Protein AF-A0A7X2MF64-F1 (afdb_monomer_lite)

Structure (mmCIF, N/CA/C/O backbone):
data_AF-A0A7X2MF64-F1
#
_entry.id   AF-A0A7X2MF64-F1
#
loop_
_atom_site.group_PDB
_atom_site.id
_atom_site.type_symbol
_atom_site.label_atom_id
_atom_site.label_alt_id
_atom_site.label_comp_id
_atom_site.label_asym_id
_atom_site.label_entity_id
_atom_site.label_seq_id
_atom_site.pdbx_PDB_ins_code
_atom_site.Cartn_x
_atom_site.Cartn_y
_atom_site.Cartn_z
_atom_site.occupancy
_atom_site.B_iso_or_equiv
_atom_site.auth_seq_id
_atom_site.auth_comp_id
_atom_site.auth_asym_id
_atom_site.auth_atom_id
_atom_site.pdbx_PDB_model_num
ATOM 1 N N . ILE A 1 1 ? -6.708 -32.332 2.667 1.00 30.28 1 ILE A N 1
ATOM 2 C CA . ILE A 1 1 ? -6.647 -31.847 4.062 1.00 30.28 1 ILE A CA 1
ATOM 3 C C . ILE A 1 1 ? -5.653 -30.701 4.043 1.00 30.28 1 ILE A C 1
ATOM 5 O O . ILE A 1 1 ? -4.482 -30.954 3.806 1.00 30.28 1 ILE A O 1
ATOM 9 N N . ILE A 1 2 ? -6.115 -29.452 4.103 1.00 27.02 2 ILE A N 1
ATOM 10 C CA . ILE A 1 2 ? -5.200 -28.305 4.104 1.00 27.02 2 ILE A CA 1
ATOM 11 C C . ILE A 1 2 ? -4.629 -28.207 5.521 1.00 27.02 2 ILE A C 1
ATOM 13 O O . ILE A 1 2 ? -5.319 -27.782 6.445 1.00 27.02 2 ILE A O 1
ATOM 17 N N . SER A 1 3 ? -3.392 -28.671 5.690 1.00 24.06 3 SER A N 1
ATOM 18 C CA . SER A 1 3 ? -2.597 -28.446 6.895 1.00 24.06 3 SER A CA 1
ATOM 19 C C . SER A 1 3 ? -2.019 -27.035 6.815 1.00 24.06 3 SER A C 1
ATOM 21 O O . SER A 1 3 ? -1.078 -26.789 6.069 1.00 24.06 3 SER A O 1
ATOM 23 N N . LEU A 1 4 ? -2.632 -26.097 7.535 1.00 32.75 4 LEU A N 1
ATOM 24 C CA . LEU A 1 4 ? -2.127 -24.734 7.714 1.00 32.75 4 LEU A CA 1
ATOM 25 C C . LEU A 1 4 ? -1.240 -24.689 8.967 1.00 32.75 4 LEU A C 1
ATOM 27 O O . LEU A 1 4 ? -1.666 -25.218 9.996 1.00 32.75 4 LEU A O 1
ATOM 31 N N . PRO A 1 5 ? -0.087 -24.001 8.946 1.00 28.11 5 PRO A N 1
ATOM 32 C CA . PRO A 1 5 ? 0.671 -23.683 10.148 1.00 28.11 5 PRO A CA 1
ATOM 33 C C . PRO A 1 5 ? -0.006 -22.491 10.840 1.00 28.11 5 PRO A C 1
ATOM 35 O O . PRO A 1 5 ? 0.468 -21.363 10.808 1.00 28.11 5 PRO A O 1
ATOM 38 N N . LEU A 1 6 ? -1.185 -22.724 11.412 1.00 32.19 6 LEU A N 1
ATOM 39 C CA . LEU A 1 6 ? -1.844 -21.786 12.315 1.00 32.19 6 LEU A CA 1
ATOM 40 C C . LEU A 1 6 ? -1.897 -22.450 13.682 1.00 32.19 6 LEU A C 1
ATOM 42 O O . LEU A 1 6 ? -2.493 -23.514 13.828 1.00 32.19 6 LEU A O 1
ATOM 46 N N . VAL A 1 7 ? -1.306 -21.804 14.686 1.00 30.84 7 VAL A N 1
ATOM 47 C CA . VAL A 1 7 ? -1.396 -22.192 16.103 1.00 30.84 7 VAL A CA 1
ATOM 48 C C . VAL A 1 7 ? -2.787 -21.824 16.644 1.00 30.84 7 VAL A C 1
ATOM 50 O O . VAL A 1 7 ? -2.928 -21.092 17.614 1.00 30.84 7 VAL A O 1
ATOM 53 N N . LEU A 1 8 ? -3.844 -22.274 15.967 1.00 32.72 8 LEU A N 1
ATOM 54 C CA . LEU A 1 8 ? -5.229 -22.168 16.408 1.00 32.72 8 LEU A CA 1
ATOM 55 C C . LEU A 1 8 ? -5.924 -23.499 16.097 1.00 32.72 8 LEU A C 1
ATOM 57 O O . LEU A 1 8 ? -5.891 -23.934 14.942 1.00 32.72 8 LEU A O 1
ATOM 61 N N . PRO A 1 9 ? -6.544 -24.166 17.086 1.00 29.33 9 PRO A N 1
ATOM 62 C CA . PRO A 1 9 ? -7.283 -25.395 16.836 1.00 29.33 9 PRO A CA 1
ATOM 63 C C . PRO A 1 9 ? -8.463 -25.095 15.903 1.00 29.33 9 PRO A C 1
ATOM 65 O O . PRO A 1 9 ? -9.259 -24.200 16.178 1.00 29.33 9 PRO A O 1
ATOM 68 N N . LYS A 1 10 ? -8.555 -25.825 14.785 1.00 44.28 10 LYS A N 1
ATOM 69 C CA . LYS A 1 10 ? -9.635 -25.710 13.793 1.00 44.28 10 LYS A CA 1
ATOM 70 C C . LYS A 1 10 ? -10.514 -26.951 13.848 1.00 44.28 10 LYS A C 1
ATOM 72 O O . LYS A 1 10 ? -10.016 -28.064 13.707 1.00 44.28 10 LYS A O 1
ATOM 77 N N . SER A 1 11 ? -11.820 -26.752 13.968 1.00 43.12 11 SER A N 1
ATOM 78 C CA . SER A 1 11 ? -12.831 -27.800 13.793 1.00 43.12 11 SER A CA 1
ATOM 79 C C . SER A 1 11 ? -13.652 -27.502 12.538 1.00 43.12 11 SER A C 1
ATOM 81 O O . SER A 1 11 ? -14.503 -26.611 12.542 1.00 43.12 11 SER A O 1
ATOM 83 N N . VAL A 1 12 ? -13.365 -28.225 11.452 1.00 45.47 12 VAL A N 1
ATOM 84 C CA . VAL A 1 12 ? -14.141 -28.184 10.204 1.00 45.47 12 VAL A CA 1
ATOM 85 C C . VAL A 1 12 ? -15.286 -29.184 10.341 1.00 45.47 12 VAL A C 1
ATOM 87 O O . VAL A 1 12 ? -15.037 -30.379 10.462 1.00 45.47 12 VAL A O 1
ATOM 90 N N . ILE A 1 13 ? -16.528 -28.698 10.364 1.00 48.50 13 ILE A N 1
ATOM 91 C CA . ILE A 1 13 ? -17.716 -29.517 10.673 1.00 48.50 13 ILE A CA 1
ATOM 92 C C . ILE A 1 13 ? -18.401 -30.031 9.382 1.00 48.50 13 ILE A C 1
ATOM 94 O O . ILE A 1 13 ? -19.335 -30.821 9.454 1.00 48.50 13 ILE A O 1
ATOM 98 N N . CYS A 1 14 ? -17.913 -29.660 8.186 1.00 42.66 14 CYS A N 1
ATOM 99 C CA . CYS A 1 14 ? -18.511 -30.054 6.900 1.00 42.66 14 CYS A CA 1
ATOM 100 C C . CYS A 1 14 ? -17.486 -30.272 5.760 1.00 42.66 14 CYS A C 1
ATOM 102 O O . CYS A 1 14 ? -16.329 -29.857 5.845 1.00 42.66 14 CYS A O 1
ATOM 104 N N . CYS A 1 15 ? -17.919 -30.904 4.660 1.00 47.81 15 CYS A N 1
ATOM 105 C CA . CYS A 1 15 ? -17.139 -31.036 3.423 1.00 47.81 15 CYS A CA 1
ATOM 106 C C . CYS A 1 15 ? -17.394 -29.843 2.483 1.00 47.81 15 CYS A C 1
ATOM 108 O O . CYS A 1 15 ? -18.498 -29.690 1.967 1.00 47.81 15 CYS A O 1
ATOM 110 N N . LEU A 1 16 ? -16.368 -29.024 2.226 1.00 57.31 16 LEU A N 1
ATOM 111 C CA . LEU A 1 16 ? -16.388 -27.958 1.213 1.00 57.31 16 LEU A CA 1
ATOM 112 C C . LEU A 1 16 ? -15.719 -28.434 -0.088 1.00 57.31 16 LEU A C 1
ATOM 114 O O . LEU A 1 16 ? -14.763 -29.213 -0.049 1.00 57.31 16 LEU A O 1
ATOM 118 N N . SER A 1 17 ? -16.200 -27.954 -1.240 1.00 54.69 17 SER A N 1
ATOM 119 C CA . SER A 1 17 ? -15.564 -28.190 -2.542 1.00 54.69 17 SER A CA 1
ATOM 120 C C . SER A 1 17 ? -14.181 -27.532 -2.599 1.00 54.69 17 SER A C 1
ATOM 122 O O . SER A 1 17 ? -13.955 -26.470 -2.017 1.00 54.69 17 SER A O 1
ATOM 124 N N . LYS A 1 18 ? -13.222 -28.164 -3.286 1.00 59.62 18 LYS A N 1
ATOM 125 C CA . LYS A 1 18 ? -11.887 -27.583 -3.479 1.00 59.62 18 LYS A CA 1
ATOM 126 C C . LYS A 1 18 ? -11.971 -26.503 -4.556 1.00 59.62 18 LYS A C 1
ATOM 128 O O . LYS A 1 18 ? -12.316 -26.819 -5.688 1.00 59.62 18 LYS A O 1
ATOM 133 N N . LEU A 1 19 ? -11.637 -25.268 -4.198 1.00 55.44 19 LEU A N 1
ATOM 134 C CA . LEU A 1 19 ? -11.528 -24.147 -5.128 1.00 55.44 19 LEU A CA 1
ATOM 135 C C . LEU A 1 19 ? -10.094 -23.597 -5.083 1.00 55.44 19 LEU A C 1
ATOM 137 O O . LEU A 1 19 ? -9.515 -23.542 -3.992 1.00 55.44 19 LEU A O 1
ATOM 141 N N . PRO A 1 20 ? -9.498 -23.245 -6.236 1.00 48.69 20 PRO A N 1
ATOM 142 C CA . PRO A 1 20 ? -8.181 -22.626 -6.273 1.00 48.69 20 PRO A CA 1
ATOM 143 C C . PRO A 1 20 ? -8.253 -21.194 -5.726 1.00 48.69 20 PRO A C 1
ATOM 145 O O . PRO A 1 20 ? -9.186 -20.455 -6.032 1.00 48.69 20 PRO A O 1
ATOM 148 N N . ILE A 1 21 ? -7.257 -20.806 -4.927 1.00 54.81 21 ILE A N 1
ATOM 149 C CA . ILE A 1 21 ? -7.039 -19.416 -4.508 1.00 54.81 21 ILE A CA 1
ATOM 150 C C . ILE A 1 21 ? -5.618 -19.037 -4.893 1.00 54.81 21 ILE A C 1
ATOM 152 O O . ILE A 1 21 ? -4.670 -19.699 -4.466 1.00 54.81 21 ILE A O 1
ATOM 156 N N . THR A 1 22 ? -5.477 -17.974 -5.676 1.00 49.72 22 THR A N 1
ATOM 157 C CA . THR A 1 22 ? -4.190 -17.344 -5.973 1.00 49.72 22 THR A CA 1
ATOM 158 C C . THR A 1 22 ? -3.823 -16.366 -4.852 1.00 49.72 22 THR A C 1
ATOM 160 O O . THR A 1 22 ? -4.689 -15.745 -4.233 1.00 49.72 22 THR A O 1
ATOM 163 N N . ASP A 1 23 ? -2.532 -16.265 -4.532 1.00 57.62 23 ASP A N 1
ATOM 164 C CA . ASP A 1 23 ? -1.994 -15.295 -3.565 1.00 57.62 23 ASP A CA 1
ATOM 165 C C . ASP A 1 23 ? -2.590 -15.386 -2.145 1.00 57.62 23 ASP A C 1
ATOM 167 O O . ASP A 1 23 ? -2.847 -14.375 -1.481 1.00 57.62 23 ASP A O 1
ATOM 171 N N . LEU A 1 24 ? -2.819 -16.609 -1.646 1.00 51.16 24 LEU A N 1
ATOM 172 C CA . LEU A 1 24 ? -3.289 -16.880 -0.275 1.00 51.16 24 LEU A CA 1
ATOM 173 C C . LEU A 1 24 ? -2.163 -16.758 0.785 1.00 51.16 24 LEU A C 1
ATOM 175 O O . LEU A 1 24 ? -2.064 -17.561 1.710 1.00 51.16 24 LEU A O 1
ATOM 179 N N . GLY A 1 25 ? -1.291 -15.761 0.652 1.00 53.38 25 GLY A N 1
ATOM 180 C CA . GLY A 1 25 ? -0.152 -15.523 1.540 1.00 53.38 25 GLY A CA 1
ATOM 181 C C . GLY A 1 25 ? 0.324 -14.074 1.462 1.00 53.38 25 GLY A C 1
ATOM 182 O O . GLY A 1 25 ? -0.134 -13.321 0.610 1.00 53.38 25 GLY A O 1
ATOM 183 N N . ASN A 1 26 ? 1.224 -13.674 2.365 1.00 53.66 26 ASN A N 1
ATOM 184 C CA . ASN A 1 26 ? 1.738 -12.298 2.465 1.00 53.66 26 ASN A CA 1
ATOM 185 C C . ASN A 1 26 ? 0.671 -11.222 2.774 1.00 53.66 26 ASN A C 1
ATOM 187 O O . ASN A 1 26 ? 0.895 -10.034 2.570 1.00 53.66 26 ASN A O 1
ATOM 191 N N . THR A 1 27 ? -0.491 -11.637 3.287 1.00 47.41 27 THR A N 1
ATOM 192 C CA . THR A 1 27 ? -1.567 -10.755 3.757 1.00 47.41 27 THR A CA 1
ATOM 193 C C . THR A 1 27 ? -1.799 -10.992 5.247 1.00 47.41 27 THR A C 1
ATOM 195 O O . THR A 1 27 ? -1.478 -12.064 5.769 1.00 47.41 27 THR A O 1
ATOM 198 N N . ASN A 1 28 ? -2.392 -10.030 5.955 1.00 50.91 28 ASN A N 1
ATOM 199 C CA . ASN A 1 28 ? -2.761 -10.259 7.351 1.00 50.91 28 ASN A CA 1
ATOM 200 C C . ASN A 1 28 ? -3.858 -11.349 7.455 1.00 50.91 28 ASN A C 1
ATOM 202 O O . ASN A 1 28 ? -4.512 -11.718 6.471 1.00 50.91 28 ASN A O 1
ATOM 206 N N . GLY A 1 29 ? -4.068 -11.882 8.662 1.00 50.03 29 GLY A N 1
ATOM 207 C CA . GLY A 1 29 ? -5.035 -12.959 8.897 1.00 50.03 29 GLY A CA 1
ATOM 208 C C . GLY A 1 29 ? -6.478 -12.589 8.539 1.00 50.03 29 GLY A C 1
ATOM 209 O O . GLY A 1 29 ? -7.233 -13.467 8.131 1.00 50.03 29 GLY A O 1
ATOM 210 N N . LYS A 1 30 ? -6.855 -11.308 8.629 1.00 53.59 30 LYS A N 1
ATOM 211 C CA . LYS A 1 30 ? -8.183 -10.800 8.255 1.00 53.59 30 LYS A CA 1
ATOM 212 C C . LYS A 1 30 ? -8.365 -10.795 6.739 1.00 53.59 30 LYS A C 1
ATOM 214 O O . LYS A 1 30 ? -9.416 -11.221 6.269 1.00 53.59 30 LYS A O 1
ATOM 219 N N . ASP A 1 31 ? -7.350 -10.403 5.983 1.00 53.56 31 ASP A N 1
ATOM 220 C CA . ASP A 1 31 ? -7.362 -10.400 4.517 1.00 53.56 31 ASP A CA 1
ATOM 221 C C . ASP A 1 31 ? -7.324 -11.822 3.971 1.00 53.56 31 ASP A C 1
ATOM 223 O O . ASP A 1 31 ? -8.049 -12.156 3.039 1.00 53.56 31 ASP A O 1
ATOM 227 N N . MET A 1 32 ? -6.561 -12.702 4.619 1.00 59.56 32 MET A N 1
ATOM 228 C CA . MET A 1 32 ? -6.556 -14.123 4.296 1.00 59.56 32 MET A CA 1
ATOM 229 C C . MET A 1 32 ? -7.929 -14.745 4.581 1.00 59.56 32 MET A C 1
ATOM 231 O O . MET A 1 32 ? -8.470 -15.448 3.731 1.00 59.56 32 MET A O 1
ATOM 235 N N . ILE A 1 33 ? -8.533 -14.455 5.741 1.00 60.28 33 ILE A N 1
ATOM 236 C CA . ILE A 1 33 ? -9.906 -14.875 6.059 1.00 60.28 33 ILE A CA 1
ATOM 237 C C . ILE A 1 33 ? -10.897 -14.275 5.052 1.00 60.28 33 ILE A C 1
ATOM 239 O O . ILE A 1 33 ? -11.789 -14.985 4.609 1.00 60.28 33 ILE A O 1
ATOM 243 N N . SER A 1 34 ? -10.714 -13.028 4.615 1.00 57.72 34 SER A N 1
ATOM 244 C CA . SER A 1 34 ? -11.568 -12.365 3.618 1.00 57.72 34 SER A CA 1
ATOM 245 C C . SER A 1 34 ? -11.452 -12.999 2.228 1.00 57.72 34 SER A C 1
ATOM 247 O O . SER A 1 34 ? -12.474 -13.239 1.592 1.00 57.72 34 SER A O 1
ATOM 249 N N . LYS A 1 35 ? -10.243 -13.370 1.783 1.00 62.16 35 LYS A N 1
ATOM 250 C CA . LYS A 1 35 ? -10.017 -14.140 0.544 1.00 62.16 35 LYS A CA 1
ATOM 251 C C . LYS A 1 35 ? -10.627 -15.542 0.622 1.00 62.16 35 LYS A C 1
ATOM 253 O O . LYS A 1 35 ? -11.211 -16.039 -0.339 1.00 62.16 35 LYS A O 1
ATOM 258 N N . ILE A 1 36 ? -10.537 -16.188 1.782 1.00 64.00 36 ILE A N 1
ATOM 259 C CA . ILE A 1 36 ? -11.192 -17.478 2.032 1.00 64.00 36 ILE A CA 1
ATOM 260 C C . ILE A 1 36 ? -12.726 -17.305 1.979 1.00 64.00 36 ILE A C 1
ATOM 262 O O . ILE A 1 36 ? -13.415 -18.083 1.322 1.00 64.00 36 ILE A O 1
ATOM 266 N N . LEU A 1 37 ? -13.271 -16.260 2.605 1.00 60.56 37 LEU A N 1
ATOM 267 C CA . LEU A 1 37 ? -14.706 -15.944 2.618 1.00 60.56 37 LEU A CA 1
ATOM 268 C C . LEU A 1 37 ? -15.271 -15.579 1.240 1.00 60.56 37 LEU A C 1
ATOM 270 O O . LEU A 1 37 ? -16.436 -15.873 0.954 1.00 60.56 37 LEU A O 1
ATOM 274 N N . SER A 1 38 ? -14.477 -14.924 0.392 1.00 59.25 38 SER A N 1
ATOM 275 C CA . SER A 1 38 ? -14.880 -14.599 -0.977 1.00 59.25 38 SER A CA 1
ATOM 276 C C . SER A 1 38 ? -14.875 -15.841 -1.870 1.00 59.25 38 SER A C 1
ATOM 278 O O . SER A 1 38 ? -15.772 -15.991 -2.699 1.00 59.25 38 SER A O 1
ATOM 280 N N . THR A 1 39 ? -13.937 -16.766 -1.645 1.00 61.91 39 THR A N 1
ATOM 281 C CA . THR A 1 39 ? -13.809 -18.006 -2.425 1.00 61.91 39 THR A CA 1
ATOM 282 C C . THR A 1 39 ? -14.909 -19.018 -2.096 1.00 61.91 39 THR A C 1
ATOM 284 O O . THR A 1 39 ? -15.552 -19.552 -2.997 1.00 61.91 39 THR A O 1
ATOM 287 N N . TRP A 1 40 ? -15.177 -19.283 -0.813 1.00 63.84 40 TRP A N 1
ATOM 288 C CA . TRP A 1 40 ? -16.205 -20.248 -0.397 1.00 63.84 40 TRP A CA 1
ATOM 289 C C . TRP A 1 40 ? -17.501 -19.555 -0.006 1.00 63.84 40 TRP A C 1
ATOM 291 O O . TRP A 1 40 ? -17.857 -19.469 1.168 1.00 63.84 40 TRP A O 1
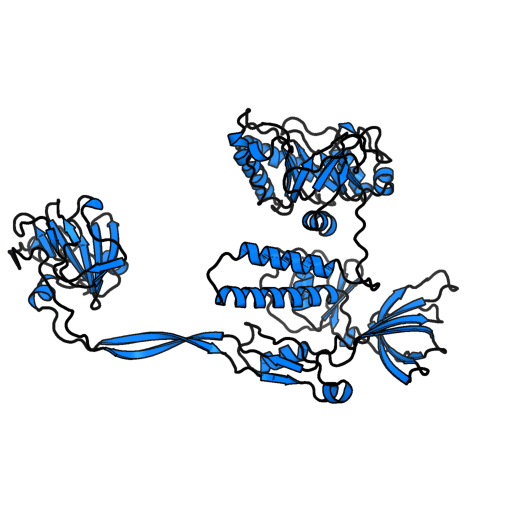ATOM 301 N N . GLY A 1 41 ? -18.255 -19.106 -1.008 1.00 57.03 41 GLY A N 1
ATOM 302 C CA . GLY A 1 41 ? -19.423 -18.265 -0.764 1.00 57.03 41 GLY A CA 1
ATOM 303 C C . GLY A 1 41 ? -20.610 -18.885 -0.025 1.00 57.03 41 GLY A C 1
ATOM 304 O O . GLY A 1 41 ? -21.501 -18.158 0.403 1.00 57.03 41 GLY A O 1
ATOM 305 N N . ASN A 1 42 ? -20.601 -20.203 0.164 1.00 59.53 42 ASN A N 1
ATOM 306 C CA . ASN A 1 42 ? -21.624 -20.941 0.908 1.00 59.53 42 ASN A CA 1
ATOM 307 C C . ASN A 1 42 ? -21.173 -21.355 2.323 1.00 59.53 42 ASN A C 1
ATOM 309 O O . ASN A 1 42 ? -21.932 -22.020 3.033 1.00 59.53 42 ASN A O 1
ATOM 313 N N . ALA A 1 43 ? -19.947 -21.001 2.725 1.00 61.88 43 ALA A N 1
ATOM 314 C CA . ALA A 1 43 ? -19.387 -21.337 4.029 1.00 61.88 43 ALA A CA 1
ATOM 315 C C . ALA A 1 43 ? -19.617 -20.209 5.048 1.00 61.88 43 ALA A C 1
ATOM 317 O O . ALA A 1 43 ? -19.420 -19.031 4.759 1.00 61.88 43 ALA A O 1
ATOM 318 N N . ILE A 1 44 ? -20.005 -20.581 6.266 1.00 63.72 44 ILE A N 1
ATOM 319 C CA . ILE A 1 44 ? -20.238 -19.676 7.391 1.00 63.72 44 ILE A CA 1
ATOM 320 C C . ILE A 1 44 ? -19.103 -19.841 8.384 1.00 63.72 44 ILE A C 1
ATOM 322 O O . ILE A 1 44 ? -18.870 -20.931 8.905 1.00 63.72 44 ILE A O 1
ATOM 326 N N . PHE A 1 45 ? -18.418 -18.736 8.656 1.00 66.00 45 PHE A N 1
ATOM 327 C CA . PHE A 1 45 ? -17.307 -18.672 9.590 1.00 66.00 45 PHE A CA 1
ATOM 328 C C . PHE A 1 45 ? -17.813 -18.060 10.888 1.00 66.00 45 PHE A C 1
ATOM 330 O O . PHE A 1 45 ? -18.187 -16.889 10.928 1.00 66.00 45 PHE A O 1
ATOM 337 N N . TYR A 1 46 ? -17.841 -18.870 11.940 1.00 63.28 46 TYR A N 1
ATOM 338 C CA . TYR A 1 46 ? -18.323 -18.480 13.253 1.00 63.28 46 TYR A CA 1
ATOM 339 C C . TYR A 1 46 ? -17.161 -18.493 14.255 1.00 63.28 46 TYR A C 1
ATOM 341 O O . TYR A 1 46 ? -16.613 -19.566 14.540 1.00 63.28 46 TYR A O 1
ATOM 349 N N . PRO A 1 47 ? -16.754 -17.326 14.778 1.00 58.12 47 PRO A N 1
ATOM 350 C CA . PRO A 1 47 ? -15.728 -17.256 15.802 1.00 58.12 47 PRO A CA 1
ATOM 351 C C . PRO A 1 47 ? -16.291 -17.731 17.148 1.00 58.12 47 PRO A C 1
ATOM 353 O O . PRO A 1 47 ? -17.241 -17.169 17.684 1.00 58.12 47 PRO A O 1
ATOM 356 N N . ASP A 1 48 ? -15.677 -18.764 17.709 1.00 54.84 48 ASP A N 1
ATOM 357 C CA . ASP A 1 48 ? -15.872 -19.225 19.080 1.00 54.84 48 ASP A CA 1
ATOM 358 C C . ASP A 1 48 ? -14.554 -19.025 19.836 1.00 54.84 48 ASP A C 1
ATOM 360 O O . ASP A 1 48 ? -13.657 -19.875 19.828 1.00 54.84 48 ASP A O 1
ATOM 364 N N . ASN A 1 49 ? -14.407 -17.845 20.443 1.00 59.59 49 ASN A N 1
ATOM 365 C CA . ASN A 1 49 ? -13.151 -17.378 21.027 1.00 59.59 49 ASN A CA 1
ATOM 366 C C . ASN A 1 49 ? -12.011 -17.413 19.993 1.00 59.59 49 ASN A C 1
ATOM 368 O O . ASN A 1 49 ? -12.040 -16.698 18.996 1.00 59.59 49 ASN A O 1
ATOM 372 N N . ARG A 1 50 ? -10.998 -18.255 20.219 1.00 61.50 50 ARG A N 1
ATOM 373 C CA . ARG A 1 50 ? -9.863 -18.447 19.306 1.00 61.50 50 ARG A CA 1
ATOM 374 C C . ARG A 1 50 ? -10.088 -19.573 18.287 1.00 61.50 50 ARG A C 1
ATOM 376 O O . ARG A 1 50 ? -9.228 -19.803 17.442 1.00 61.50 50 ARG A O 1
ATOM 383 N N . ASN A 1 51 ? -11.211 -20.288 18.364 1.00 51.94 51 ASN A N 1
ATOM 384 C CA . ASN A 1 51 ? -11.567 -21.350 17.429 1.00 51.94 51 ASN A CA 1
ATOM 385 C C . ASN A 1 51 ? -12.527 -20.798 16.370 1.00 51.94 51 ASN A C 1
ATOM 387 O O . ASN A 1 51 ? -13.637 -20.375 16.677 1.00 51.94 51 ASN A O 1
ATOM 391 N N . ILE A 1 52 ? -12.108 -20.814 15.109 1.00 62.53 52 ILE A N 1
ATOM 392 C CA . ILE A 1 52 ? -12.972 -20.435 13.991 1.00 62.53 52 ILE A CA 1
ATOM 393 C C . ILE A 1 52 ? -13.656 -21.703 13.491 1.00 62.53 52 ILE A C 1
ATOM 395 O O . ILE A 1 52 ? -13.019 -22.569 12.884 1.00 62.53 52 ILE A O 1
ATOM 399 N N . ARG A 1 53 ? -14.961 -21.808 13.742 1.00 64.25 53 ARG A N 1
ATOM 400 C CA . ARG A 1 53 ? -15.787 -22.917 13.265 1.00 64.25 53 ARG A CA 1
ATOM 401 C C . ARG A 1 53 ? -16.331 -22.588 11.883 1.00 64.25 53 ARG A C 1
ATOM 403 O O . ARG A 1 53 ? -16.785 -21.470 11.647 1.00 64.25 53 ARG A O 1
ATOM 410 N N . ILE A 1 54 ? -16.289 -23.562 10.981 1.00 65.94 54 ILE A N 1
ATOM 411 C CA . ILE A 1 54 ? -16.733 -23.394 9.594 1.00 65.94 54 ILE A CA 1
ATOM 412 C C . ILE A 1 54 ? -17.890 -24.357 9.333 1.00 65.94 54 ILE A C 1
ATOM 414 O O . ILE A 1 54 ? -17.727 -25.574 9.471 1.00 65.94 54 ILE A O 1
ATOM 418 N N . TYR A 1 55 ? -19.038 -23.806 8.953 1.00 66.25 55 TYR A N 1
ATOM 419 C CA . TYR A 1 55 ? -20.281 -24.530 8.685 1.00 66.25 55 TYR A CA 1
ATOM 420 C C . TYR A 1 55 ? -20.727 -24.328 7.235 1.00 66.25 55 TYR A C 1
ATOM 422 O O . TYR A 1 55 ? -20.424 -23.304 6.626 1.00 66.25 55 TYR A O 1
ATOM 430 N N . ASN A 1 56 ? -21.500 -25.262 6.685 1.00 68.69 56 ASN A N 1
ATOM 431 C CA . ASN A 1 56 ? -22.308 -24.993 5.496 1.00 68.69 56 ASN A CA 1
ATOM 432 C C . ASN A 1 56 ? -23.580 -24.232 5.918 1.00 68.69 56 ASN A C 1
ATOM 434 O O . ASN A 1 56 ? -24.066 -24.409 7.038 1.00 68.69 56 ASN A O 1
ATOM 438 N N . LYS A 1 57 ? -24.158 -23.423 5.021 1.00 65.50 57 LYS A N 1
ATOM 439 C CA . LYS A 1 57 ? -25.435 -22.716 5.216 1.00 65.50 57 LYS A CA 1
ATOM 440 C C . LYS A 1 57 ? -26.521 -23.598 5.840 1.00 65.50 57 LYS A C 1
ATOM 442 O O . LYS A 1 57 ? -27.171 -23.165 6.784 1.00 65.50 57 LYS A O 1
ATOM 447 N N . LYS A 1 58 ? -26.689 -24.831 5.349 1.00 67.44 58 LYS A N 1
ATOM 448 C CA . LYS A 1 58 ? -27.719 -25.766 5.843 1.00 67.44 58 LYS A CA 1
ATOM 449 C C . LYS A 1 58 ? -27.458 -26.285 7.262 1.00 67.44 58 LYS A C 1
ATOM 451 O O . LYS A 1 58 ? -28.409 -26.592 7.968 1.00 67.44 58 LYS A O 1
ATOM 456 N N . ASP A 1 59 ? -26.194 -26.380 7.668 1.00 70.44 59 ASP A N 1
ATOM 457 C CA . ASP A 1 59 ? -25.821 -26.920 8.981 1.00 70.44 59 ASP A CA 1
ATOM 458 C C . ASP A 1 59 ? -25.893 -25.841 10.067 1.00 70.44 59 ASP A C 1
ATOM 460 O O . ASP A 1 59 ? -26.207 -26.141 11.219 1.00 70.44 59 ASP A O 1
ATOM 464 N N . PHE A 1 60 ? -25.609 -24.588 9.697 1.00 72.56 60 PHE A N 1
ATOM 465 C CA . PHE A 1 60 ? -25.665 -23.439 10.599 1.00 72.56 60 PHE A CA 1
ATOM 466 C C . PHE A 1 60 ? -27.083 -22.892 10.757 1.00 72.56 60 PHE A C 1
ATOM 468 O O . PHE A 1 60 ? -27.519 -22.642 11.879 1.00 72.56 60 PHE A O 1
ATOM 475 N N . TYR A 1 61 ? -27.803 -22.709 9.643 1.00 74.81 61 TYR A N 1
ATOM 476 C CA . TYR A 1 61 ? -29.160 -22.185 9.682 1.00 74.81 61 TYR A CA 1
ATOM 477 C C . TYR A 1 61 ? -30.170 -23.309 9.810 1.00 74.81 61 TYR A C 1
ATOM 479 O O . TYR A 1 61 ? -30.458 -24.021 8.848 1.00 74.81 61 TYR A O 1
ATOM 487 N N . GLN A 1 62 ? -30.719 -23.451 11.011 1.00 79.75 62 GLN A N 1
ATOM 488 C CA . GLN A 1 62 ? -31.658 -24.516 11.330 1.00 79.75 62 GLN A CA 1
ATOM 489 C C . GLN A 1 62 ? -33.006 -23.928 11.719 1.00 79.75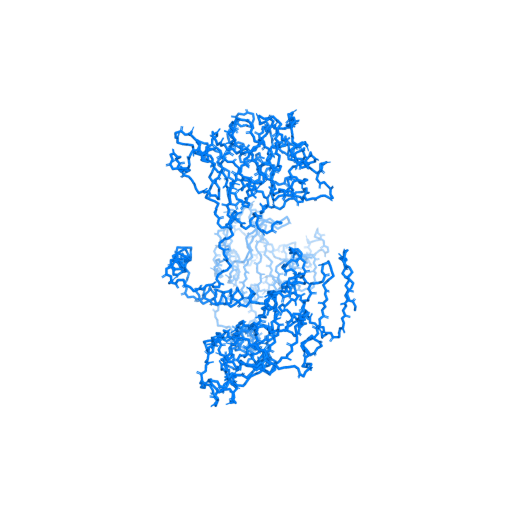 62 GLN A C 1
ATOM 491 O O . GLN A 1 62 ? -33.103 -23.087 12.614 1.00 79.75 62 GLN A O 1
ATOM 496 N N . ASN A 1 63 ? -34.063 -24.413 11.071 1.00 82.81 63 ASN A N 1
ATOM 497 C CA . ASN A 1 63 ? -35.422 -24.153 11.516 1.00 82.81 63 ASN A CA 1
ATOM 498 C C . ASN A 1 63 ? -35.737 -25.092 12.688 1.00 82.81 63 ASN A C 1
ATOM 500 O O . ASN A 1 63 ? -35.927 -26.293 12.503 1.00 82.81 63 ASN A O 1
ATOM 504 N N . LYS A 1 64 ? -35.775 -24.540 13.903 1.00 82.31 64 LYS A N 1
ATOM 505 C CA . LYS A 1 64 ? -36.088 -25.287 15.134 1.00 82.31 64 LYS A CA 1
ATOM 506 C C . LYS A 1 64 ? -37.584 -25.268 15.481 1.00 82.31 64 LYS A C 1
ATOM 508 O O . LYS A 1 64 ? -37.960 -25.587 16.606 1.00 82.31 64 LYS A O 1
ATOM 513 N N . GLY A 1 65 ? -38.443 -24.854 14.546 1.00 77.50 65 GLY A N 1
ATOM 514 C CA . GLY A 1 65 ? -39.898 -24.806 14.713 1.00 77.50 65 GLY A CA 1
ATOM 515 C C . GLY A 1 65 ? -40.415 -23.653 15.581 1.00 77.50 65 GLY A C 1
ATOM 516 O O . GLY A 1 65 ? -41.607 -23.608 15.884 1.00 77.50 65 GLY A O 1
ATOM 517 N N . LYS A 1 66 ? -39.552 -22.712 15.988 1.00 81.50 66 LYS A N 1
ATOM 518 C CA . LYS A 1 66 ? -39.948 -21.542 16.785 1.00 81.50 66 LYS A CA 1
ATOM 519 C C . LYS A 1 66 ? -40.480 -20.410 15.905 1.00 81.50 66 LYS A C 1
ATOM 521 O O . LYS A 1 66 ? -40.111 -20.264 14.739 1.00 81.50 66 LYS A O 1
ATOM 526 N N . ARG A 1 67 ? -41.357 -19.589 16.484 1.00 83.50 67 ARG A N 1
ATOM 527 C CA . ARG A 1 67 ? -42.080 -18.512 15.793 1.00 83.50 67 ARG A CA 1
ATOM 528 C C . ARG A 1 67 ? -41.890 -17.175 16.500 1.00 83.50 67 ARG A C 1
ATOM 530 O O . ARG A 1 67 ? -41.763 -17.132 17.723 1.00 83.50 67 ARG A O 1
ATOM 537 N N . LEU A 1 68 ? -41.885 -16.104 15.714 1.00 80.38 68 LEU A N 1
ATOM 538 C CA . LEU A 1 68 ? -41.958 -14.721 16.175 1.00 80.38 68 LEU A CA 1
ATOM 539 C C . LEU A 1 68 ? -43.293 -14.154 15.695 1.00 80.38 68 LEU A C 1
ATOM 541 O O . LEU A 1 68 ? -43.414 -13.653 14.582 1.00 80.38 68 LEU A O 1
ATOM 545 N N . ASP A 1 69 ? -44.318 -14.298 16.527 1.00 80.25 69 ASP A N 1
ATOM 546 C CA . ASP A 1 69 ? -45.643 -13.753 16.251 1.00 80.25 69 ASP A CA 1
ATOM 547 C C . ASP A 1 69 ? -45.771 -12.410 17.001 1.00 80.25 69 ASP A C 1
ATOM 549 O O . ASP A 1 69 ? -45.759 -12.377 18.239 1.00 80.25 69 ASP A O 1
ATOM 553 N N . TYR A 1 70 ? -45.844 -11.298 16.257 1.00 72.75 70 TYR A N 1
ATOM 554 C CA . TYR A 1 70 ? -45.973 -9.951 16.831 1.00 72.75 70 TYR A CA 1
ATOM 555 C C . TYR A 1 70 ? -47.252 -9.837 17.675 1.00 72.75 70 TYR A C 1
ATOM 557 O O . TYR A 1 70 ? -48.318 -10.263 17.226 1.00 72.75 70 TYR A O 1
ATOM 565 N N . LEU A 1 71 ? -47.131 -9.273 18.888 1.00 62.31 71 LEU A N 1
ATOM 566 C CA . LEU A 1 71 ? -48.158 -9.193 19.949 1.00 62.31 71 LEU A CA 1
ATOM 567 C C . LEU A 1 71 ? -48.474 -10.509 20.687 1.00 62.31 71 LEU A C 1
ATOM 569 O O . LEU A 1 71 ? -49.368 -10.530 21.533 1.00 62.31 71 LEU A O 1
ATOM 573 N N . HIS A 1 72 ? -47.743 -11.593 20.414 1.00 69.50 72 HIS A N 1
ATOM 574 C CA . HIS A 1 72 ? -47.838 -12.842 21.180 1.00 69.50 72 HIS A CA 1
ATOM 575 C C . HIS A 1 72 ? -46.498 -13.220 21.813 1.00 69.50 72 HIS A C 1
ATOM 577 O O . HIS A 1 72 ? -46.379 -13.269 23.033 1.00 69.50 72 HIS A O 1
ATOM 583 N N . ASN A 1 73 ? -45.486 -13.469 20.980 1.00 66.12 73 ASN A N 1
ATOM 584 C CA . ASN A 1 73 ? -44.173 -13.961 21.414 1.00 66.12 73 ASN A CA 1
ATOM 585 C C . ASN A 1 73 ? -43.137 -12.832 21.504 1.00 66.12 73 ASN A C 1
ATOM 587 O O . ASN A 1 73 ? -42.069 -12.999 22.095 1.00 66.12 73 ASN A O 1
ATOM 591 N N . THR A 1 74 ? -43.447 -11.699 20.878 1.00 67.31 74 THR A N 1
ATOM 592 C CA . THR A 1 74 ? -42.610 -10.510 20.838 1.00 67.31 74 THR A CA 1
ATOM 593 C C . THR A 1 74 ? -43.470 -9.268 21.048 1.00 67.31 74 THR A C 1
ATOM 595 O O . THR A 1 74 ? -44.528 -9.111 20.429 1.00 67.31 74 THR A O 1
ATOM 598 N N . SER A 1 75 ? -43.033 -8.422 21.978 1.00 70.94 75 SER A N 1
ATOM 599 C CA . SER A 1 75 ? -43.700 -7.174 22.370 1.00 70.94 75 SER A CA 1
ATOM 600 C C . SER A 1 75 ? -43.494 -6.066 21.342 1.00 70.94 75 SER A C 1
ATOM 602 O O . SER A 1 75 ? -44.346 -5.193 21.194 1.00 70.94 75 SER A O 1
ATOM 604 N N . GLU A 1 76 ? -42.380 -6.110 20.617 1.00 76.81 76 GLU A N 1
ATOM 605 C CA . GLU A 1 76 ? -41.974 -5.084 19.670 1.00 76.81 76 GLU A CA 1
ATOM 606 C C . GLU A 1 76 ? -41.188 -5.710 18.524 1.00 76.81 76 GLU A C 1
ATOM 608 O O . GLU A 1 76 ? -40.284 -6.510 18.755 1.00 76.81 76 GLU A O 1
ATOM 613 N N . VAL A 1 77 ? -41.534 -5.325 17.297 1.00 76.69 77 VAL A N 1
ATOM 614 C CA . VAL A 1 77 ? -40.841 -5.729 16.076 1.00 76.69 77 VAL A CA 1
ATOM 615 C C . VAL A 1 77 ? -40.611 -4.475 15.243 1.00 76.69 77 VAL A C 1
ATOM 617 O O . VAL A 1 77 ? -41.571 -3.826 14.830 1.00 76.69 77 VAL A O 1
ATOM 620 N N . GLN A 1 78 ? -39.347 -4.147 14.991 1.00 73.69 78 GLN A N 1
ATOM 621 C CA . GLN A 1 78 ? -38.942 -3.070 14.093 1.00 73.69 78 GLN A CA 1
ATOM 622 C C . GLN A 1 78 ? -38.286 -3.701 12.871 1.00 73.69 78 GLN A C 1
ATOM 624 O O . GLN A 1 78 ? -37.251 -4.348 12.999 1.00 73.69 78 GLN A O 1
ATOM 629 N N . LEU A 1 79 ? -38.895 -3.547 11.695 1.00 67.81 79 LEU A N 1
ATOM 630 C CA . LEU A 1 79 ? -38.361 -4.084 10.444 1.00 67.81 79 LEU A CA 1
ATOM 631 C C . LEU A 1 79 ? -37.996 -2.947 9.507 1.00 67.81 79 LEU A C 1
ATOM 633 O O . LEU A 1 79 ? -38.784 -2.027 9.296 1.00 67.81 79 LEU A O 1
ATOM 637 N N . ASN A 1 80 ? -36.830 -3.080 8.898 1.00 63.44 80 ASN A N 1
ATOM 638 C CA . ASN A 1 80 ? -36.447 -2.367 7.705 1.00 63.44 80 ASN A CA 1
ATOM 639 C C . ASN A 1 80 ? -36.517 -3.345 6.527 1.00 63.44 80 ASN A C 1
ATOM 641 O O . ASN A 1 80 ? -35.927 -4.427 6.564 1.00 63.44 80 ASN A O 1
ATOM 645 N N . ILE A 1 81 ? -37.283 -2.979 5.504 1.00 65.50 81 ILE A N 1
ATOM 646 C CA . ILE A 1 81 ? -37.417 -3.763 4.279 1.00 65.50 81 ILE A CA 1
ATOM 647 C C . ILE A 1 81 ? -36.779 -2.944 3.169 1.00 65.50 81 ILE A C 1
ATOM 649 O O . ILE A 1 81 ? -37.348 -1.954 2.711 1.00 65.50 81 ILE A O 1
ATOM 653 N N . ASP A 1 82 ? -35.602 -3.374 2.739 1.00 60.75 82 ASP A N 1
ATOM 654 C CA . ASP A 1 82 ? -34.876 -2.760 1.644 1.00 60.75 82 ASP A CA 1
ATOM 655 C C . ASP A 1 82 ? -35.125 -3.537 0.346 1.00 60.75 82 ASP A C 1
ATOM 657 O O . ASP A 1 82 ? -34.680 -4.673 0.159 1.00 60.75 82 ASP A O 1
ATOM 661 N N . SER A 1 83 ? -35.870 -2.902 -0.558 1.00 62.97 83 SER A N 1
ATOM 662 C CA . SER A 1 83 ? -36.140 -3.411 -1.906 1.00 62.97 83 SER A CA 1
ATOM 663 C C . SER A 1 83 ? -35.123 -2.933 -2.945 1.00 62.97 83 SER A C 1
ATOM 665 O O . SER A 1 83 ? -35.097 -3.473 -4.045 1.00 62.97 83 SER A O 1
ATOM 667 N N . THR A 1 84 ? -34.253 -1.975 -2.603 1.00 60.09 84 THR A N 1
ATOM 668 C CA . THR A 1 84 ? -33.225 -1.444 -3.516 1.00 60.09 84 THR A CA 1
ATOM 669 C C . THR A 1 84 ? -32.085 -2.434 -3.750 1.00 60.09 84 THR A C 1
ATOM 671 O O . THR A 1 84 ? -31.381 -2.348 -4.752 1.00 60.09 84 THR A O 1
ATOM 674 N N . GLY A 1 85 ? -31.930 -3.411 -2.851 1.00 64.38 85 GLY A N 1
ATOM 675 C CA . GLY A 1 85 ? -30.956 -4.491 -2.971 1.00 64.38 85 GLY A CA 1
ATOM 676 C C . GLY A 1 85 ? -31.388 -5.664 -3.857 1.00 64.38 85 GLY A C 1
ATOM 677 O O . GLY A 1 85 ? -30.596 -6.595 -4.006 1.00 64.38 85 GLY A O 1
ATOM 678 N N . ILE A 1 86 ? -32.609 -5.668 -4.411 1.00 73.12 86 ILE A N 1
ATOM 679 C CA . ILE A 1 86 ? -33.076 -6.758 -5.281 1.00 73.12 86 ILE A CA 1
ATOM 680 C C . ILE A 1 86 ? -32.253 -6.755 -6.572 1.00 73.12 86 ILE A C 1
ATOM 682 O O . ILE A 1 86 ? -32.055 -5.721 -7.199 1.00 73.12 86 ILE A O 1
ATOM 686 N N . ILE A 1 87 ? -31.771 -7.931 -6.970 1.00 77.44 87 ILE A N 1
ATOM 687 C CA . ILE A 1 87 ? -31.065 -8.148 -8.233 1.00 77.44 87 ILE A CA 1
ATOM 688 C C . ILE A 1 87 ? -31.593 -9.444 -8.828 1.00 77.44 87 ILE A C 1
ATOM 690 O O . ILE A 1 87 ? -31.298 -10.528 -8.322 1.00 77.44 87 ILE A O 1
ATOM 694 N N . ASN A 1 88 ? -32.368 -9.337 -9.899 1.00 84.50 88 ASN A N 1
ATOM 695 C CA . ASN A 1 88 ? -32.981 -10.490 -10.566 1.00 84.50 88 ASN A CA 1
ATOM 696 C C . ASN A 1 88 ? -32.689 -10.544 -12.071 1.00 84.50 88 ASN A C 1
ATOM 698 O O . ASN A 1 88 ? -33.210 -11.413 -12.773 1.00 84.50 88 ASN A O 1
ATOM 702 N N . LYS A 1 89 ? -31.840 -9.629 -12.552 1.00 87.81 89 LYS A N 1
ATOM 703 C CA . LYS A 1 89 ? -31.463 -9.493 -13.955 1.00 87.81 89 LYS A CA 1
ATOM 704 C C . LYS A 1 89 ? -30.039 -8.945 -14.067 1.00 87.81 89 LYS A C 1
ATOM 706 O O . LYS A 1 89 ? -29.719 -7.927 -13.462 1.00 87.81 89 LYS A O 1
ATOM 711 N N . ILE A 1 90 ? -29.164 -9.622 -14.806 1.00 87.69 90 ILE A N 1
ATOM 712 C CA . ILE A 1 90 ? -27.773 -9.190 -15.039 1.00 87.69 90 ILE A CA 1
ATOM 713 C C . ILE A 1 90 ? -27.384 -9.539 -16.475 1.00 87.69 90 ILE A C 1
ATOM 715 O O . ILE A 1 90 ? -27.671 -10.644 -16.940 1.00 87.69 90 ILE A O 1
ATOM 719 N N . ARG A 1 91 ? -26.707 -8.616 -17.165 1.00 89.06 91 ARG A N 1
ATOM 720 C CA . ARG A 1 91 ? -26.066 -8.895 -18.453 1.00 89.06 91 ARG A CA 1
ATOM 721 C C . ARG A 1 91 ? -24.672 -9.470 -18.223 1.00 89.06 91 ARG A C 1
ATOM 723 O O . ARG A 1 91 ? -23.835 -8.815 -17.612 1.00 89.06 91 ARG A O 1
ATOM 730 N N . ALA A 1 92 ? -24.421 -10.679 -18.703 1.00 84.44 92 ALA A N 1
ATOM 731 C CA . ALA A 1 92 ? -23.095 -11.280 -18.720 1.00 84.44 92 ALA A CA 1
ATOM 732 C C . ALA A 1 92 ? -22.352 -10.854 -19.994 1.00 84.44 92 ALA A C 1
ATOM 734 O O . ALA A 1 92 ? -22.902 -10.971 -21.090 1.00 84.44 92 ALA A O 1
ATOM 735 N N . ILE A 1 93 ? -21.120 -10.370 -19.845 1.00 84.88 93 ILE A N 1
ATOM 736 C CA . ILE A 1 93 ? -20.225 -9.977 -20.937 1.00 84.88 93 ILE A CA 1
ATOM 737 C C . ILE A 1 93 ? -19.133 -11.038 -21.069 1.00 84.88 93 ILE A C 1
ATOM 739 O O . ILE A 1 93 ? -18.482 -11.391 -20.083 1.00 84.88 93 ILE A O 1
ATOM 743 N N . GLY A 1 94 ? -18.945 -11.543 -22.288 1.00 81.31 94 GLY A N 1
ATOM 744 C CA . GLY A 1 94 ? -17.848 -12.454 -22.602 1.00 81.31 94 GLY A CA 1
ATOM 745 C C . GLY A 1 94 ? -16.514 -11.729 -22.676 1.00 81.31 94 GLY A C 1
ATOM 746 O O . GLY A 1 94 ? -16.421 -10.631 -23.231 1.00 81.31 94 GLY A O 1
ATOM 747 N N . THR A 1 95 ? -15.483 -12.346 -22.109 1.00 79.38 95 THR A N 1
ATOM 748 C CA . THR A 1 95 ? -14.140 -11.775 -22.065 1.00 79.38 95 THR A CA 1
ATOM 749 C C . THR A 1 95 ? -13.405 -12.009 -23.373 1.00 79.38 95 THR A C 1
ATOM 751 O O . THR A 1 95 ? -13.602 -13.009 -24.065 1.00 79.38 95 THR A O 1
ATOM 754 N N . GLU A 1 96 ? -12.605 -11.015 -23.728 1.00 81.06 96 GLU A N 1
ATOM 755 C CA . GLU A 1 96 ? -11.828 -10.946 -24.956 1.00 81.06 96 GLU A CA 1
ATOM 756 C C . GLU A 1 96 ? -10.518 -11.732 -24.799 1.00 81.06 96 GLU A C 1
ATOM 758 O O . GLU A 1 96 ? -9.841 -11.613 -23.777 1.00 81.06 96 GLU A O 1
ATOM 763 N N . HIS A 1 97 ? -10.148 -12.508 -25.815 1.00 71.69 97 HIS A N 1
ATOM 764 C CA . HIS A 1 97 ? -8.846 -13.156 -25.922 1.00 71.69 97 HIS A CA 1
ATOM 765 C C . HIS A 1 97 ? -8.233 -12.906 -27.295 1.00 71.69 97 HIS A C 1
ATOM 767 O O . HIS A 1 97 ? -8.938 -12.724 -28.290 1.00 71.69 97 HIS A O 1
ATOM 773 N N . GLU A 1 98 ? -6.904 -12.859 -27.320 1.00 74.44 98 GLU A N 1
ATOM 774 C CA . GLU A 1 98 ? -6.147 -12.777 -28.561 1.00 74.44 98 GLU A CA 1
ATOM 775 C C . GLU A 1 98 ? -6.171 -14.141 -29.237 1.00 74.44 98 GLU A C 1
ATOM 777 O O . GLU A 1 98 ? -5.708 -15.144 -28.688 1.00 74.44 98 GLU A O 1
ATOM 782 N N . VAL A 1 99 ? -6.751 -14.162 -30.430 1.00 68.81 99 VAL A N 1
ATOM 783 C CA . VAL A 1 99 ? -6.708 -15.303 -31.327 1.00 68.81 99 VAL A CA 1
ATOM 784 C C . VAL A 1 99 ? -5.724 -14.936 -32.421 1.00 68.81 99 VAL A C 1
ATOM 786 O O . VAL A 1 99 ? -5.951 -14.015 -33.208 1.00 68.81 99 VAL A O 1
ATOM 789 N N . THR A 1 100 ? -4.597 -15.638 -32.435 1.00 57.09 100 THR A N 1
ATOM 790 C CA . THR A 1 100 ? -3.641 -15.560 -33.534 1.00 57.09 100 THR A CA 1
ATOM 791 C C . THR A 1 100 ? -4.102 -16.533 -34.601 1.00 57.09 100 THR A C 1
ATOM 793 O O . THR A 1 100 ? -3.968 -17.751 -34.450 1.00 57.09 100 THR A O 1
ATOM 796 N N . THR A 1 101 ? -4.680 -15.995 -35.670 1.00 53.78 101 THR A N 1
ATOM 797 C CA . THR A 1 101 ? -5.089 -16.809 -36.807 1.00 53.78 101 THR A CA 1
ATOM 798 C C . THR A 1 101 ? -3.934 -16.868 -37.789 1.00 53.78 101 THR A C 1
ATOM 800 O O . THR A 1 101 ? -3.521 -15.873 -38.375 1.00 53.78 101 THR A O 1
ATOM 803 N N . THR A 1 102 ? -3.400 -18.068 -37.955 1.00 49.53 102 THR A N 1
ATOM 804 C CA . THR A 1 102 ? -2.310 -18.359 -38.875 1.00 49.53 102 THR A CA 1
ATOM 805 C C . THR A 1 102 ? -2.878 -18.491 -40.285 1.00 49.53 102 THR A C 1
ATOM 807 O O . THR A 1 102 ? -3.494 -19.510 -40.611 1.00 49.53 102 THR A O 1
ATOM 810 N N . LYS A 1 103 ? -2.715 -17.468 -41.128 1.00 45.06 103 LYS A N 1
ATOM 811 C CA . LYS A 1 103 ? -3.130 -17.545 -42.532 1.00 45.06 103 LYS A CA 1
ATOM 812 C C . LYS A 1 103 ? -1.906 -17.803 -43.401 1.00 45.06 103 LYS A C 1
ATOM 814 O O . LYS A 1 103 ? -0.971 -17.011 -43.413 1.00 45.06 103 LYS A O 1
ATOM 819 N N . GLU A 1 104 ? -1.913 -18.919 -44.124 1.00 42.81 104 GLU A N 1
ATOM 820 C CA . GLU A 1 104 ? -0.913 -19.170 -45.161 1.00 42.81 104 GLU A CA 1
ATOM 821 C C . GLU A 1 104 ? -1.216 -18.261 -46.352 1.00 42.81 104 GLU A C 1
ATOM 823 O O . GLU A 1 104 ? -2.244 -18.421 -47.021 1.00 42.81 104 GLU A O 1
ATOM 828 N N . ILE A 1 105 ? -0.341 -17.289 -46.608 1.00 45.16 105 ILE A N 1
ATOM 829 C CA . ILE A 1 105 ? -0.468 -16.395 -47.757 1.00 45.16 105 ILE A CA 1
ATOM 830 C C . ILE A 1 105 ? 0.691 -16.659 -48.704 1.00 45.16 105 ILE A C 1
ATOM 832 O O . ILE A 1 105 ? 1.851 -16.758 -48.312 1.00 45.16 105 ILE A O 1
ATOM 836 N N . THR A 1 106 ? 0.363 -16.804 -49.983 1.00 40.00 106 THR A N 1
ATOM 837 C CA . THR A 1 106 ? 1.358 -16.931 -51.043 1.00 40.00 106 THR A CA 1
ATOM 838 C C . THR A 1 106 ? 1.795 -15.528 -51.448 1.00 40.00 106 THR A C 1
ATOM 840 O O . THR A 1 106 ? 1.094 -14.856 -52.207 1.00 40.00 106 THR A O 1
ATOM 843 N N . VAL A 1 107 ? 2.927 -15.063 -50.919 1.00 42.84 107 VAL A N 1
ATOM 844 C CA . VAL A 1 107 ? 3.492 -13.760 -51.288 1.00 42.84 107 VAL A CA 1
ATOM 845 C C . VAL A 1 107 ? 4.347 -13.933 -52.539 1.00 42.84 107 VAL A C 1
ATOM 847 O O . VAL A 1 107 ? 5.116 -14.885 -52.662 1.00 42.84 107 VAL A O 1
ATOM 850 N N . THR A 1 108 ? 4.154 -13.044 -53.515 1.00 39.81 108 THR A N 1
ATOM 851 C CA . THR A 1 108 ? 4.987 -12.959 -54.721 1.00 39.81 108 THR A CA 1
ATOM 852 C C . THR A 1 108 ? 5.676 -11.603 -54.685 1.00 39.81 108 THR A C 1
ATOM 854 O O . THR A 1 108 ? 5.008 -10.582 -54.851 1.00 39.81 108 THR A O 1
ATOM 857 N N . ASP A 1 109 ? 6.980 -11.584 -54.421 1.00 40.81 109 ASP A N 1
ATOM 858 C CA . ASP A 1 109 ? 7.722 -10.331 -54.279 1.00 40.81 109 ASP A CA 1
ATOM 859 C C . ASP A 1 109 ? 7.806 -9.573 -55.608 1.00 40.81 109 ASP A C 1
ATOM 861 O O . ASP A 1 109 ? 8.138 -10.133 -56.657 1.00 40.81 109 ASP A O 1
ATOM 865 N N . GLY A 1 110 ? 7.496 -8.277 -55.556 1.00 35.69 110 GLY A N 1
ATOM 866 C CA . GLY A 1 110 ? 7.667 -7.341 -56.661 1.00 35.69 110 GLY A CA 1
ATOM 867 C C . GLY A 1 110 ? 8.970 -6.545 -56.538 1.00 35.69 110 GLY A C 1
ATOM 868 O O . GLY A 1 110 ? 9.167 -5.839 -55.556 1.00 35.69 110 GLY A O 1
ATOM 869 N N . ASP A 1 111 ? 9.819 -6.640 -57.564 1.00 40.50 111 ASP A N 1
ATOM 870 C CA . ASP A 1 111 ? 10.800 -5.653 -58.074 1.00 40.50 111 ASP A CA 1
ATOM 871 C C . ASP A 1 111 ? 11.781 -4.922 -57.111 1.00 40.50 111 ASP A C 1
ATOM 873 O O . ASP A 1 111 ? 12.428 -3.957 -57.524 1.00 40.50 111 ASP A O 1
ATOM 877 N N . GLY A 1 112 ? 11.963 -5.363 -55.858 1.00 44.47 112 GLY A N 1
ATOM 878 C CA . GLY A 1 112 ? 12.860 -4.720 -54.871 1.00 44.47 112 GLY A CA 1
ATOM 879 C C . GLY A 1 112 ? 14.158 -5.462 -54.490 1.00 44.47 112 GLY A C 1
ATOM 880 O O . GLY A 1 112 ? 15.018 -4.875 -53.827 1.00 44.47 112 GLY A O 1
ATOM 881 N N . ASP A 1 113 ? 14.327 -6.718 -54.903 1.00 56.59 113 ASP A N 1
ATOM 882 C CA . ASP A 1 113 ? 15.360 -7.652 -54.407 1.00 56.59 113 ASP A CA 1
ATOM 883 C C . ASP A 1 113 ? 16.671 -7.601 -55.222 1.00 56.59 113 ASP A C 1
ATOM 885 O O . ASP A 1 113 ? 17.190 -8.596 -55.726 1.00 56.59 113 ASP A O 1
ATOM 889 N N . SER A 1 114 ? 17.215 -6.399 -55.425 1.00 74.25 114 SER A N 1
ATOM 890 C CA . SER A 1 114 ? 18.479 -6.249 -56.159 1.00 74.25 114 SER A CA 1
ATOM 891 C C . SER A 1 114 ? 19.685 -6.523 -55.257 1.00 74.25 114 SER A C 1
ATOM 893 O O . SER A 1 114 ? 19.792 -5.925 -54.187 1.00 74.25 114 SER A O 1
ATOM 895 N N . TRP A 1 115 ? 20.630 -7.344 -55.714 1.00 87.62 115 TRP A N 1
ATOM 896 C CA . TRP A 1 115 ? 21.935 -7.527 -55.070 1.00 87.62 115 TRP A CA 1
ATOM 897 C C . TRP A 1 115 ? 22.993 -6.606 -55.690 1.00 87.62 115 TRP A C 1
ATOM 899 O O . TRP A 1 115 ? 22.967 -6.343 -56.893 1.00 87.62 115 TRP A O 1
ATOM 909 N N . GLY A 1 116 ? 23.929 -6.111 -54.880 1.00 89.31 116 GLY A N 1
ATOM 910 C CA . GLY A 1 116 ? 24.957 -5.163 -55.316 1.00 89.31 116 GLY A CA 1
ATOM 911 C C . GLY A 1 116 ? 26.318 -5.394 -54.668 1.00 89.31 116 GLY A C 1
ATOM 912 O O . GLY A 1 116 ? 26.442 -6.105 -53.676 1.00 89.31 116 GLY A O 1
ATOM 913 N N . TRP A 1 117 ? 27.356 -4.779 -55.233 1.00 92.62 117 TRP A N 1
ATOM 914 C CA . TRP A 1 117 ? 28.710 -4.834 -54.679 1.00 92.62 117 TRP A CA 1
ATOM 915 C C . TRP A 1 117 ? 28.895 -3.779 -53.580 1.00 92.62 117 TRP A C 1
ATOM 917 O O . TRP A 1 117 ? 28.477 -2.637 -53.774 1.00 92.62 117 TRP A O 1
ATOM 927 N N . PRO A 1 118 ? 29.574 -4.096 -52.459 1.00 95.56 118 PRO A N 1
ATOM 928 C CA . PRO A 1 118 ? 29.799 -3.124 -51.385 1.00 95.56 118 PRO A CA 1
ATOM 929 C C . PRO A 1 118 ? 30.772 -2.005 -51.796 1.00 95.56 118 PRO A C 1
ATOM 931 O O . PRO A 1 118 ? 30.746 -0.920 -51.211 1.00 95.56 118 PRO A O 1
ATOM 934 N N . PHE A 1 119 ? 31.577 -2.247 -52.840 1.00 95.62 119 PHE A N 1
ATOM 935 C CA . PHE A 1 119 ? 32.422 -1.271 -53.534 1.00 95.62 119 PHE A CA 1
ATOM 936 C C . PHE A 1 119 ? 32.054 -1.239 -55.036 1.00 95.62 119 PHE A C 1
ATOM 938 O O . PHE A 1 119 ? 32.727 -1.881 -55.847 1.00 95.62 119 PHE A O 1
ATOM 945 N N . PRO A 1 120 ? 30.976 -0.529 -55.429 1.00 89.75 120 PRO A N 1
ATOM 946 C CA . PRO A 1 120 ? 30.421 -0.567 -56.787 1.00 89.75 120 PRO A CA 1
ATOM 947 C C . PRO A 1 120 ? 31.411 -0.204 -57.897 1.00 89.75 120 PRO A C 1
ATOM 949 O O . PRO A 1 120 ? 31.364 -0.802 -58.969 1.00 89.75 120 PRO A O 1
ATOM 952 N N . ASP A 1 121 ? 32.336 0.722 -57.627 1.00 88.06 121 ASP A N 1
ATOM 953 C CA . ASP A 1 121 ? 33.353 1.162 -58.593 1.00 88.06 121 ASP A CA 1
ATOM 954 C C . ASP A 1 121 ? 34.355 0.053 -58.959 1.00 88.06 121 ASP A C 1
ATOM 956 O O . ASP A 1 121 ? 34.972 0.097 -60.023 1.00 88.06 121 ASP A O 1
ATOM 960 N N . VAL A 1 122 ? 34.521 -0.942 -58.081 1.00 89.88 122 VAL A N 1
ATOM 961 C CA . VAL A 1 122 ? 35.399 -2.104 -58.287 1.00 89.88 122 VAL A CA 1
ATOM 962 C C . VAL A 1 122 ? 34.609 -3.303 -58.823 1.00 89.88 122 VAL A C 1
ATOM 964 O O . VAL A 1 122 ? 35.128 -4.089 -59.617 1.00 89.88 122 VAL A O 1
ATOM 967 N N . GLY A 1 123 ? 33.347 -3.444 -58.410 1.00 88.62 123 GLY A N 1
ATOM 968 C CA . GLY A 1 123 ? 32.524 -4.606 -58.735 1.00 88.62 123 GLY A CA 1
ATOM 969 C C . GLY A 1 123 ? 33.022 -5.870 -58.027 1.00 88.62 123 GLY A C 1
ATOM 970 O O . GLY A 1 123 ? 33.278 -5.839 -56.826 1.00 88.62 123 GLY A O 1
ATOM 971 N N . GLU A 1 124 ? 33.168 -6.973 -58.774 1.00 88.75 124 GLU A N 1
ATOM 972 C CA . GLU A 1 124 ? 33.642 -8.266 -58.242 1.00 88.75 124 GLU A CA 1
ATOM 973 C C . GLU A 1 124 ? 35.101 -8.229 -57.770 1.00 88.75 124 GLU A C 1
ATOM 975 O O . GLU A 1 124 ? 35.455 -8.971 -56.863 1.00 88.75 124 GLU A O 1
ATOM 980 N N . GLY A 1 125 ? 35.950 -7.387 -58.368 1.00 88.25 125 GLY A N 1
ATOM 981 C CA . GLY A 1 125 ? 37.368 -7.313 -58.012 1.00 88.25 125 GLY A CA 1
ATOM 982 C C . GLY A 1 125 ? 38.122 -8.642 -58.183 1.00 88.25 125 GLY A C 1
ATOM 983 O O . GLY A 1 125 ? 37.868 -9.407 -59.114 1.00 88.25 125 GLY A O 1
ATOM 984 N N . ASN A 1 126 ? 39.104 -8.886 -57.310 1.00 89.62 126 ASN A N 1
ATOM 985 C CA . ASN A 1 126 ? 39.862 -10.139 -57.244 1.00 89.62 126 ASN A CA 1
ATOM 986 C C . ASN A 1 126 ? 39.956 -10.608 -55.791 1.00 89.62 126 ASN A C 1
ATOM 988 O O . ASN A 1 126 ? 40.268 -9.810 -54.912 1.00 89.62 126 ASN A O 1
ATOM 992 N N . PHE A 1 127 ? 39.779 -11.910 -55.561 1.00 92.44 127 PHE A N 1
ATOM 993 C CA . PHE A 1 127 ? 39.882 -12.515 -54.233 1.00 92.44 127 PHE A CA 1
ATOM 994 C C . PHE A 1 127 ? 41.032 -13.520 -54.162 1.00 92.44 127 PHE A C 1
ATOM 996 O O . PHE A 1 127 ? 41.192 -14.391 -55.020 1.00 92.44 127 PHE A O 1
ATOM 1003 N N . MET A 1 128 ? 41.808 -13.442 -53.089 1.00 92.38 128 MET A N 1
ATOM 1004 C CA . MET A 1 128 ? 42.689 -14.508 -52.634 1.00 92.38 128 MET A CA 1
ATOM 1005 C C . MET A 1 128 ? 41.871 -15.607 -51.951 1.00 92.38 128 MET A C 1
ATOM 1007 O O . MET A 1 128 ? 40.822 -15.353 -51.363 1.00 92.38 128 MET A O 1
ATOM 1011 N N . GLY A 1 129 ? 42.378 -16.841 -51.943 1.00 88.19 129 GLY A N 1
ATOM 1012 C CA . GLY A 1 129 ? 41.628 -17.961 -51.368 1.00 88.19 129 GLY A CA 1
ATOM 1013 C C . GLY A 1 129 ? 41.295 -17.803 -49.876 1.00 88.19 129 GLY A C 1
ATOM 1014 O O . GLY A 1 129 ? 40.250 -18.268 -49.444 1.00 88.19 129 GLY A O 1
ATOM 1015 N N . GLY A 1 130 ? 42.098 -17.071 -49.096 1.00 87.81 130 GLY A N 1
ATOM 1016 C CA . GLY A 1 130 ? 41.776 -16.747 -47.699 1.00 87.81 130 GLY A CA 1
ATOM 1017 C C . GLY A 1 130 ? 40.591 -15.787 -47.511 1.00 87.81 130 GLY A C 1
ATOM 1018 O O . GLY A 1 130 ? 40.066 -15.729 -46.404 1.00 87.81 130 GLY A O 1
ATOM 1019 N N . GLN A 1 131 ? 40.172 -15.072 -48.560 1.00 94.06 131 GLN A N 1
ATOM 1020 C CA . GLN A 1 131 ? 39.055 -14.119 -48.539 1.00 94.06 131 GLN A CA 1
ATOM 1021 C C . GLN A 1 131 ? 37.727 -14.754 -48.966 1.00 94.06 131 GLN A C 1
ATOM 1023 O O . GLN A 1 131 ? 36.664 -14.236 -48.638 1.00 94.06 131 GLN A O 1
ATOM 1028 N N . LEU A 1 132 ? 37.778 -15.866 -49.704 1.00 94.50 132 LEU A N 1
ATOM 1029 C CA . LEU A 1 132 ? 36.598 -16.536 -50.245 1.00 94.50 132 LEU A CA 1
ATOM 1030 C C . LEU A 1 132 ? 35.792 -17.246 -49.152 1.00 94.50 132 LEU A C 1
ATOM 1032 O O . LEU A 1 132 ? 36.366 -17.835 -48.234 1.00 94.50 132 LEU A O 1
ATOM 1036 N N . PHE A 1 133 ? 34.470 -17.245 -49.307 1.00 95.56 133 PHE A N 1
ATOM 1037 C CA . PHE A 1 133 ? 33.541 -18.025 -48.490 1.00 95.56 133 PHE A CA 1
ATOM 1038 C C . PHE A 1 133 ? 33.825 -19.530 -48.587 1.00 95.56 133 PHE A C 1
ATOM 1040 O O . PHE A 1 133 ? 34.133 -20.054 -49.662 1.00 95.56 133 PHE A O 1
ATOM 1047 N N . GLY A 1 134 ? 33.665 -20.248 -47.476 1.00 91.50 134 GLY A N 1
ATOM 1048 C CA . GLY A 1 134 ? 33.847 -21.694 -47.410 1.00 91.50 134 GLY A CA 1
ATOM 1049 C C . GLY A 1 134 ? 35.281 -22.125 -47.099 1.00 91.50 134 GLY A C 1
ATOM 1050 O O . GLY A 1 134 ? 36.037 -21.415 -46.440 1.00 91.50 134 GLY A O 1
ATOM 1051 N N . VAL A 1 135 ? 35.648 -23.335 -47.530 1.00 91.19 135 VAL A N 1
ATOM 1052 C CA . VAL A 1 135 ? 36.975 -23.921 -47.281 1.00 91.19 135 VAL A CA 1
ATOM 1053 C C . VAL A 1 135 ? 37.844 -23.760 -48.523 1.00 91.19 135 VAL A C 1
ATOM 1055 O O . VAL A 1 135 ? 37.686 -24.492 -49.498 1.00 91.19 135 VAL A O 1
ATOM 1058 N N . ASN A 1 136 ? 38.785 -22.819 -48.474 1.00 90.62 136 ASN A N 1
ATOM 1059 C CA . ASN A 1 136 ? 39.651 -22.465 -49.598 1.00 90.62 136 ASN A CA 1
ATOM 1060 C C . ASN A 1 136 ? 41.133 -22.433 -49.194 1.00 90.62 136 ASN A C 1
ATOM 1062 O O . ASN A 1 136 ? 41.494 -22.249 -48.027 1.00 90.62 136 ASN A O 1
ATOM 1066 N N . ALA A 1 137 ? 42.023 -22.593 -50.179 1.00 85.19 137 ALA A N 1
ATOM 1067 C CA . ALA A 1 137 ? 43.465 -22.504 -49.961 1.00 85.19 137 ALA A CA 1
ATOM 1068 C C . ALA A 1 137 ? 43.852 -21.111 -49.424 1.00 85.19 137 ALA A C 1
ATOM 1070 O O . ALA A 1 137 ? 43.486 -20.094 -50.002 1.00 85.19 137 ALA A O 1
ATOM 1071 N N . GLY A 1 138 ? 44.596 -21.062 -48.316 1.00 83.69 138 GLY A N 1
ATOM 1072 C CA . GLY A 1 138 ? 44.923 -19.813 -47.611 1.00 83.69 138 GLY A CA 1
ATOM 1073 C C . GLY A 1 138 ? 43.996 -19.480 -46.435 1.00 83.69 138 GLY A C 1
ATOM 1074 O O . GLY A 1 138 ? 44.362 -18.636 -45.629 1.00 83.69 138 GLY A O 1
ATOM 1075 N N . GLY A 1 139 ? 42.865 -20.180 -46.266 1.00 81.62 139 GLY A N 1
ATOM 1076 C CA . GLY A 1 139 ? 41.959 -20.036 -45.113 1.00 81.62 139 GLY A CA 1
ATOM 1077 C C . GLY A 1 139 ? 42.300 -20.914 -43.898 1.00 81.62 139 GLY A C 1
ATOM 1078 O O . GLY A 1 139 ? 41.624 -20.842 -42.876 1.00 81.62 139 GLY A O 1
ATOM 1079 N N . GLY A 1 140 ? 43.354 -21.736 -43.979 1.00 86.62 140 GLY A N 1
ATOM 1080 C CA . GLY A 1 140 ? 43.700 -22.746 -42.963 1.00 86.62 140 GLY A CA 1
ATOM 1081 C C . GLY A 1 140 ? 44.110 -22.207 -41.586 1.00 86.62 140 GLY A C 1
ATOM 1082 O O . GLY A 1 140 ? 44.299 -22.993 -40.664 1.00 86.62 140 GLY A O 1
ATOM 1083 N N . PHE A 1 141 ? 44.246 -20.889 -41.433 1.00 85.56 141 PHE A N 1
ATOM 1084 C CA . PHE A 1 141 ? 44.450 -20.242 -40.135 1.00 85.56 141 PHE A CA 1
ATOM 1085 C C . PHE A 1 141 ? 43.160 -20.160 -39.299 1.00 85.56 141 PHE A C 1
ATOM 1087 O O . PHE A 1 141 ? 43.237 -19.952 -38.089 1.00 85.56 141 PHE A O 1
ATOM 1094 N N . ARG A 1 142 ? 41.982 -20.322 -39.922 1.00 85.56 142 ARG A N 1
ATOM 1095 C CA . ARG A 1 142 ? 40.685 -20.335 -39.235 1.00 85.56 142 ARG A CA 1
ATOM 1096 C C . ARG A 1 142 ? 40.419 -21.706 -38.600 1.00 85.56 142 ARG A C 1
ATOM 1098 O O . ARG A 1 142 ? 40.810 -22.727 -39.177 1.00 85.56 142 ARG A O 1
ATOM 1105 N N . PRO A 1 143 ? 39.708 -21.775 -37.460 1.00 83.06 143 PRO A N 1
ATOM 1106 C CA . PRO A 1 143 ? 39.185 -23.034 -36.937 1.00 83.06 143 PRO A CA 1
ATOM 1107 C C . PRO A 1 143 ? 38.422 -23.800 -38.029 1.00 83.06 143 PRO A C 1
ATOM 1109 O O . PRO A 1 143 ? 37.524 -23.260 -38.666 1.00 83.06 143 PRO A O 1
ATOM 1112 N N . ASN A 1 144 ? 38.817 -25.050 -38.284 1.00 83.56 144 ASN A N 1
ATOM 1113 C CA . ASN A 1 144 ? 38.268 -25.918 -39.341 1.00 83.56 144 ASN A CA 1
ATOM 1114 C C . ASN A 1 144 ? 38.424 -25.404 -40.790 1.00 83.56 144 ASN A C 1
ATOM 1116 O O . ASN A 1 144 ? 37.872 -26.008 -41.708 1.00 83.56 144 ASN A O 1
ATOM 1120 N N . GLY A 1 145 ? 39.179 -24.322 -41.016 1.00 85.75 145 GLY A N 1
ATOM 1121 C CA . GLY A 1 145 ? 39.450 -23.756 -42.341 1.00 85.75 145 GLY A CA 1
ATOM 1122 C C . GLY A 1 145 ? 38.234 -23.173 -43.072 1.00 85.75 145 GLY A C 1
ATOM 1123 O O . GLY A 1 145 ? 38.368 -22.820 -44.242 1.00 85.75 145 GLY A O 1
ATOM 1124 N N . PHE A 1 146 ? 37.070 -23.093 -42.418 1.00 92.94 146 PHE A N 1
ATOM 1125 C CA . PHE A 1 146 ? 35.837 -22.545 -42.980 1.00 92.94 146 PHE A CA 1
ATOM 1126 C C . PHE A 1 146 ? 35.754 -21.037 -42.740 1.00 92.94 146 PHE A C 1
ATOM 1128 O O . PHE A 1 146 ? 36.087 -20.556 -41.656 1.00 92.94 146 PHE A O 1
ATOM 1135 N N . HIS A 1 147 ? 35.305 -20.314 -43.760 1.00 94.12 147 HIS A N 1
ATOM 1136 C CA . HIS A 1 147 ? 35.044 -18.884 -43.727 1.00 94.12 147 HIS A CA 1
ATOM 1137 C C . HIS A 1 147 ? 33.546 -18.627 -43.939 1.00 94.12 147 HIS A C 1
ATOM 1139 O O . HIS A 1 147 ? 32.986 -19.062 -44.944 1.00 94.12 147 HIS A O 1
ATOM 1145 N N . ASP A 1 148 ? 32.907 -17.948 -42.990 1.00 94.31 148 ASP A N 1
ATOM 1146 C CA . ASP A 1 148 ? 31.465 -17.676 -42.926 1.00 94.31 148 ASP A CA 1
ATOM 1147 C C . ASP A 1 148 ? 30.989 -16.491 -43.777 1.00 94.31 148 ASP A C 1
ATOM 1149 O O . ASP A 1 148 ? 29.785 -16.264 -43.904 1.00 94.31 148 ASP A O 1
ATOM 1153 N N . GLY A 1 149 ? 31.908 -15.782 -44.427 1.00 95.38 149 GLY A N 1
ATOM 1154 C CA . GLY A 1 149 ? 31.587 -14.648 -45.282 1.00 95.38 149 GLY A CA 1
ATOM 1155 C C . GLY A 1 149 ? 32.580 -14.451 -46.417 1.00 95.38 149 GLY A C 1
ATOM 1156 O O . GLY A 1 149 ? 33.268 -15.379 -46.843 1.00 95.38 149 GLY A O 1
ATOM 1157 N N . LEU A 1 150 ? 32.610 -13.233 -46.945 1.00 96.50 150 LEU A N 1
ATOM 1158 C CA . LEU A 1 150 ? 33.479 -12.808 -48.037 1.00 96.50 150 LEU A CA 1
ATOM 1159 C C . LEU A 1 150 ? 34.240 -11.546 -47.621 1.00 96.50 150 LEU A C 1
ATOM 1161 O O . LEU A 1 150 ? 33.619 -10.550 -47.241 1.00 96.50 150 LEU A O 1
ATOM 1165 N N . ASP A 1 151 ? 35.570 -11.586 -47.724 1.00 96.94 151 ASP A N 1
ATOM 1166 C CA . ASP A 1 151 ? 36.441 -10.479 -47.316 1.00 96.94 151 ASP A CA 1
ATOM 1167 C C . ASP A 1 151 ? 36.821 -9.596 -48.512 1.00 96.94 151 ASP A C 1
ATOM 1169 O O . ASP A 1 151 ? 37.459 -10.038 -49.466 1.00 96.94 151 ASP A O 1
ATOM 1173 N N . PHE A 1 152 ? 36.507 -8.308 -48.419 1.00 97.25 152 PHE A N 1
ATOM 1174 C CA . PHE A 1 152 ? 36.869 -7.271 -49.380 1.00 97.25 152 PHE A CA 1
ATOM 1175 C C . PHE A 1 152 ? 38.048 -6.460 -48.832 1.00 97.25 152 PHE A C 1
ATOM 1177 O O . PHE A 1 152 ? 37.872 -5.573 -47.986 1.00 97.25 152 PHE A O 1
ATOM 1184 N N . GLY A 1 153 ? 39.264 -6.767 -49.286 1.00 95.50 153 GLY A N 1
ATOM 1185 C CA . GLY A 1 153 ? 40.499 -6.117 -48.846 1.00 95.50 153 GLY A CA 1
ATOM 1186 C C . GLY A 1 153 ? 40.626 -4.666 -49.315 1.00 95.50 153 GLY A C 1
ATOM 1187 O O . GLY A 1 153 ? 40.055 -4.243 -50.317 1.00 95.50 153 GLY A O 1
ATOM 1188 N N . SER A 1 154 ? 41.380 -3.854 -48.577 1.00 93.62 154 SER A N 1
ATOM 1189 C CA . SER A 1 154 ? 41.610 -2.443 -48.926 1.00 93.62 154 SER A CA 1
ATOM 1190 C C . SER A 1 154 ? 42.483 -2.248 -50.165 1.00 93.62 154 SER A C 1
ATOM 1192 O O . SER A 1 154 ? 42.389 -1.215 -50.827 1.00 93.62 154 SER A O 1
ATOM 1194 N N . VAL A 1 155 ? 43.299 -3.251 -50.497 1.00 92.06 155 VAL A N 1
ATOM 1195 C CA . VAL A 1 155 ? 44.204 -3.239 -51.652 1.00 92.06 155 VAL A CA 1
ATOM 1196 C C . VAL A 1 155 ? 43.513 -3.730 -52.925 1.00 92.06 155 VAL A C 1
ATOM 1198 O O . VAL A 1 155 ? 43.703 -3.137 -53.984 1.00 92.06 155 VAL A O 1
ATOM 1201 N N . ASP A 1 156 ? 42.725 -4.802 -52.838 1.00 90.06 156 ASP A N 1
ATOM 1202 C CA . ASP A 1 156 ? 42.048 -5.431 -53.983 1.00 90.06 156 ASP A CA 1
ATOM 1203 C C . ASP A 1 156 ? 40.642 -4.863 -54.245 1.00 90.06 156 ASP A C 1
ATOM 1205 O O . ASP A 1 156 ? 40.185 -4.882 -55.388 1.00 90.06 156 ASP A O 1
ATOM 1209 N N . HIS A 1 157 ? 40.009 -4.272 -53.228 1.00 95.69 157 HIS A N 1
ATOM 1210 C CA . HIS A 1 157 ? 38.750 -3.533 -53.320 1.00 95.69 157 HIS A CA 1
ATOM 1211 C C . HIS A 1 157 ? 38.924 -2.123 -52.735 1.00 95.69 157 HIS A C 1
ATOM 1213 O O . HIS A 1 157 ? 38.455 -1.845 -51.624 1.00 95.69 157 HIS A O 1
ATOM 1219 N N . PRO A 1 158 ? 39.647 -1.223 -53.430 1.00 91.62 158 PRO A N 1
ATOM 1220 C CA . PRO A 1 158 ? 39.931 0.118 -52.931 1.00 91.62 158 PRO A CA 1
ATOM 1221 C C . PRO A 1 158 ? 38.661 0.966 -52.789 1.00 91.62 158 PRO A C 1
ATOM 1223 O O . PRO A 1 158 ? 37.721 0.855 -53.569 1.00 91.62 158 PRO A O 1
ATOM 1226 N N . GLY A 1 159 ? 38.661 1.852 -51.791 1.00 92.12 159 GLY A N 1
ATOM 1227 C CA . GLY A 1 159 ? 37.528 2.724 -51.463 1.00 92.12 159 GLY A CA 1
ATOM 1228 C C . GLY A 1 159 ? 37.206 2.709 -49.971 1.00 92.12 159 GLY A C 1
ATOM 1229 O O . GLY A 1 159 ? 37.493 1.739 -49.275 1.00 92.12 159 GLY A O 1
ATOM 1230 N N . SER A 1 160 ? 36.644 3.797 -49.448 1.00 94.94 160 SER A N 1
ATOM 1231 C CA . SER A 1 160 ? 36.228 3.860 -48.039 1.00 94.94 160 SER A CA 1
ATOM 1232 C C . SER A 1 160 ? 34.724 3.686 -47.866 1.00 94.94 160 SER A C 1
ATOM 1234 O O . SER A 1 160 ? 34.312 3.089 -46.883 1.00 94.94 160 SER A O 1
ATOM 1236 N N . ALA A 1 161 ? 33.893 4.160 -48.795 1.00 97.38 161 ALA A N 1
ATOM 1237 C CA . ALA A 1 161 ? 32.442 4.036 -48.684 1.00 97.38 161 ALA A CA 1
ATOM 1238 C C . ALA A 1 161 ? 32.000 2.572 -48.852 1.00 97.38 161 ALA A C 1
ATOM 1240 O O . ALA A 1 161 ? 32.215 1.976 -49.906 1.00 97.38 161 ALA A O 1
ATOM 1241 N N . VAL A 1 162 ? 31.389 2.014 -47.807 1.00 98.06 162 VAL A N 1
ATOM 1242 C CA . VAL A 1 162 ? 30.781 0.680 -47.818 1.00 98.06 162 VAL A CA 1
ATOM 1243 C C . VAL A 1 162 ? 29.307 0.833 -48.159 1.00 98.06 162 VAL A C 1
ATOM 1245 O O . VAL A 1 162 ? 28.593 1.566 -47.471 1.00 98.06 162 VAL A O 1
ATOM 1248 N N . HIS A 1 163 ? 28.857 0.133 -49.198 1.00 97.31 163 HIS A N 1
ATOM 1249 C CA . HIS A 1 163 ? 27.474 0.174 -49.663 1.00 97.31 163 HIS A CA 1
ATOM 1250 C C . HIS A 1 163 ? 26.710 -1.092 -49.263 1.00 97.31 163 HIS A C 1
ATOM 1252 O O . HIS A 1 163 ? 27.287 -2.180 -49.190 1.00 97.31 163 HIS A O 1
ATOM 1258 N N . ALA A 1 164 ? 25.408 -0.959 -49.015 1.00 96.62 164 ALA A N 1
ATOM 1259 C CA . ALA A 1 164 ? 24.540 -2.096 -48.751 1.00 96.62 164 ALA A CA 1
ATOM 1260 C C . ALA A 1 164 ? 24.463 -3.009 -49.987 1.00 96.62 164 ALA A C 1
ATOM 1262 O O . ALA A 1 164 ? 24.113 -2.557 -51.078 1.00 96.62 164 ALA A O 1
ATOM 1263 N N . ILE A 1 165 ? 24.759 -4.297 -49.814 1.00 94.69 165 ILE A N 1
ATOM 1264 C CA . ILE A 1 165 ? 24.682 -5.311 -50.875 1.00 94.69 165 ILE A CA 1
ATOM 1265 C C . ILE A 1 165 ? 23.259 -5.833 -51.102 1.00 94.69 165 ILE A C 1
ATOM 1267 O O . ILE A 1 165 ? 23.010 -6.461 -52.124 1.00 94.69 165 ILE A O 1
ATOM 1271 N N . HIS A 1 166 ? 22.344 -5.574 -50.163 1.00 92.25 166 HIS A N 1
ATOM 1272 C CA . HIS A 1 166 ? 20.936 -5.962 -50.214 1.00 92.25 166 HIS A CA 1
ATOM 1273 C C . HIS A 1 166 ? 20.075 -4.924 -49.487 1.00 92.25 166 HIS A C 1
ATOM 1275 O O . HIS A 1 166 ? 20.531 -4.315 -48.512 1.00 92.25 166 HIS A O 1
ATOM 1281 N N . SER A 1 167 ? 18.836 -4.736 -49.941 1.00 88.00 167 SER A N 1
ATOM 1282 C CA . SER A 1 167 ? 17.882 -3.842 -49.288 1.00 88.00 167 SER A CA 1
ATOM 1283 C C . SER A 1 167 ? 17.352 -4.455 -47.988 1.00 88.00 167 SER A C 1
ATOM 1285 O O . SER A 1 167 ? 17.326 -5.675 -47.808 1.00 88.00 167 SER A O 1
ATOM 1287 N N . GLY A 1 168 ? 16.956 -3.612 -47.041 1.00 90.56 168 GLY A N 1
ATOM 1288 C CA . GLY A 1 168 ? 16.411 -4.092 -45.778 1.00 90.56 168 GLY A CA 1
ATOM 1289 C C . GLY A 1 168 ? 16.416 -3.045 -44.681 1.00 90.56 168 GLY A C 1
ATOM 1290 O O . GLY A 1 168 ? 16.739 -1.875 -44.892 1.00 90.56 168 GLY A O 1
ATOM 1291 N N . LYS A 1 169 ? 16.050 -3.482 -43.481 1.00 93.06 169 LYS A N 1
ATOM 1292 C CA . LYS A 1 169 ? 16.031 -2.657 -42.278 1.00 93.06 169 LYS A CA 1
ATOM 1293 C C . LYS A 1 169 ? 17.257 -2.947 -41.425 1.00 93.06 169 LYS A C 1
ATOM 1295 O O . LYS A 1 169 ? 17.592 -4.104 -41.190 1.00 93.06 169 LYS A O 1
ATOM 1300 N N . VAL A 1 170 ? 17.909 -1.905 -40.923 1.00 95.19 170 VAL A N 1
ATOM 1301 C CA . VAL A 1 170 ? 19.013 -2.037 -39.970 1.00 95.19 170 VAL A CA 1
ATOM 1302 C C . VAL A 1 170 ? 18.454 -2.545 -38.644 1.00 95.19 170 VAL A C 1
ATOM 1304 O O . VAL A 1 170 ? 17.700 -1.843 -37.967 1.00 95.19 170 VAL A O 1
ATOM 1307 N N . THR A 1 171 ? 18.812 -3.767 -38.266 1.00 93.44 171 THR A N 1
ATOM 1308 C CA . THR A 1 171 ? 18.322 -4.430 -37.048 1.00 93.44 171 THR A CA 1
ATOM 1309 C C . THR A 1 171 ? 19.338 -4.387 -35.916 1.00 93.44 171 THR A C 1
ATOM 1311 O O . THR A 1 171 ? 18.947 -4.340 -34.751 1.00 93.44 171 THR A O 1
ATOM 1314 N N . ILE A 1 172 ? 20.636 -4.340 -36.234 1.00 95.88 172 ILE A N 1
ATOM 1315 C CA . ILE A 1 172 ? 21.711 -4.313 -35.236 1.00 95.88 172 ILE A CA 1
ATOM 1316 C C . ILE A 1 172 ? 22.789 -3.317 -35.655 1.00 95.88 172 ILE A C 1
ATOM 1318 O O . ILE A 1 172 ? 23.219 -3.304 -36.803 1.00 95.88 172 ILE A O 1
ATOM 1322 N N . LYS A 1 173 ? 23.261 -2.518 -34.696 1.00 96.56 173 LYS A N 1
ATOM 1323 C CA . LYS A 1 173 ? 24.486 -1.713 -34.769 1.00 96.56 173 LYS A CA 1
ATOM 1324 C C . LYS A 1 173 ? 25.181 -1.832 -33.422 1.00 96.56 173 LYS A C 1
ATOM 1326 O O . LYS A 1 173 ? 24.682 -1.300 -32.433 1.00 96.56 173 LYS A O 1
ATOM 1331 N N . SER A 1 174 ? 26.277 -2.578 -33.357 1.00 96.69 174 SER A N 1
ATOM 1332 C CA . SER A 1 174 ? 26.907 -2.913 -32.077 1.00 96.69 174 SER A CA 1
ATOM 1333 C C . SER A 1 174 ? 28.393 -3.238 -32.236 1.00 96.69 174 SER A C 1
ATOM 1335 O O . SER A 1 174 ? 28.953 -3.158 -33.328 1.00 96.69 174 SER A O 1
ATOM 1337 N N . TYR A 1 175 ? 29.032 -3.589 -31.125 1.00 96.25 175 TYR A N 1
ATOM 1338 C CA . TYR A 1 175 ? 30.395 -4.095 -31.068 1.00 96.25 175 TYR A CA 1
ATOM 1339 C C . TYR A 1 175 ? 30.396 -5.510 -30.484 1.00 96.25 175 TYR A C 1
ATOM 1341 O O . TYR A 1 175 ? 29.767 -5.757 -29.454 1.00 96.25 175 TYR A O 1
ATOM 1349 N N . MET A 1 176 ? 31.126 -6.430 -31.114 1.00 92.31 176 MET A N 1
ATOM 1350 C CA . MET A 1 176 ? 31.355 -7.777 -30.589 1.00 92.31 176 MET A CA 1
ATOM 1351 C C . MET A 1 176 ? 32.822 -8.165 -30.777 1.00 92.31 176 MET A C 1
ATOM 1353 O O . MET A 1 176 ? 33.402 -7.954 -31.843 1.00 92.31 176 MET A O 1
ATOM 1357 N N . GLY A 1 177 ? 33.437 -8.735 -29.737 1.00 88.00 177 GLY A N 1
ATOM 1358 C CA . GLY A 1 177 ? 34.800 -9.262 -29.833 1.00 88.00 177 GLY A CA 1
ATOM 1359 C C . GLY A 1 177 ? 34.878 -10.337 -30.920 1.00 88.00 177 GLY A C 1
ATOM 1360 O O . GLY A 1 177 ? 34.104 -11.287 -30.887 1.00 88.00 177 GLY A O 1
ATOM 1361 N N . GLY A 1 178 ? 35.780 -10.164 -31.886 1.00 85.81 178 GLY A N 1
ATOM 1362 C CA . GLY A 1 178 ? 35.884 -11.000 -33.090 1.00 85.81 178 GLY A CA 1
ATOM 1363 C C . GLY A 1 178 ? 35.349 -10.320 -34.353 1.00 85.81 178 GLY A C 1
ATOM 1364 O O . GLY A 1 178 ? 36.009 -10.392 -35.375 1.00 85.81 178 GLY A O 1
ATOM 1365 N N . LEU A 1 179 ? 34.231 -9.592 -34.264 1.00 92.00 179 LEU A N 1
ATOM 1366 C CA . LEU A 1 179 ? 33.584 -8.921 -35.406 1.00 92.00 179 LEU A CA 1
ATOM 1367 C C . LEU A 1 179 ? 33.950 -7.425 -35.487 1.00 92.00 179 LEU A C 1
ATOM 1369 O O . LEU A 1 179 ? 33.806 -6.777 -36.523 1.00 92.00 179 LEU A O 1
ATOM 1373 N N . GLY A 1 180 ? 34.400 -6.837 -34.373 1.00 94.56 180 GLY A N 1
ATOM 1374 C CA . GLY A 1 180 ? 34.606 -5.394 -34.264 1.00 94.56 180 GLY A CA 1
ATOM 1375 C C . GLY A 1 180 ? 33.277 -4.640 -34.183 1.00 94.56 180 GLY A C 1
ATOM 1376 O O . GLY A 1 180 ? 32.303 -5.147 -33.623 1.00 94.56 180 GLY A O 1
ATOM 1377 N N . ASN A 1 181 ? 33.236 -3.409 -34.702 1.00 96.94 181 ASN A N 1
ATOM 1378 C CA . ASN A 1 181 ? 31.973 -2.686 -34.863 1.00 96.94 181 ASN A CA 1
ATOM 1379 C C . ASN A 1 181 ? 31.291 -3.202 -36.127 1.00 96.94 181 ASN A C 1
ATOM 1381 O O . ASN A 1 181 ? 31.908 -3.198 -37.191 1.00 96.94 181 ASN A O 1
ATOM 1385 N N . TYR A 1 182 ? 30.037 -3.624 -36.010 1.00 98.06 182 TYR A N 1
ATOM 1386 C CA . TYR A 1 182 ? 29.306 -4.258 -37.098 1.00 98.06 182 TYR A CA 1
ATOM 1387 C C . TYR A 1 182 ? 27.875 -3.732 -37.201 1.00 98.06 182 TYR A C 1
ATOM 1389 O O . TYR A 1 182 ? 27.321 -3.158 -36.254 1.00 98.06 182 TYR A O 1
ATOM 1397 N N . VAL A 1 183 ? 27.281 -3.942 -38.372 1.00 97.81 183 VAL A N 1
ATOM 1398 C CA . VAL A 1 183 ? 25.881 -3.631 -38.660 1.00 97.81 183 VAL A CA 1
ATOM 1399 C C . VAL A 1 183 ? 25.207 -4.826 -39.330 1.00 97.81 183 VAL A C 1
ATOM 1401 O O . VAL A 1 183 ? 25.821 -5.494 -40.162 1.00 97.81 183 VAL A O 1
ATOM 1404 N N . VAL A 1 184 ? 23.957 -5.102 -38.951 1.00 98.00 184 VAL A N 1
ATOM 1405 C CA . VAL A 1 184 ? 23.122 -6.149 -39.559 1.00 98.00 184 VAL A CA 1
ATOM 1406 C C . VAL A 1 184 ? 21.912 -5.512 -40.220 1.00 98.00 184 VAL A C 1
ATOM 1408 O O . VAL A 1 184 ? 21.234 -4.672 -39.621 1.00 98.00 184 VAL A O 1
ATOM 1411 N N . ILE A 1 185 ? 21.665 -5.916 -41.462 1.00 97.06 185 ILE A N 1
ATOM 1412 C CA . ILE A 1 185 ? 20.561 -5.445 -42.295 1.00 97.06 185 ILE A CA 1
ATOM 1413 C C . ILE A 1 185 ? 19.701 -6.654 -42.655 1.00 97.06 185 ILE A C 1
ATOM 1415 O O . ILE A 1 185 ? 20.208 -7.628 -43.211 1.00 97.06 185 ILE A O 1
ATOM 1419 N N . SER A 1 186 ? 18.416 -6.591 -42.312 1.00 92.69 186 SER A N 1
ATOM 1420 C CA . SER A 1 186 ? 17.456 -7.683 -42.477 1.00 92.69 186 SER A CA 1
ATOM 1421 C C . SER A 1 186 ? 16.424 -7.329 -43.552 1.00 92.69 186 SER A C 1
ATOM 1423 O O . SER A 1 186 ? 15.758 -6.297 -43.444 1.00 92.69 186 SER A O 1
ATOM 1425 N N . GLY A 1 187 ? 16.282 -8.164 -44.581 1.00 84.69 187 GLY A N 1
ATOM 1426 C CA . GLY A 1 187 ? 15.355 -7.956 -45.705 1.00 84.69 187 GLY A CA 1
ATOM 1427 C C . GLY A 1 187 ? 15.380 -9.128 -46.692 1.00 84.69 187 GLY A C 1
ATOM 1428 O O . GLY A 1 187 ? 16.378 -9.843 -46.750 1.00 84.69 187 GLY A O 1
ATOM 1429 N N . GLY A 1 188 ? 14.280 -9.381 -47.413 1.00 77.75 188 GLY A N 1
ATOM 1430 C CA . GLY A 1 188 ? 14.184 -10.494 -48.382 1.00 77.75 188 GLY A CA 1
ATOM 1431 C C . GLY A 1 188 ? 14.395 -11.893 -47.773 1.00 77.75 188 GLY A C 1
ATOM 1432 O O . GLY A 1 188 ? 14.857 -12.818 -48.438 1.00 77.75 188 GLY A O 1
ATOM 1433 N N . GLY A 1 189 ? 14.154 -12.049 -46.464 1.00 81.75 189 GLY A N 1
ATOM 1434 C CA . GLY A 1 189 ? 14.455 -13.280 -45.721 1.00 81.75 189 GLY A CA 1
ATOM 1435 C C . GLY A 1 189 ? 15.945 -13.509 -45.425 1.00 81.75 189 GLY A C 1
ATOM 1436 O O . GLY A 1 189 ? 16.316 -14.611 -45.020 1.00 81.75 189 GLY A O 1
ATOM 1437 N N . TYR A 1 190 ? 16.797 -12.496 -45.612 1.00 88.81 190 TYR A N 1
ATOM 1438 C CA . TYR A 1 190 ? 18.230 -12.535 -45.321 1.00 88.81 190 TYR A CA 1
ATOM 1439 C C . TYR A 1 190 ? 18.603 -11.601 -44.166 1.00 88.81 190 TYR A C 1
ATOM 1441 O O . TYR A 1 190 ? 18.033 -10.524 -44.008 1.00 88.81 190 TYR A O 1
ATOM 1449 N N . ASN A 1 191 ? 19.621 -11.993 -43.405 1.00 94.50 191 ASN A N 1
ATOM 1450 C CA . ASN A 1 191 ? 20.402 -11.139 -42.520 1.00 94.50 191 ASN A CA 1
ATOM 1451 C C . ASN A 1 191 ? 21.791 -10.967 -43.138 1.00 94.50 191 ASN A C 1
ATOM 1453 O O . ASN A 1 191 ? 22.542 -11.939 -43.266 1.00 94.50 191 ASN A O 1
ATOM 1457 N N . VAL A 1 192 ? 22.121 -9.734 -43.522 1.00 97.25 192 VAL A N 1
ATOM 1458 C CA . VAL A 1 192 ? 23.427 -9.360 -44.072 1.00 97.25 192 VAL A CA 1
ATOM 1459 C C . VAL A 1 192 ? 24.234 -8.637 -43.005 1.00 97.25 192 VAL A C 1
ATOM 1461 O O . VAL A 1 192 ? 23.795 -7.619 -42.470 1.00 97.25 192 VAL A O 1
ATOM 1464 N N . VAL A 1 193 ? 25.414 -9.165 -42.705 1.00 97.94 193 VAL A N 1
ATOM 1465 C CA . VAL A 1 193 ? 26.309 -8.698 -41.646 1.00 97.94 193 VAL A CA 1
ATOM 1466 C C . VAL A 1 193 ? 27.507 -8.009 -42.280 1.00 97.94 193 VAL A C 1
ATOM 1468 O O . VAL A 1 193 ? 28.183 -8.606 -43.110 1.00 97.94 193 VAL A O 1
ATOM 1471 N N . TYR A 1 194 ? 27.791 -6.778 -41.864 1.00 98.31 194 TYR A N 1
ATOM 1472 C CA . TYR A 1 194 ? 28.970 -6.019 -42.285 1.00 98.31 194 TYR A CA 1
ATOM 1473 C C . TYR A 1 194 ? 29.844 -5.782 -41.064 1.00 98.31 194 TYR A C 1
ATOM 1475 O O . TYR A 1 194 ? 29.437 -5.065 -40.146 1.00 98.31 194 TYR A O 1
ATOM 1483 N N . GLN A 1 195 ? 31.027 -6.383 -41.048 1.00 97.75 195 GLN A N 1
ATOM 1484 C CA . GLN A 1 195 ? 31.912 -6.402 -39.886 1.00 97.75 195 GLN A CA 1
ATOM 1485 C C . GLN A 1 195 ? 33.367 -6.152 -40.294 1.00 97.75 195 GLN A C 1
ATOM 1487 O O . GLN A 1 195 ? 33.695 -6.088 -41.479 1.00 97.75 195 GLN A O 1
ATOM 1492 N N . GLU A 1 196 ? 34.231 -5.944 -39.301 1.00 96.81 196 GLU A N 1
ATOM 1493 C CA . GLU A 1 196 ? 35.684 -5.742 -39.444 1.00 96.81 196 GLU A CA 1
ATOM 1494 C C . GLU A 1 196 ? 36.130 -4.499 -40.238 1.00 96.81 196 GLU A C 1
ATOM 1496 O O . GLU A 1 196 ? 37.290 -4.109 -40.143 1.00 96.81 196 GLU A O 1
ATOM 1501 N N . ALA A 1 197 ? 35.213 -3.790 -40.904 1.00 96.88 197 ALA A N 1
ATOM 1502 C CA . ALA A 1 197 ? 35.480 -2.574 -41.675 1.00 96.88 197 ALA A CA 1
ATOM 1503 C C . ALA A 1 197 ? 35.665 -1.302 -40.827 1.00 96.88 197 ALA A C 1
ATOM 1505 O O . ALA A 1 197 ? 36.222 -0.314 -41.305 1.00 96.88 197 ALA A O 1
ATOM 1506 N N . PHE A 1 198 ? 35.147 -1.287 -39.595 1.00 97.75 198 PHE A N 1
ATOM 1507 C CA . PHE A 1 198 ? 34.901 -0.056 -38.841 1.00 97.75 198 PHE A CA 1
ATOM 1508 C C . PHE A 1 198 ? 35.664 -0.039 -37.508 1.00 97.75 198 PHE A C 1
ATOM 1510 O O . PHE A 1 198 ? 35.329 -0.769 -36.567 1.00 97.75 198 PHE A O 1
ATOM 1517 N N . SER A 1 199 ? 36.655 0.849 -37.381 1.00 95.81 199 SER A N 1
ATOM 1518 C CA . SER A 1 199 ? 37.475 0.979 -36.164 1.00 95.81 199 SER A CA 1
ATOM 1519 C C . SER A 1 199 ? 36.674 1.419 -34.929 1.00 95.81 199 SER A C 1
ATOM 1521 O O . SER A 1 199 ? 37.032 1.097 -33.796 1.00 95.81 199 SER A O 1
ATOM 1523 N N . ASN A 1 200 ? 35.569 2.142 -35.132 1.00 95.75 200 ASN A N 1
ATOM 1524 C CA . ASN A 1 200 ? 34.649 2.599 -34.092 1.00 95.75 200 ASN A CA 1
ATOM 1525 C C . ASN A 1 200 ? 33.228 2.788 -34.653 1.00 95.75 200 ASN A C 1
ATOM 1527 O O . ASN A 1 200 ? 33.045 2.966 -35.857 1.00 95.75 200 ASN A O 1
ATOM 1531 N N . ALA A 1 201 ? 32.222 2.817 -33.776 1.00 93.12 201 ALA A N 1
ATOM 1532 C CA . ALA A 1 201 ? 30.813 2.956 -34.158 1.00 93.12 201 ALA A CA 1
ATOM 1533 C C . ALA A 1 201 ? 30.494 4.228 -34.973 1.00 93.12 201 ALA A C 1
ATOM 1535 O O . ALA A 1 201 ? 29.532 4.230 -35.739 1.00 93.12 201 ALA A O 1
ATOM 1536 N N . GLY A 1 202 ? 31.299 5.292 -34.850 1.00 93.88 202 GLY A N 1
ATOM 1537 C CA . GLY A 1 202 ? 31.143 6.533 -35.617 1.00 93.88 202 GLY A CA 1
ATOM 1538 C C . GLY A 1 202 ? 31.464 6.392 -37.107 1.00 93.88 202 GLY A C 1
ATOM 1539 O O . GLY A 1 202 ? 31.145 7.283 -37.890 1.00 93.88 202 GLY A O 1
ATOM 1540 N N . LYS A 1 203 ? 32.070 5.273 -37.519 1.00 97.19 203 LYS A N 1
ATOM 1541 C CA . LYS A 1 203 ? 32.296 4.936 -38.929 1.00 97.19 203 LYS A CA 1
ATOM 1542 C C . LYS A 1 203 ? 31.084 4.288 -39.597 1.00 97.19 203 LYS A C 1
ATOM 1544 O O . LYS A 1 203 ? 31.054 4.222 -40.820 1.00 97.19 203 LYS A O 1
ATOM 1549 N N . ILE A 1 204 ? 30.078 3.880 -38.826 1.00 98.06 204 ILE A N 1
ATOM 1550 C CA . ILE A 1 204 ? 28.801 3.359 -39.325 1.00 98.06 204 ILE A CA 1
ATOM 1551 C C . ILE A 1 204 ? 27.791 4.512 -39.340 1.00 98.06 204 ILE A C 1
ATOM 1553 O O . ILE A 1 204 ? 27.445 5.056 -38.285 1.00 98.06 204 ILE A O 1
ATOM 1557 N N . THR A 1 205 ? 27.319 4.890 -40.527 1.00 95.50 205 THR A N 1
ATOM 1558 C CA . THR A 1 205 ? 26.466 6.075 -40.730 1.00 95.50 205 THR A CA 1
ATOM 1559 C C . THR A 1 205 ? 24.991 5.810 -40.461 1.00 95.50 205 THR A C 1
ATOM 1561 O O . THR A 1 205 ? 24.282 6.723 -40.048 1.00 95.50 205 THR A O 1
ATOM 1564 N N . VAL A 1 206 ? 24.541 4.571 -40.651 1.00 96.19 206 VAL A N 1
ATOM 1565 C CA . VAL A 1 206 ? 23.149 4.151 -40.426 1.00 96.19 206 VAL A CA 1
ATOM 1566 C C . VAL A 1 206 ? 22.894 3.774 -38.965 1.00 96.19 206 VAL A C 1
ATOM 1568 O O . VAL A 1 206 ? 23.835 3.479 -38.223 1.00 96.19 206 VAL A O 1
ATOM 1571 N N . ASN A 1 207 ? 21.634 3.787 -38.532 1.00 94.81 207 ASN A N 1
ATOM 1572 C CA . ASN A 1 207 ? 21.192 3.455 -37.175 1.00 94.81 207 ASN A CA 1
ATOM 1573 C C . ASN A 1 207 ? 20.106 2.373 -37.177 1.00 94.81 207 ASN A C 1
ATOM 1575 O O . ASN A 1 207 ? 19.426 2.153 -38.174 1.00 94.81 207 ASN A O 1
ATOM 1579 N N . VAL A 1 208 ? 19.937 1.696 -36.036 1.00 93.44 208 VAL A N 1
ATOM 1580 C CA . VAL A 1 208 ? 18.887 0.680 -35.866 1.00 93.44 208 VAL A CA 1
ATOM 1581 C C . VAL A 1 208 ? 17.518 1.304 -36.131 1.00 93.44 208 VAL A C 1
ATOM 1583 O O . VAL A 1 208 ? 17.171 2.320 -35.533 1.00 93.44 208 VAL A O 1
ATOM 1586 N N . GLY A 1 209 ? 16.746 0.675 -37.015 1.00 85.69 209 GLY A N 1
ATOM 1587 C CA . GLY A 1 209 ? 15.448 1.159 -37.476 1.00 85.69 209 GLY A CA 1
ATOM 1588 C C . GLY A 1 209 ? 15.461 1.759 -38.883 1.00 85.69 209 GLY A C 1
ATOM 1589 O O . GLY A 1 209 ? 14.408 1.751 -39.523 1.00 85.69 209 GLY A O 1
ATOM 1590 N N . ASP A 1 210 ? 16.618 2.206 -39.380 1.00 88.62 210 ASP A N 1
ATOM 1591 C CA . ASP A 1 210 ? 16.744 2.789 -40.718 1.00 88.62 210 ASP A CA 1
ATOM 1592 C C . ASP A 1 210 ? 16.445 1.744 -41.801 1.00 88.62 210 ASP A C 1
ATOM 1594 O O . ASP A 1 210 ? 16.798 0.571 -41.674 1.00 88.62 210 ASP A O 1
ATOM 1598 N N . THR A 1 211 ? 15.793 2.170 -42.884 1.00 92.00 211 THR A N 1
ATOM 1599 C CA . THR A 1 211 ? 15.605 1.347 -44.088 1.00 92.00 211 THR A CA 1
ATOM 1600 C C . THR A 1 211 ? 16.627 1.767 -45.130 1.00 92.00 211 THR A C 1
ATOM 1602 O O . THR A 1 211 ? 16.720 2.951 -45.448 1.00 92.00 211 THR A O 1
ATOM 1605 N N . VAL A 1 212 ? 17.371 0.802 -45.663 1.00 88.69 212 VAL A N 1
ATOM 1606 C CA . VAL A 1 212 ? 18.393 1.014 -46.689 1.00 88.69 212 VAL A CA 1
ATOM 1607 C C . VAL A 1 212 ? 18.022 0.290 -47.977 1.00 88.69 212 VAL A C 1
ATOM 1609 O O . VAL A 1 212 ? 17.396 -0.775 -47.963 1.00 88.69 212 VAL A O 1
ATOM 1612 N N . LYS A 1 213 ? 18.426 0.861 -49.105 1.00 90.38 213 LYS A N 1
ATOM 1613 C CA . LYS A 1 213 ? 18.369 0.223 -50.417 1.00 90.38 213 LYS A CA 1
ATOM 1614 C C . LYS A 1 213 ? 19.746 -0.295 -50.801 1.00 90.38 213 LYS A C 1
ATOM 1616 O O . LYS A 1 213 ? 20.771 0.188 -50.323 1.00 90.38 213 LYS A O 1
ATOM 1621 N N . THR A 1 214 ? 19.768 -1.271 -51.699 1.00 90.62 214 THR A N 1
ATOM 1622 C CA . THR A 1 214 ? 21.012 -1.743 -52.307 1.00 90.62 214 THR A CA 1
ATOM 1623 C C . THR A 1 214 ? 21.745 -0.577 -52.963 1.00 90.62 214 THR A C 1
ATOM 1625 O O . THR A 1 214 ? 21.153 0.189 -53.722 1.00 90.62 214 THR A O 1
ATOM 1628 N N . GLY A 1 215 ? 23.034 -0.443 -52.660 1.00 88.75 215 GLY A N 1
ATOM 1629 C CA . GLY A 1 215 ? 23.861 0.669 -53.117 1.00 88.75 215 GLY A CA 1
ATOM 1630 C C . GLY A 1 215 ? 23.841 1.905 -52.213 1.00 88.75 215 GLY A C 1
ATOM 1631 O O . GLY A 1 215 ? 24.570 2.843 -52.509 1.00 88.75 215 GLY A O 1
ATOM 1632 N N . ASP A 1 216 ? 23.081 1.934 -51.113 1.00 95.31 216 ASP A N 1
ATOM 1633 C CA . ASP A 1 216 ? 23.169 3.027 -50.134 1.00 95.31 216 ASP A CA 1
ATOM 1634 C C . ASP A 1 216 ? 24.438 2.903 -49.280 1.00 95.31 216 ASP A C 1
ATOM 1636 O O . ASP A 1 216 ? 24.829 1.803 -48.887 1.00 95.31 216 ASP A O 1
ATOM 1640 N N . VAL A 1 217 ? 25.075 4.030 -48.942 1.00 96.88 217 VAL A N 1
ATOM 1641 C CA . VAL A 1 217 ? 26.263 4.052 -48.070 1.00 96.88 217 VAL A CA 1
ATOM 1642 C C . VAL A 1 217 ? 25.865 3.793 -46.615 1.00 96.88 217 VAL A C 1
ATOM 1644 O O . VAL A 1 217 ? 25.158 4.596 -46.002 1.00 96.88 217 VAL A O 1
ATOM 1647 N N . ILE A 1 218 ? 26.389 2.714 -46.033 1.00 97.69 218 ILE A N 1
ATOM 1648 C CA . ILE A 1 218 ? 26.104 2.294 -44.649 1.00 97.69 218 ILE A CA 1
ATOM 1649 C C . ILE A 1 218 ? 27.226 2.632 -43.660 1.00 97.69 218 ILE A C 1
ATOM 1651 O O . ILE A 1 218 ? 27.034 2.597 -42.441 1.00 97.69 218 ILE A O 1
ATOM 1655 N N . GLY A 1 219 ? 28.405 2.975 -44.171 1.00 97.69 219 GLY A N 1
ATOM 1656 C CA . GLY A 1 219 ? 29.544 3.374 -43.360 1.00 97.69 219 GLY A CA 1
ATOM 1657 C C . GLY A 1 219 ? 30.800 3.623 -44.184 1.00 97.69 219 GLY A C 1
ATOM 1658 O O . GLY A 1 219 ? 30.806 3.480 -45.406 1.00 97.69 219 GLY A O 1
ATOM 1659 N N . TYR A 1 220 ? 31.879 3.983 -43.495 1.00 98.12 220 TYR A N 1
ATOM 1660 C CA . TYR A 1 220 ? 33.182 4.253 -44.093 1.00 98.12 220 TYR A CA 1
ATOM 1661 C C . TYR A 1 220 ? 34.255 3.346 -43.494 1.00 98.12 220 TYR A C 1
ATOM 1663 O O . TYR A 1 220 ? 34.632 3.525 -42.336 1.00 98.12 220 TYR A O 1
ATOM 1671 N N . ARG A 1 221 ? 34.767 2.407 -44.294 1.00 97.69 221 ARG A N 1
ATOM 1672 C CA . ARG A 1 221 ? 35.870 1.520 -43.929 1.00 97.69 221 ARG A CA 1
ATOM 1673 C C . ARG A 1 221 ? 37.134 2.323 -43.640 1.00 97.69 221 ARG A C 1
ATOM 1675 O O . ARG A 1 221 ? 37.552 3.153 -44.451 1.00 97.69 221 ARG A O 1
ATOM 1682 N N . ASP A 1 222 ? 37.753 2.038 -42.503 1.00 97.12 222 ASP A N 1
ATOM 1683 C CA . ASP A 1 222 ? 39.045 2.589 -42.083 1.00 97.12 222 ASP A CA 1
ATOM 1684 C C . ASP A 1 222 ? 40.010 1.526 -41.531 1.00 97.12 222 ASP A C 1
ATOM 1686 O O . ASP A 1 222 ? 41.019 1.858 -40.911 1.00 97.12 222 ASP A O 1
ATOM 1690 N N . THR A 1 223 ? 39.705 0.257 -41.790 1.00 96.25 223 THR A N 1
ATOM 1691 C CA . THR A 1 223 ? 40.521 -0.922 -41.483 1.00 96.25 223 THR A CA 1
ATOM 1692 C C . THR A 1 223 ? 41.022 -1.595 -42.770 1.00 96.25 223 THR A C 1
ATOM 1694 O O . THR A 1 223 ? 40.755 -1.134 -43.885 1.00 96.25 223 THR A O 1
ATOM 1697 N N . ASP A 1 224 ? 41.746 -2.708 -42.622 1.00 95.81 224 ASP A N 1
ATOM 1698 C CA . ASP A 1 224 ? 42.389 -3.403 -43.740 1.00 95.81 224 ASP A CA 1
ATOM 1699 C C . ASP A 1 224 ? 41.411 -4.116 -44.687 1.00 95.81 224 ASP A C 1
ATOM 1701 O O . ASP A 1 224 ? 41.765 -4.330 -45.848 1.00 95.81 224 ASP A O 1
ATOM 1705 N N . HIS A 1 225 ? 40.203 -4.477 -44.238 1.00 96.50 225 HIS A N 1
ATOM 1706 C CA . HIS A 1 225 ? 39.195 -5.151 -45.064 1.00 96.50 225 HIS A CA 1
ATOM 1707 C C . HIS A 1 225 ? 37.768 -4.989 -44.506 1.00 96.50 225 HIS A C 1
ATOM 1709 O O . HIS A 1 225 ? 37.578 -4.582 -43.366 1.00 96.50 225 HIS A O 1
ATOM 1715 N N . LEU A 1 226 ? 36.764 -5.282 -45.335 1.00 97.94 226 LEU A N 1
ATOM 1716 C CA . LEU A 1 226 ? 35.365 -5.464 -44.937 1.00 97.94 226 LEU A CA 1
ATOM 1717 C C . LEU A 1 226 ? 35.034 -6.951 -45.032 1.00 97.94 226 LEU A C 1
ATOM 1719 O O . LEU A 1 226 ? 35.220 -7.522 -46.101 1.00 97.94 226 LEU A O 1
ATOM 1723 N N . HIS A 1 227 ? 34.478 -7.537 -43.980 1.00 98.06 227 HIS A N 1
ATOM 1724 C CA . HIS A 1 227 ? 33.899 -8.874 -44.034 1.00 98.06 227 HIS A CA 1
ATOM 1725 C C . HIS A 1 227 ? 32.377 -8.774 -44.184 1.00 98.06 227 HIS A C 1
ATOM 1727 O O . HIS A 1 227 ? 31.720 -8.055 -43.420 1.00 98.06 227 HIS A O 1
ATOM 1733 N N . VAL A 1 228 ? 31.816 -9.493 -45.161 1.00 98.00 228 VAL A N 1
ATOM 1734 C CA . VAL A 1 228 ? 30.365 -9.577 -45.381 1.00 98.00 228 VAL A CA 1
ATOM 1735 C C . VAL A 1 228 ? 29.878 -11.008 -45.197 1.00 98.00 228 VAL A C 1
ATOM 1737 O O . VAL A 1 228 ? 30.259 -11.887 -45.965 1.00 98.00 228 VAL A O 1
ATOM 1740 N N . GLY A 1 229 ? 28.998 -11.227 -44.221 1.00 97.25 229 GLY A N 1
ATOM 1741 C CA . GLY A 1 229 ? 28.326 -12.507 -43.980 1.00 97.25 229 GLY A CA 1
ATOM 1742 C C . GLY A 1 229 ? 26.850 -12.445 -44.371 1.00 97.25 229 GLY A C 1
ATOM 1743 O O . GLY A 1 229 ? 26.207 -11.407 -44.211 1.00 97.25 229 GLY A O 1
ATOM 1744 N N . VAL A 1 230 ? 26.288 -13.549 -44.870 1.00 96.31 230 VAL A N 1
ATOM 1745 C CA . VAL A 1 230 ? 24.857 -13.638 -45.213 1.00 96.31 230 VAL A CA 1
ATOM 1746 C C . VAL A 1 230 ? 24.249 -14.911 -44.633 1.00 96.31 230 VAL A C 1
ATOM 1748 O O . VAL A 1 230 ? 24.789 -15.999 -44.809 1.00 96.31 230 VAL A O 1
ATOM 1751 N N . THR A 1 231 ? 23.098 -14.799 -43.972 1.00 93.75 231 THR A N 1
ATOM 1752 C CA . THR A 1 231 ? 22.362 -15.946 -43.420 1.00 93.75 231 THR A CA 1
ATOM 1753 C C . THR A 1 231 ? 20.850 -15.763 -43.557 1.00 93.75 231 THR A C 1
ATOM 1755 O O . THR A 1 231 ? 20.367 -14.642 -43.662 1.00 93.75 231 THR A O 1
ATOM 1758 N N . ARG A 1 232 ? 20.092 -16.865 -43.552 1.00 87.19 232 ARG A N 1
ATOM 1759 C CA . ARG A 1 232 ? 18.619 -16.861 -43.417 1.00 87.19 232 ARG A CA 1
ATOM 1760 C C . ARG A 1 232 ? 18.153 -17.121 -41.978 1.00 87.19 232 ARG A C 1
ATOM 1762 O O . ARG A 1 232 ? 16.961 -17.077 -41.702 1.00 87.19 232 ARG A O 1
ATOM 1769 N N . GLN A 1 233 ? 19.080 -17.441 -41.076 1.00 87.69 233 GLN A N 1
ATOM 1770 C CA . GLN A 1 233 ? 18.802 -17.679 -39.661 1.00 87.69 233 GLN A CA 1
ATOM 1771 C C . GLN A 1 233 ? 18.887 -16.373 -38.868 1.00 87.69 233 GLN A C 1
ATOM 1773 O O . GLN A 1 233 ? 19.414 -15.372 -39.357 1.00 87.69 233 GLN A O 1
ATOM 1778 N N . ASP A 1 234 ? 18.414 -16.392 -37.622 1.00 88.56 234 ASP A N 1
ATOM 1779 C CA . ASP A 1 234 ? 18.691 -15.312 -36.674 1.00 88.56 234 ASP A CA 1
ATOM 1780 C C . ASP A 1 234 ? 20.208 -15.090 -36.528 1.00 88.56 234 ASP A C 1
ATOM 1782 O O . ASP A 1 234 ? 20.983 -16.044 -36.398 1.00 88.56 234 ASP A O 1
ATOM 1786 N N . PHE A 1 235 ? 20.636 -13.826 -36.532 1.00 91.31 235 PHE A N 1
ATOM 1787 C CA . PHE A 1 235 ? 22.054 -13.467 -36.474 1.00 91.31 235 PHE A CA 1
ATOM 1788 C C . PHE A 1 235 ? 22.753 -14.007 -35.215 1.00 91.31 235 PHE A C 1
ATOM 1790 O O . PHE A 1 235 ? 23.878 -14.499 -35.311 1.00 91.31 235 PHE A O 1
ATOM 1797 N N . ASN A 1 236 ? 22.099 -13.981 -34.046 1.00 89.69 236 ASN A N 1
ATOM 1798 C CA . ASN A 1 236 ? 22.709 -14.459 -32.801 1.00 89.69 236 ASN A CA 1
ATOM 1799 C C . ASN A 1 236 ? 22.887 -15.984 -32.799 1.00 89.69 236 ASN A C 1
ATOM 1801 O O . ASN A 1 236 ? 23.790 -16.504 -32.144 1.00 89.69 236 ASN A O 1
ATOM 1805 N N . VAL A 1 237 ? 22.056 -16.708 -33.553 1.00 88.88 237 VAL A N 1
ATOM 1806 C CA . VAL A 1 237 ? 22.241 -18.145 -33.792 1.00 88.88 237 VAL A CA 1
ATOM 1807 C C . VAL A 1 237 ? 23.379 -18.381 -34.789 1.00 88.88 237 VAL A C 1
ATOM 1809 O O . VAL A 1 237 ? 24.216 -19.259 -34.570 1.00 88.88 237 VAL A O 1
ATOM 1812 N N . ALA A 1 238 ? 23.437 -17.591 -35.865 1.00 91.31 238 ALA A N 1
ATOM 1813 C CA . ALA A 1 238 ? 24.424 -17.749 -36.929 1.00 91.31 238 ALA A CA 1
ATOM 1814 C C . ALA A 1 238 ? 25.860 -17.444 -36.477 1.00 91.31 238 ALA A C 1
ATOM 1816 O O . ALA A 1 238 ? 26.776 -18.205 -36.796 1.00 91.31 238 ALA A O 1
ATOM 1817 N N . VAL A 1 239 ? 26.061 -16.401 -35.664 1.00 92.06 239 VAL A N 1
ATOM 1818 C CA . VAL A 1 239 ? 27.388 -16.024 -35.138 1.00 92.06 239 VAL A CA 1
ATOM 1819 C C . VAL A 1 239 ? 28.001 -17.115 -34.250 1.00 92.06 239 VAL A C 1
ATOM 1821 O O . VAL A 1 239 ? 29.211 -17.323 -34.246 1.00 92.06 239 VAL A O 1
ATOM 1824 N N . GLY A 1 240 ? 27.173 -17.917 -33.568 1.00 92.06 240 GLY A N 1
ATOM 1825 C CA . GLY A 1 240 ? 27.636 -19.101 -32.831 1.00 92.06 240 GLY A CA 1
ATOM 1826 C C . GLY A 1 240 ? 28.208 -20.210 -33.728 1.00 92.06 240 GLY A C 1
ATOM 1827 O O . GLY A 1 240 ? 28.809 -21.162 -33.228 1.00 92.06 240 GLY A O 1
ATOM 1828 N N . LYS A 1 241 ? 28.033 -20.095 -35.049 1.00 91.38 241 LYS A N 1
ATOM 1829 C CA . LYS A 1 241 ? 28.422 -21.072 -36.069 1.00 91.38 241 LYS A CA 1
ATOM 1830 C C . LYS A 1 241 ? 29.400 -20.513 -37.110 1.00 91.38 241 LYS A C 1
ATOM 1832 O O . LYS A 1 241 ? 29.584 -21.148 -38.144 1.00 91.38 241 LYS A O 1
ATOM 1837 N N . SER A 1 242 ? 30.084 -19.400 -36.834 1.00 89.50 242 SER A N 1
ATOM 1838 C CA . SER A 1 242 ? 31.054 -18.760 -37.749 1.00 89.50 242 SER A CA 1
ATOM 1839 C C . SER A 1 242 ? 32.157 -19.678 -38.302 1.00 89.50 242 SER A C 1
ATOM 1841 O O . SER A 1 242 ? 32.723 -19.421 -39.356 1.00 89.50 242 SER A O 1
ATOM 1843 N N . PHE A 1 243 ? 32.445 -20.801 -37.639 1.00 89.50 243 PHE A N 1
ATOM 1844 C CA . PHE A 1 243 ? 33.441 -21.784 -38.094 1.00 89.50 243 PHE A CA 1
ATOM 1845 C C . PHE A 1 243 ? 32.836 -23.148 -38.475 1.00 89.50 243 PHE A C 1
ATOM 1847 O O . PHE A 1 243 ? 33.539 -24.163 -38.482 1.00 89.50 243 PHE A O 1
ATOM 1854 N N . THR A 1 244 ? 31.524 -23.200 -38.740 1.00 89.31 244 THR A N 1
ATOM 1855 C CA . THR A 1 244 ? 30.777 -24.435 -39.025 1.00 89.31 244 THR A CA 1
ATOM 1856 C C . THR A 1 244 ? 30.172 -24.406 -40.426 1.00 89.31 244 THR A C 1
ATOM 1858 O O . THR A 1 244 ? 29.349 -23.553 -40.743 1.00 89.31 244 THR A O 1
ATOM 1861 N N . ASN A 1 245 ? 30.529 -25.394 -41.249 1.00 89.56 245 ASN A N 1
ATOM 1862 C CA . ASN A 1 245 ? 29.993 -25.556 -42.600 1.00 89.56 245 ASN A CA 1
ATOM 1863 C C . ASN A 1 245 ? 28.729 -26.438 -42.605 1.00 89.56 245 ASN A C 1
ATOM 1865 O O . ASN A 1 245 ? 28.783 -27.600 -43.007 1.00 89.56 245 ASN A O 1
ATOM 1869 N N . ASP A 1 246 ? 27.610 -25.914 -42.102 1.00 86.81 246 ASP A N 1
ATOM 1870 C CA . ASP A 1 246 ? 26.320 -26.627 -42.022 1.00 86.81 246 ASP A CA 1
ATOM 1871 C C . ASP A 1 246 ? 25.188 -25.955 -42.822 1.00 86.81 246 ASP A C 1
ATOM 1873 O O . ASP A 1 246 ? 24.019 -26.302 -42.660 1.00 86.81 246 ASP A O 1
ATOM 1877 N N . GLY A 1 247 ? 25.528 -24.988 -43.680 1.00 85.75 247 GLY A N 1
ATOM 1878 C CA . GLY A 1 247 ? 24.562 -24.205 -44.457 1.00 85.75 247 GLY A CA 1
ATOM 1879 C C . GLY A 1 247 ? 23.918 -23.047 -43.691 1.00 85.75 247 GLY A C 1
ATOM 1880 O O . GLY A 1 247 ? 23.051 -22.373 -44.240 1.00 85.75 247 GLY A O 1
ATOM 1881 N N . THR A 1 248 ? 24.336 -22.785 -42.446 1.00 89.69 248 THR A N 1
ATOM 1882 C CA . THR A 1 248 ? 23.893 -21.597 -41.699 1.00 89.69 248 THR A CA 1
ATOM 1883 C C . THR A 1 248 ? 24.313 -20.303 -42.400 1.00 89.69 248 THR A C 1
ATOM 1885 O O . THR A 1 248 ? 23.515 -19.370 -42.490 1.00 89.69 248 THR A O 1
ATOM 1888 N N . TRP A 1 249 ? 25.542 -20.255 -42.913 1.00 94.44 249 TRP A N 1
ATOM 1889 C CA . TRP A 1 249 ? 26.066 -19.133 -43.688 1.00 94.44 249 TRP A CA 1
ATOM 1890 C C . TRP A 1 249 ? 25.992 -19.431 -45.185 1.00 94.44 249 TRP A C 1
ATOM 1892 O O . TRP A 1 249 ? 26.202 -20.568 -45.614 1.00 94.44 249 TRP A O 1
ATOM 1902 N N . LEU A 1 250 ? 25.669 -18.409 -45.972 1.00 92.12 250 LEU A N 1
ATOM 1903 C CA . LEU A 1 250 ? 25.492 -18.471 -47.419 1.00 92.12 250 LEU A CA 1
ATOM 1904 C C . LEU A 1 250 ? 26.624 -17.727 -48.118 1.00 92.12 250 LEU A C 1
ATOM 1906 O O . LEU A 1 250 ? 27.113 -16.729 -47.600 1.00 92.12 250 LEU A O 1
ATOM 1910 N N . ASN A 1 251 ? 26.986 -18.176 -49.320 1.00 93.06 251 ASN A N 1
ATOM 1911 C CA . ASN A 1 251 ? 28.048 -17.559 -50.106 1.00 93.06 251 ASN A CA 1
ATOM 1912 C C . ASN A 1 251 ? 27.623 -16.174 -50.642 1.00 93.06 251 ASN A C 1
ATOM 1914 O O . ASN A 1 251 ? 26.806 -16.119 -51.569 1.00 93.06 251 ASN A O 1
ATOM 1918 N N . PRO A 1 252 ? 28.191 -15.056 -50.143 1.00 94.12 252 PRO A N 1
ATOM 1919 C CA . PRO A 1 252 ? 27.826 -13.720 -50.615 1.00 94.12 252 PRO A CA 1
ATOM 1920 C C . PRO A 1 252 ? 28.216 -13.494 -52.081 1.00 94.12 252 PRO A C 1
ATOM 1922 O O . PRO A 1 252 ? 27.511 -12.788 -52.799 1.00 94.12 252 PRO A O 1
ATOM 1925 N N . LEU A 1 253 ? 29.300 -14.129 -52.550 1.00 90.94 253 LEU A N 1
ATOM 1926 C CA . LEU A 1 253 ? 29.771 -14.010 -53.932 1.00 90.94 253 LEU A CA 1
ATOM 1927 C C . LEU A 1 253 ? 28.728 -14.550 -54.920 1.00 90.94 253 LEU A C 1
ATOM 1929 O O . LEU A 1 253 ? 28.407 -13.892 -55.908 1.00 90.94 253 LEU A O 1
ATOM 1933 N N . ASP A 1 254 ? 28.168 -15.725 -54.630 1.00 86.56 254 ASP A N 1
ATOM 1934 C CA . ASP A 1 254 ? 27.154 -16.347 -55.487 1.00 86.56 254 ASP A CA 1
ATOM 1935 C C . ASP A 1 254 ? 25.848 -15.548 -55.471 1.00 86.56 254 ASP A C 1
ATOM 1937 O O . ASP A 1 254 ? 25.219 -15.378 -56.516 1.00 86.56 254 ASP A O 1
ATOM 1941 N N . LEU A 1 255 ? 25.453 -15.017 -54.311 1.00 87.56 255 LEU A N 1
ATOM 1942 C CA . LEU A 1 255 ? 24.240 -14.208 -54.166 1.00 87.56 255 LEU A CA 1
ATOM 1943 C C . LEU A 1 255 ? 24.329 -12.905 -54.968 1.00 87.56 255 LEU A C 1
ATOM 1945 O O . LEU A 1 255 ? 23.421 -12.606 -55.744 1.00 87.56 255 LEU A O 1
ATOM 1949 N N . ILE A 1 256 ? 25.455 -12.189 -54.873 1.00 88.12 256 ILE A N 1
ATOM 1950 C CA . ILE A 1 256 ? 25.670 -10.946 -55.625 1.00 88.12 256 ILE A CA 1
ATOM 1951 C C . ILE A 1 256 ? 25.731 -11.213 -57.136 1.00 88.12 256 ILE A C 1
ATOM 1953 O O . ILE A 1 256 ? 25.127 -10.477 -57.915 1.00 88.12 256 ILE A O 1
ATOM 1957 N N . LYS A 1 257 ? 26.403 -12.286 -57.575 1.00 81.06 257 LYS A N 1
ATOM 1958 C CA . LYS A 1 257 ? 26.548 -12.611 -59.008 1.00 81.06 257 LYS A CA 1
ATOM 1959 C C . LYS A 1 257 ? 25.276 -13.141 -59.654 1.00 81.06 257 LYS A C 1
ATOM 1961 O O . LYS A 1 257 ? 25.044 -12.890 -60.835 1.00 81.06 257 LYS A O 1
ATOM 1966 N N . SER A 1 258 ? 24.482 -13.907 -58.910 1.00 72.44 258 SER A N 1
ATOM 1967 C CA . SER A 1 258 ? 23.225 -14.471 -59.411 1.00 72.44 258 SER A CA 1
ATOM 1968 C C . SER A 1 258 ? 22.059 -13.485 -59.356 1.00 72.44 258 SER A C 1
ATOM 1970 O O . SER A 1 258 ? 21.006 -13.787 -59.913 1.00 72.44 258 SER A O 1
ATOM 1972 N N . GLY A 1 259 ? 22.243 -12.322 -58.715 1.00 64.81 259 GLY A N 1
ATOM 1973 C CA . GLY A 1 259 ? 21.186 -11.335 -58.499 1.00 64.81 259 GLY A CA 1
ATOM 1974 C C . GLY A 1 259 ? 20.095 -11.818 -57.543 1.00 64.81 259 GLY A C 1
ATOM 1975 O O . GLY A 1 259 ? 19.010 -11.253 -57.560 1.00 64.81 259 GLY A O 1
ATOM 1976 N N . GLY A 1 260 ? 20.367 -12.863 -56.749 1.00 58.50 260 GLY A N 1
ATOM 1977 C CA . GLY A 1 260 ? 19.343 -13.649 -56.065 1.00 58.50 260 GLY A CA 1
ATOM 1978 C C . GLY A 1 260 ? 18.542 -14.474 -57.076 1.00 58.50 260 GLY A C 1
ATOM 1979 O O . GLY A 1 260 ? 17.882 -13.949 -57.967 1.00 58.50 260 GLY A O 1
ATOM 1980 N N . THR A 1 261 ? 18.602 -15.800 -57.008 1.00 42.56 261 THR A N 1
ATOM 1981 C CA . THR A 1 261 ? 17.885 -16.645 -57.972 1.00 42.56 261 THR A CA 1
ATOM 1982 C C . THR A 1 261 ? 16.362 -16.589 -57.779 1.00 42.56 261 THR A C 1
ATOM 1984 O O . THR A 1 261 ? 15.828 -17.417 -57.051 1.00 42.56 261 THR A O 1
ATOM 1987 N N . GLY A 1 262 ? 15.692 -15.693 -58.515 1.00 41.31 262 GLY A N 1
ATOM 1988 C CA . GLY A 1 262 ? 14.307 -15.807 -59.009 1.00 41.31 262 GLY A CA 1
ATOM 1989 C C . GLY A 1 262 ? 13.168 -15.749 -57.976 1.00 41.31 262 GLY A C 1
ATOM 1990 O O . GLY A 1 262 ? 13.403 -15.912 -56.786 1.00 41.31 262 GLY A O 1
ATOM 1991 N N . PRO A 1 263 ? 11.913 -15.529 -58.425 1.00 39.44 263 PRO A N 1
ATOM 1992 C CA . PRO A 1 263 ? 10.788 -15.219 -57.549 1.00 39.44 263 PRO A CA 1
ATOM 1993 C C . PRO A 1 263 ? 10.520 -16.394 -56.614 1.00 39.44 263 PRO A C 1
ATOM 1995 O O . PRO A 1 263 ? 10.039 -17.450 -57.031 1.00 39.44 263 PRO A O 1
ATOM 1998 N N . THR A 1 264 ? 10.827 -16.214 -55.337 1.00 40.78 264 THR A N 1
ATOM 1999 C CA . THR A 1 264 ? 10.414 -17.147 -54.304 1.00 40.78 264 THR A CA 1
ATOM 2000 C C . THR A 1 264 ? 9.005 -16.783 -53.890 1.00 40.78 264 THR A C 1
ATOM 2002 O O . THR A 1 264 ? 8.807 -15.928 -53.033 1.00 40.78 264 THR A O 1
ATOM 2005 N N . THR A 1 265 ? 8.009 -17.463 -54.465 1.00 39.72 265 THR A N 1
ATOM 2006 C CA . THR A 1 265 ? 6.772 -17.671 -53.713 1.00 39.72 265 THR A CA 1
ATOM 2007 C C . THR A 1 265 ? 7.156 -18.411 -52.451 1.00 39.72 265 THR A C 1
ATOM 2009 O O . THR A 1 265 ? 7.496 -19.597 -52.495 1.00 39.72 265 THR A O 1
ATOM 2012 N N . HIS A 1 266 ? 7.163 -17.686 -51.350 1.00 44.53 266 HIS A N 1
ATOM 2013 C CA . HIS A 1 266 ? 7.301 -18.250 -50.033 1.00 44.53 266 HIS A CA 1
ATOM 2014 C C . HIS A 1 266 ? 5.943 -18.116 -49.355 1.00 44.53 266 HIS A C 1
ATOM 2016 O O . HIS A 1 266 ? 5.217 -17.136 -49.539 1.00 44.53 266 HIS A O 1
ATOM 2022 N N . THR A 1 267 ? 5.547 -19.181 -48.666 1.00 37.25 267 THR A N 1
ATOM 2023 C CA . THR A 1 267 ? 4.374 -19.130 -47.810 1.00 37.25 267 THR A CA 1
ATOM 2024 C C . THR A 1 267 ? 4.797 -18.334 -46.596 1.00 37.25 267 THR A C 1
ATOM 2026 O O . THR A 1 267 ? 5.562 -18.830 -45.767 1.00 37.25 267 THR A O 1
ATOM 2029 N N . GLU A 1 268 ? 4.366 -17.082 -46.541 1.00 44.25 268 GLU A N 1
ATOM 2030 C CA . GLU A 1 268 ? 4.462 -16.326 -45.311 1.00 44.25 268 GLU A CA 1
ATOM 2031 C C . GLU A 1 268 ? 3.278 -16.691 -44.436 1.00 44.25 268 GLU A C 1
ATOM 2033 O O . GLU A 1 268 ? 2.136 -16.866 -44.881 1.00 44.25 268 GLU A O 1
ATOM 2038 N N . THR A 1 269 ? 3.602 -16.846 -43.168 1.00 39.56 269 THR A N 1
ATOM 2039 C CA . THR A 1 269 ? 2.634 -17.016 -42.115 1.00 39.56 269 THR A CA 1
ATOM 2040 C C . THR A 1 269 ? 2.304 -15.623 -41.618 1.00 39.56 269 THR A C 1
ATOM 2042 O O . THR A 1 269 ? 3.045 -15.071 -40.806 1.00 39.56 269 THR A O 1
ATOM 2045 N N . GLU A 1 270 ? 1.239 -15.020 -42.140 1.00 47.16 270 GLU A N 1
ATOM 2046 C CA . GLU A 1 270 ? 0.783 -13.751 -41.584 1.00 47.16 270 GLU A CA 1
ATOM 2047 C C . GLU A 1 270 ? -0.009 -14.074 -40.315 1.00 47.16 270 GLU A C 1
ATOM 2049 O O . GLU A 1 270 ? -1.055 -14.732 -40.344 1.00 47.16 270 GLU A O 1
ATOM 2054 N N . GLU A 1 271 ? 0.561 -13.692 -39.175 1.00 47.19 271 GLU A N 1
ATOM 2055 C CA . GLU A 1 271 ? -0.095 -13.778 -37.878 1.00 47.19 271 GLU A CA 1
ATOM 2056 C C . GLU A 1 271 ? -1.001 -12.555 -37.719 1.00 47.19 271 GLU A C 1
ATOM 2058 O O . GLU A 1 271 ? -0.613 -11.526 -37.163 1.00 47.19 271 GLU A O 1
ATOM 2063 N N . GLU A 1 272 ? -2.235 -12.660 -38.214 1.00 51.91 272 GLU A N 1
ATOM 2064 C CA . GLU A 1 272 ? -3.272 -11.708 -37.832 1.00 51.91 272 GLU A CA 1
ATOM 2065 C C . GLU A 1 272 ? -3.709 -12.034 -36.405 1.00 51.91 272 GLU A C 1
ATOM 2067 O O . GLU A 1 272 ? -4.370 -13.039 -36.127 1.00 51.91 272 GLU A O 1
ATOM 2072 N N . THR A 1 273 ? -3.307 -11.168 -35.481 1.00 52.72 273 THR A N 1
ATOM 2073 C CA . THR A 1 273 ? -3.803 -11.197 -34.109 1.00 52.72 273 THR A CA 1
ATOM 2074 C C . THR A 1 273 ? -5.046 -10.324 -34.051 1.00 52.72 273 THR A C 1
ATOM 2076 O O . THR A 1 273 ? -4.960 -9.100 -34.166 1.00 52.72 273 THR A O 1
ATOM 2079 N N . HIS A 1 274 ? -6.210 -10.949 -33.893 1.00 71.94 274 HIS A N 1
ATOM 2080 C CA . HIS A 1 274 ? -7.457 -10.243 -33.625 1.00 71.94 274 HIS A CA 1
ATOM 2081 C C . HIS A 1 274 ? -8.048 -10.698 -32.295 1.00 71.94 274 HIS A C 1
ATOM 2083 O O . HIS A 1 274 ? -7.716 -11.746 -31.744 1.00 71.94 274 HIS A O 1
ATOM 2089 N N . THR A 1 275 ? -8.952 -9.891 -31.763 1.00 77.44 275 THR A N 1
ATOM 2090 C CA . THR A 1 275 ? -9.579 -10.155 -30.474 1.00 77.44 275 THR A CA 1
ATOM 2091 C C . THR A 1 275 ? -10.943 -10.810 -30.680 1.00 77.44 275 THR A C 1
ATOM 2093 O O . THR A 1 275 ? -11.803 -10.229 -31.339 1.00 77.44 275 THR A O 1
ATOM 2096 N N . GLU A 1 276 ? -11.164 -11.993 -30.102 1.00 80.88 276 GLU A N 1
ATOM 2097 C CA . GLU A 1 276 ? -12.478 -12.655 -30.064 1.00 80.88 276 GLU A CA 1
ATOM 2098 C C . GLU A 1 276 ? -12.978 -12.812 -28.627 1.00 80.88 276 GLU A C 1
ATOM 2100 O O . GLU A 1 276 ? -12.195 -12.934 -27.683 1.00 80.88 276 GLU A O 1
ATOM 2105 N N . LYS A 1 277 ? -14.300 -12.835 -28.432 1.00 83.06 277 LYS A N 1
ATOM 2106 C CA . LYS A 1 277 ? -14.894 -13.151 -27.127 1.00 83.06 277 LYS A CA 1
ATOM 2107 C C . LYS A 1 277 ? -15.032 -14.660 -26.954 1.00 83.06 277 LYS A C 1
ATOM 2109 O O . LYS A 1 277 ? -15.421 -15.349 -27.889 1.00 83.06 277 LYS A O 1
ATOM 2114 N N . TYR A 1 278 ? -14.807 -15.165 -25.741 1.00 79.62 278 TYR A N 1
ATOM 2115 C CA . TYR A 1 278 ? -15.054 -16.581 -25.426 1.00 79.62 278 TYR A CA 1
ATOM 2116 C C . TYR A 1 278 ? -16.527 -16.999 -25.599 1.00 79.62 278 TYR A C 1
ATOM 2118 O O . TYR A 1 278 ? -16.817 -18.155 -25.897 1.00 79.62 278 TYR A O 1
ATOM 2126 N N . PHE A 1 279 ? -17.467 -16.069 -25.413 1.00 86.75 279 PHE A N 1
ATOM 2127 C CA . PHE A 1 279 ? -18.893 -16.249 -25.688 1.00 86.75 279 PHE A CA 1
ATOM 2128 C C . PHE A 1 279 ? -19.568 -14.894 -25.933 1.00 86.75 279 PHE A C 1
ATOM 2130 O O . PHE A 1 279 ? -19.107 -13.862 -25.444 1.00 86.75 279 PHE A O 1
ATOM 2137 N N . ASP A 1 280 ? -20.683 -14.899 -26.664 1.00 88.44 280 ASP A N 1
ATOM 2138 C CA . ASP A 1 280 ? -21.498 -13.699 -26.869 1.00 88.44 280 ASP A CA 1
ATOM 2139 C C . ASP A 1 280 ? -22.150 -13.226 -25.568 1.00 88.44 280 ASP A C 1
ATOM 2141 O O . ASP A 1 280 ? -22.530 -14.035 -24.719 1.00 88.44 280 ASP A O 1
ATOM 2145 N N . ASP A 1 281 ? -22.347 -11.913 -25.441 1.00 90.94 281 ASP A N 1
ATOM 2146 C CA . ASP A 1 281 ? -23.052 -11.330 -24.302 1.00 90.94 281 ASP A CA 1
ATOM 2147 C C . ASP A 1 281 ? -24.475 -11.903 -24.191 1.00 90.94 281 ASP A C 1
ATOM 2149 O O . ASP A 1 281 ? -25.208 -12.000 -25.179 1.00 90.94 281 ASP A O 1
ATOM 2153 N N . PHE A 1 282 ? -24.911 -12.227 -22.975 1.00 90.44 282 PHE A N 1
ATOM 2154 C CA . PHE A 1 282 ? -26.241 -12.790 -22.748 1.00 90.44 282 PHE A CA 1
ATOM 2155 C C . PHE A 1 282 ? -26.872 -12.284 -21.451 1.00 90.44 282 PHE A C 1
ATOM 2157 O O . PHE A 1 282 ? -26.191 -11.927 -20.494 1.00 90.44 282 PHE A O 1
ATOM 2164 N N . MET A 1 283 ? -28.205 -12.241 -21.421 1.00 91.06 283 MET A N 1
ATOM 2165 C CA . MET A 1 283 ? -28.963 -11.851 -20.233 1.00 91.06 283 MET A CA 1
ATOM 2166 C C . MET A 1 283 ? -29.273 -13.065 -19.368 1.00 91.06 283 MET A C 1
ATOM 2168 O O . MET A 1 283 ? -29.797 -14.067 -19.855 1.00 91.06 283 MET A O 1
ATOM 2172 N N . VAL A 1 284 ? -29.019 -12.934 -18.071 1.00 90.62 284 VAL A N 1
ATOM 2173 C CA . VAL A 1 284 ? -29.444 -13.895 -17.057 1.00 90.62 284 VAL A CA 1
ATOM 2174 C C . VAL A 1 284 ? -30.568 -13.258 -16.254 1.00 90.62 284 VAL A C 1
ATOM 2176 O O . VAL A 1 284 ? -30.426 -12.138 -15.762 1.00 90.62 284 VAL A O 1
ATOM 2179 N N . GLU A 1 285 ? -31.682 -13.973 -16.114 1.00 91.50 285 GLU A N 1
ATOM 2180 C CA . GLU A 1 285 ? -32.898 -13.494 -15.450 1.00 91.50 285 GLU A CA 1
ATOM 2181 C C . GLU A 1 285 ? -33.484 -14.565 -14.517 1.00 91.50 285 GLU A C 1
ATOM 2183 O O . GLU A 1 285 ? -33.348 -15.775 -14.757 1.00 91.50 285 GLU A O 1
ATOM 2188 N N . ASP A 1 286 ? -34.156 -14.115 -13.457 1.00 89.12 286 ASP A N 1
ATOM 2189 C CA . ASP A 1 286 ? -34.997 -14.941 -12.589 1.00 89.12 286 ASP A CA 1
ATOM 2190 C C . ASP A 1 286 ? -36.469 -14.542 -12.734 1.00 89.12 286 ASP A C 1
ATOM 2192 O O . ASP A 1 286 ? -36.920 -13.509 -12.235 1.00 89.12 286 ASP A O 1
ATOM 2196 N N . LYS A 1 287 ? -37.227 -15.365 -13.463 1.00 87.75 287 LYS A N 1
ATOM 2197 C CA . LYS A 1 287 ? -38.604 -15.041 -13.857 1.00 87.75 287 LYS A CA 1
ATOM 2198 C C . LYS A 1 287 ? -39.566 -14.986 -12.672 1.00 87.75 287 LYS A C 1
ATOM 2200 O O . LYS A 1 287 ? -40.504 -14.194 -12.705 1.00 87.75 287 LYS A O 1
ATOM 2205 N N . ASP A 1 288 ? -39.327 -15.785 -11.635 1.00 80.75 288 ASP A N 1
ATOM 2206 C CA . ASP A 1 288 ? -40.203 -15.856 -10.464 1.00 80.75 288 ASP A CA 1
ATOM 2207 C C . ASP A 1 288 ? -40.052 -14.603 -9.593 1.00 80.75 288 ASP A C 1
ATOM 2209 O O . ASP A 1 288 ? -41.045 -14.001 -9.176 1.00 80.75 288 ASP A O 1
ATOM 2213 N N . SER A 1 289 ? -38.815 -14.150 -9.375 1.00 78.00 289 SER A N 1
ATOM 2214 C CA . SER A 1 289 ? -38.535 -12.881 -8.703 1.00 78.00 289 SER A CA 1
ATOM 2215 C C . SER A 1 289 ? -39.041 -11.688 -9.511 1.00 78.00 289 SER A C 1
ATOM 2217 O O . SER A 1 289 ? -39.668 -10.800 -8.937 1.00 78.00 289 SER A O 1
ATOM 2219 N N . ILE A 1 290 ? -38.854 -11.686 -10.837 1.00 81.19 290 ILE A N 1
ATOM 2220 C CA . ILE A 1 290 ? -39.371 -10.623 -11.715 1.00 81.19 290 ILE A CA 1
ATOM 2221 C C . ILE A 1 290 ? -40.902 -10.562 -11.654 1.00 81.19 290 ILE A C 1
ATOM 2223 O O . ILE A 1 290 ? -41.471 -9.478 -11.541 1.00 81.19 290 ILE A O 1
ATOM 2227 N N . ALA A 1 291 ? -41.583 -11.710 -11.653 1.00 78.25 291 ALA A N 1
ATOM 2228 C CA . ALA A 1 291 ? -43.036 -11.759 -11.520 1.00 78.25 291 ALA A CA 1
ATOM 2229 C C . ALA A 1 291 ? -43.526 -11.213 -10.166 1.00 78.25 291 ALA A C 1
ATOM 2231 O O . ALA A 1 291 ? -44.605 -10.625 -10.094 1.00 78.25 291 ALA A O 1
ATOM 2232 N N . LYS A 1 292 ? -42.744 -11.400 -9.095 1.00 76.06 292 LYS A N 1
ATOM 2233 C CA . LYS A 1 292 ? -43.105 -10.992 -7.729 1.00 76.06 292 LYS A CA 1
ATOM 2234 C C . LYS A 1 292 ? -42.736 -9.540 -7.408 1.00 76.06 292 LYS A C 1
ATOM 2236 O O . LYS A 1 292 ? -43.474 -8.885 -6.676 1.00 76.06 292 LYS A O 1
ATOM 2241 N N . TRP A 1 293 ? -41.619 -9.042 -7.936 1.00 75.88 293 TRP A N 1
ATOM 2242 C CA . TRP A 1 293 ? -41.008 -7.771 -7.522 1.00 75.88 293 TRP A CA 1
ATOM 2243 C C . TRP A 1 293 ? -40.724 -6.790 -8.668 1.00 75.88 293 TRP A C 1
ATOM 2245 O O . TRP A 1 293 ? -40.315 -5.661 -8.398 1.00 75.88 293 TRP A O 1
ATOM 2255 N N . GLY A 1 294 ? -40.961 -7.176 -9.923 1.00 78.94 294 GLY A N 1
ATOM 2256 C CA . GLY A 1 294 ? -40.605 -6.391 -11.107 1.00 78.94 294 GLY A CA 1
ATOM 2257 C C . GLY A 1 294 ? -39.151 -6.590 -11.545 1.00 78.94 294 GLY A C 1
ATOM 2258 O O . GLY A 1 294 ? -38.394 -7.335 -10.924 1.00 78.94 294 GLY A O 1
ATOM 2259 N N . GLU A 1 295 ? -38.756 -5.943 -12.642 1.00 83.38 295 GLU A N 1
ATOM 2260 C CA . GLU A 1 295 ? -37.380 -6.012 -13.147 1.00 83.38 295 GLU A CA 1
ATOM 2261 C C . GLU A 1 295 ? -36.436 -5.142 -12.309 1.00 83.38 295 GLU A C 1
ATOM 2263 O O . GLU A 1 295 ? -36.622 -3.930 -12.216 1.00 83.38 295 GLU A O 1
ATOM 2268 N N . HIS A 1 296 ? -35.393 -5.762 -11.754 1.00 79.38 296 HIS A N 1
ATOM 2269 C CA . HIS A 1 296 ? -34.327 -5.100 -10.999 1.00 79.38 296 HIS A CA 1
ATOM 2270 C C . HIS A 1 296 ? -32.965 -5.497 -11.586 1.00 79.38 296 HIS A C 1
ATOM 2272 O O . HIS A 1 296 ? -32.336 -6.458 -11.117 1.00 79.38 296 HIS A O 1
ATOM 2278 N N . PRO A 1 297 ? -32.531 -4.814 -12.664 1.00 78.94 297 PRO A N 1
ATOM 2279 C CA . PRO A 1 297 ? -31.255 -5.086 -13.305 1.00 78.94 297 PRO A CA 1
ATOM 2280 C C . PRO A 1 297 ? -30.079 -4.559 -12.471 1.00 78.94 297 PRO A C 1
ATOM 2282 O O . PRO A 1 297 ? -30.137 -3.447 -11.948 1.00 78.94 297 PRO A O 1
ATOM 2285 N N . ALA A 1 298 ? -28.990 -5.324 -12.386 1.00 77.94 298 ALA A N 1
ATOM 2286 C CA . ALA A 1 298 ? -27.703 -4.815 -11.904 1.00 77.94 298 ALA A CA 1
ATOM 2287 C C . ALA A 1 298 ? -26.743 -4.509 -13.063 1.00 77.94 298 ALA A C 1
ATOM 2289 O O . ALA A 1 298 ? -27.057 -4.757 -14.227 1.00 77.94 298 ALA A O 1
ATOM 2290 N N . ALA A 1 299 ? -25.580 -3.946 -12.722 1.00 76.25 299 ALA A N 1
ATOM 2291 C CA . ALA A 1 299 ? -24.529 -3.637 -13.682 1.00 76.25 299 ALA A CA 1
ATOM 2292 C C . ALA A 1 299 ? -24.081 -4.884 -14.455 1.00 76.25 299 ALA A C 1
ATOM 2294 O O . ALA A 1 299 ? -24.070 -5.995 -13.912 1.00 76.25 299 ALA A O 1
ATOM 2295 N N . ASP A 1 300 ? -23.688 -4.663 -15.707 1.00 78.94 300 ASP A N 1
ATOM 2296 C CA . ASP A 1 300 ? -23.130 -5.697 -16.564 1.00 78.94 300 ASP A CA 1
ATOM 2297 C C . ASP A 1 300 ? -21.914 -6.350 -15.888 1.00 78.94 300 ASP A C 1
ATOM 2299 O O . ASP A 1 300 ? -21.114 -5.693 -15.217 1.00 78.94 300 ASP A O 1
ATOM 2303 N N . MET A 1 301 ? -21.787 -7.663 -16.047 1.00 74.88 301 MET A N 1
ATOM 2304 C CA . MET A 1 301 ? -20.805 -8.476 -15.341 1.00 74.88 301 MET A CA 1
ATOM 2305 C C . MET A 1 301 ? -19.880 -9.171 -16.329 1.00 74.88 301 MET A C 1
ATOM 2307 O O . MET A 1 301 ? -20.343 -9.911 -17.192 1.00 74.88 301 MET A O 1
ATOM 2311 N N . SER A 1 302 ? -18.576 -8.970 -16.156 1.00 79.06 302 SER A N 1
ATOM 2312 C CA . SER A 1 302 ? -17.504 -9.607 -16.925 1.00 79.06 302 SER A CA 1
ATOM 2313 C C . SER A 1 302 ? -16.472 -10.173 -15.957 1.00 79.06 302 SER A C 1
ATOM 2315 O O . SER A 1 302 ? -16.147 -9.516 -14.968 1.00 79.06 302 SER A O 1
ATOM 2317 N N . ASP A 1 303 ? -15.948 -11.368 -16.221 1.00 72.12 303 ASP A N 1
ATOM 2318 C CA . ASP A 1 303 ? -14.960 -12.002 -15.345 1.00 72.12 303 ASP A CA 1
ATOM 2319 C C . ASP A 1 303 ? -14.019 -12.913 -16.150 1.00 72.12 303 ASP A C 1
ATOM 2321 O O . ASP A 1 303 ? -14.442 -13.935 -16.690 1.00 72.12 303 ASP A O 1
ATOM 2325 N N . ASP A 1 304 ? -12.737 -12.525 -16.215 1.00 73.56 304 ASP A N 1
ATOM 2326 C CA . ASP A 1 304 ? -11.679 -13.148 -17.038 1.00 73.56 304 ASP A CA 1
ATOM 2327 C C . ASP A 1 304 ? -11.395 -14.616 -16.660 1.00 73.56 304 ASP A C 1
ATOM 2329 O O . ASP A 1 304 ? -10.639 -15.296 -17.343 1.00 73.56 304 ASP A O 1
ATOM 2333 N N . ARG A 1 305 ? -12.001 -15.138 -15.584 1.00 71.06 305 ARG A N 1
ATOM 2334 C CA . ARG A 1 305 ? -11.864 -16.542 -15.165 1.00 71.06 305 ARG A CA 1
ATOM 2335 C C . ARG A 1 305 ? -12.805 -17.494 -15.901 1.00 71.06 305 ARG A C 1
ATOM 2337 O O . ARG A 1 305 ? -12.609 -18.707 -15.809 1.00 71.06 305 ARG A O 1
ATOM 2344 N N . PHE A 1 306 ? -13.849 -16.985 -16.555 1.00 75.94 306 PHE A N 1
ATOM 2345 C CA . PHE A 1 306 ? -14.865 -17.810 -17.205 1.00 75.94 306 PHE A CA 1
ATOM 2346 C C . PHE A 1 306 ? -14.739 -17.713 -18.720 1.00 75.94 306 PHE A C 1
ATOM 2348 O O . PHE A 1 306 ? -14.972 -16.665 -19.309 1.00 75.94 306 PHE A O 1
ATOM 2355 N N . HIS A 1 307 ? -14.406 -18.839 -19.346 1.00 83.50 307 HIS A N 1
ATOM 2356 C CA . HIS A 1 307 ? -14.324 -18.986 -20.804 1.00 83.50 307 HIS A CA 1
ATOM 2357 C C . HIS A 1 307 ? -15.506 -19.791 -21.373 1.00 83.50 307 HIS A C 1
ATOM 2359 O O . HIS A 1 307 ? -15.543 -20.095 -22.558 1.00 83.50 307 HIS A O 1
ATOM 2365 N N . ASP A 1 308 ? -16.456 -20.171 -20.515 1.00 84.12 308 ASP A N 1
ATOM 2366 C CA . ASP A 1 308 ? -17.627 -20.975 -20.853 1.00 84.12 308 ASP A CA 1
ATOM 2367 C C . ASP A 1 308 ? -18.906 -20.265 -20.395 1.00 84.12 308 ASP A C 1
ATOM 2369 O O . ASP A 1 308 ? -18.980 -19.730 -19.280 1.00 84.12 308 ASP A O 1
ATOM 2373 N N . LYS A 1 309 ? -19.915 -20.279 -21.269 1.00 84.94 309 LYS A N 1
ATOM 2374 C CA . LYS A 1 309 ? -21.181 -19.572 -21.072 1.00 84.94 309 LYS A CA 1
ATOM 2375 C C . LYS A 1 309 ? -21.954 -20.096 -19.861 1.00 84.94 309 LYS A C 1
ATOM 2377 O O . LYS A 1 309 ? -22.455 -19.295 -19.072 1.00 84.94 309 LYS A O 1
ATOM 2382 N N . ASP A 1 310 ? -22.037 -21.412 -19.688 1.00 80.81 310 ASP A N 1
ATOM 2383 C CA . ASP A 1 310 ? -22.831 -22.027 -18.620 1.00 80.81 310 ASP A CA 1
ATOM 2384 C C . ASP A 1 310 ? -22.179 -21.790 -17.250 1.00 80.81 310 ASP A C 1
ATOM 2386 O O . ASP A 1 310 ? -22.857 -21.517 -16.253 1.00 80.81 310 ASP A O 1
ATOM 2390 N N . ALA A 1 311 ? -20.844 -21.818 -17.199 1.00 72.81 311 ALA A N 1
ATOM 2391 C CA . ALA A 1 311 ? -20.083 -21.472 -16.005 1.00 72.81 311 ALA A CA 1
ATOM 2392 C C . ALA A 1 311 ? -20.267 -19.994 -15.611 1.00 72.81 311 ALA A C 1
ATOM 2394 O O . ALA A 1 311 ? -20.470 -19.696 -14.427 1.00 72.81 311 ALA A O 1
ATOM 2395 N N . MET A 1 312 ? -20.260 -19.081 -16.591 1.00 82.12 312 MET A N 1
ATOM 2396 C CA . MET A 1 312 ? -20.556 -17.665 -16.364 1.00 82.12 312 MET A CA 1
ATOM 2397 C C . MET A 1 312 ? -22.007 -17.465 -15.908 1.00 82.12 312 MET A C 1
ATOM 2399 O O . MET A 1 312 ? -22.253 -16.718 -14.961 1.00 82.12 312 MET A O 1
ATOM 2403 N N . GLU A 1 313 ? -22.974 -18.173 -16.499 1.00 81.69 313 GLU A N 1
ATOM 2404 C CA . GLU A 1 313 ? -24.377 -18.108 -16.077 1.00 81.69 313 GLU A CA 1
ATOM 2405 C C . GLU A 1 313 ? -24.540 -18.537 -14.614 1.00 81.69 313 GLU A C 1
ATOM 2407 O O . GLU A 1 313 ? -25.172 -17.833 -13.822 1.00 81.69 313 GLU A O 1
ATOM 2412 N N . ALA A 1 314 ? -23.936 -19.660 -14.218 1.00 70.94 314 ALA A N 1
ATOM 2413 C CA . ALA A 1 314 ? -23.983 -20.141 -12.840 1.00 70.94 314 ALA A CA 1
ATOM 2414 C C . ALA A 1 314 ? -23.357 -19.136 -11.856 1.00 70.94 314 ALA A C 1
ATOM 2416 O O . ALA A 1 314 ? -23.886 -18.920 -10.758 1.00 70.94 314 ALA A O 1
ATOM 2417 N N . TYR A 1 315 ? -22.259 -18.486 -12.252 1.00 72.50 315 TYR A N 1
ATOM 2418 C CA . TYR A 1 315 ? -21.630 -17.436 -11.459 1.00 72.50 315 TYR A CA 1
ATOM 2419 C C . TYR A 1 315 ? -22.530 -16.206 -11.322 1.00 72.50 315 TYR A C 1
ATOM 2421 O O . TYR A 1 315 ? -22.755 -15.746 -10.202 1.00 72.50 315 TYR A O 1
ATOM 2429 N N . VAL A 1 316 ? -23.114 -15.720 -12.417 1.00 74.75 316 VAL A N 1
ATOM 2430 C CA . VAL A 1 316 ? -24.043 -14.582 -12.419 1.00 74.75 316 VAL A CA 1
ATOM 2431 C C . VAL A 1 316 ? -25.273 -14.872 -11.556 1.00 74.75 316 VAL A C 1
ATOM 2433 O O . VAL A 1 316 ? -25.631 -14.059 -10.703 1.00 74.75 316 VAL A O 1
ATOM 2436 N N . ARG A 1 317 ? -25.866 -16.069 -11.674 1.00 77.00 317 ARG A N 1
ATOM 2437 C CA . ARG A 1 317 ? -26.989 -16.502 -10.821 1.00 77.00 317 ARG A CA 1
ATOM 2438 C C . ARG A 1 317 ? -26.625 -16.526 -9.338 1.00 77.00 317 ARG A C 1
ATOM 2440 O O . ARG A 1 317 ? -27.472 -16.234 -8.500 1.00 77.00 317 ARG A O 1
ATOM 2447 N N . SER A 1 318 ? -25.368 -16.809 -8.988 1.00 69.12 318 SER A N 1
ATOM 2448 C CA . SER A 1 318 ? -24.903 -16.758 -7.591 1.00 69.12 318 SER A CA 1
ATOM 2449 C C . SER A 1 318 ? -24.903 -15.346 -6.986 1.00 69.12 318 SER A C 1
ATOM 2451 O O . SER A 1 318 ? -24.820 -15.204 -5.765 1.00 69.12 318 SER A O 1
ATOM 2453 N N . LYS A 1 319 ? -24.987 -14.303 -7.822 1.00 70.19 319 LYS A N 1
ATOM 2454 C CA . LYS A 1 319 ? -25.016 -12.891 -7.414 1.00 70.19 319 LYS A CA 1
ATOM 2455 C C . LYS A 1 319 ? -26.432 -12.333 -7.301 1.00 70.19 319 LYS A C 1
ATOM 2457 O O . LYS A 1 319 ? -26.588 -11.190 -6.875 1.00 70.19 319 LYS A O 1
ATOM 2462 N N . PHE A 1 320 ? -27.443 -13.115 -7.680 1.00 74.00 320 PHE A N 1
ATOM 2463 C CA . PHE A 1 320 ? -28.833 -12.700 -7.589 1.00 74.00 320 PHE A CA 1
ATOM 2464 C C . PHE A 1 320 ? -29.274 -12.523 -6.143 1.00 74.00 320 PHE A C 1
ATOM 2466 O O . PHE A 1 320 ? -28.946 -13.309 -5.254 1.00 74.00 320 PHE A O 1
ATOM 2473 N N . GLN A 1 321 ? -30.083 -11.493 -5.952 1.00 73.69 321 GLN A N 1
ATOM 2474 C CA . GLN A 1 321 ? -30.740 -11.163 -4.708 1.00 73.69 321 GLN A CA 1
ATOM 2475 C C . GLN A 1 321 ? -32.241 -11.103 -4.987 1.00 73.69 321 GLN A C 1
ATOM 2477 O O . GLN A 1 321 ? -32.792 -10.057 -5.306 1.00 73.69 321 GLN A O 1
ATOM 2482 N N . LEU A 1 322 ? -32.887 -12.268 -4.951 1.00 71.62 322 LEU A N 1
ATOM 2483 C CA . LEU A 1 322 ? -34.234 -12.466 -5.502 1.00 71.62 322 LEU A CA 1
ATOM 2484 C C . LEU A 1 322 ? -35.371 -11.982 -4.596 1.00 71.62 322 LEU A C 1
ATOM 2486 O O . LEU A 1 322 ? -36.511 -11.864 -5.049 1.00 71.62 322 LEU A O 1
ATOM 2490 N N . GLU A 1 323 ? -35.068 -11.720 -3.329 1.00 67.38 323 GLU A N 1
ATOM 2491 C CA . GLU A 1 323 ? -36.008 -11.203 -2.338 1.00 67.38 323 GLU A CA 1
ATOM 2492 C C . GLU A 1 323 ? -35.468 -9.910 -1.714 1.00 67.38 323 GLU A C 1
ATOM 2494 O O . GLU A 1 323 ? -34.244 -9.760 -1.606 1.00 67.38 323 GLU A O 1
ATOM 2499 N N . PRO A 1 324 ? -36.347 -8.984 -1.287 1.00 68.81 324 PRO A N 1
ATOM 2500 C CA . PRO A 1 324 ? -35.929 -7.790 -0.561 1.00 68.81 324 PRO A CA 1
ATOM 2501 C C . PRO A 1 324 ? -35.211 -8.178 0.731 1.00 68.81 324 PRO A C 1
ATOM 2503 O O . PRO A 1 324 ? -35.577 -9.155 1.391 1.00 68.81 324 PRO A O 1
ATOM 2506 N N . LEU A 1 325 ? -34.203 -7.396 1.108 1.00 67.94 325 LEU A N 1
ATOM 2507 C CA . LEU A 1 325 ? -33.518 -7.574 2.378 1.00 67.94 325 LEU A CA 1
ATOM 2508 C C . LEU A 1 325 ? -34.460 -7.126 3.499 1.00 67.94 325 LEU A C 1
ATOM 2510 O O . LEU A 1 325 ? -34.868 -5.970 3.560 1.00 67.94 325 LEU A O 1
ATOM 2514 N N . ILE A 1 326 ? -34.795 -8.044 4.396 1.00 69.31 326 ILE A N 1
ATOM 2515 C CA . ILE A 1 326 ? -35.547 -7.766 5.615 1.00 69.31 326 ILE A CA 1
ATOM 2516 C C . ILE A 1 326 ? -34.547 -7.834 6.756 1.00 69.31 326 ILE A C 1
ATOM 2518 O O . ILE A 1 326 ? -34.075 -8.919 7.095 1.00 69.31 326 ILE A O 1
ATOM 2522 N N . SER A 1 327 ? -34.229 -6.687 7.345 1.00 73.75 327 SER A N 1
ATOM 2523 C CA . SER A 1 327 ? -33.444 -6.580 8.571 1.00 73.75 327 SER A CA 1
ATOM 2524 C C . SER A 1 327 ? -34.293 -5.967 9.675 1.00 73.75 327 SER A C 1
ATOM 2526 O O . SER A 1 327 ? -35.313 -5.331 9.417 1.00 73.75 327 SER A O 1
ATOM 2528 N N . GLY A 1 328 ? -33.929 -6.181 10.932 1.00 70.75 328 GLY A N 1
ATOM 2529 C CA . GLY A 1 328 ? -34.691 -5.577 12.013 1.00 70.75 328 GLY A CA 1
ATOM 2530 C C . GLY A 1 328 ? -34.342 -6.094 13.386 1.00 70.75 328 GLY A C 1
ATOM 2531 O O . GLY A 1 328 ? -33.436 -6.912 13.557 1.00 70.75 328 GLY A O 1
ATOM 2532 N N . THR A 1 329 ? -35.104 -5.632 14.366 1.00 79.38 329 THR A N 1
ATOM 2533 C CA . THR A 1 329 ? -35.026 -6.100 15.743 1.00 79.38 329 THR A CA 1
ATOM 2534 C C . THR A 1 329 ? -36.375 -6.618 16.218 1.00 79.38 329 THR A C 1
ATOM 2536 O O . THR A 1 329 ? -37.435 -6.185 15.760 1.00 79.38 329 THR A O 1
ATOM 2539 N N . ALA A 1 330 ? -36.339 -7.584 17.131 1.00 80.88 330 ALA A N 1
ATOM 2540 C CA . ALA A 1 330 ? -37.525 -8.056 17.830 1.00 80.88 330 ALA A CA 1
ATOM 2541 C C . ALA A 1 330 ? -37.214 -8.256 19.310 1.00 80.88 330 ALA A C 1
ATOM 2543 O O . ALA A 1 330 ? -36.216 -8.890 19.647 1.00 80.88 330 ALA A O 1
ATOM 2544 N N . ASN A 1 331 ? -38.074 -7.754 20.190 1.00 82.69 331 ASN A N 1
ATOM 2545 C CA . ASN A 1 331 ? -37.929 -7.950 21.629 1.00 82.69 331 ASN A CA 1
ATOM 2546 C C . ASN A 1 331 ? -38.709 -9.199 22.044 1.00 82.69 331 ASN A C 1
ATOM 2548 O O . ASN A 1 331 ? -39.936 -9.245 21.917 1.00 82.69 331 ASN A O 1
ATOM 2552 N N . GLU A 1 332 ? -38.010 -10.235 22.495 1.00 80.31 332 GLU A N 1
ATOM 2553 C CA . GLU A 1 332 ? -38.628 -11.453 23.007 1.00 80.31 332 GLU A CA 1
ATOM 2554 C C . GLU A 1 332 ? -39.176 -11.254 24.415 1.00 80.31 332 GLU A C 1
ATOM 2556 O O . GLU A 1 332 ? -38.546 -10.653 25.287 1.00 80.31 332 GLU A O 1
ATOM 2561 N N . SER A 1 333 ? -40.340 -11.852 24.659 1.00 72.75 333 SER A N 1
ATOM 2562 C CA . SER A 1 333 ? -40.942 -11.891 25.992 1.00 72.75 333 SER A CA 1
ATOM 2563 C C . SER A 1 333 ? -40.301 -12.941 26.914 1.00 72.75 333 SER A C 1
ATOM 2565 O O . SER A 1 333 ? -40.527 -12.910 28.120 1.00 72.75 333 SER A O 1
ATOM 2567 N N . SER A 1 334 ? -39.513 -13.879 26.374 1.00 72.50 334 SER A N 1
ATOM 2568 C CA . SER A 1 334 ? -38.794 -14.900 27.147 1.00 72.50 334 SER A CA 1
ATOM 2569 C C . SER A 1 334 ? -37.349 -14.494 27.434 1.00 72.50 334 SER A C 1
ATOM 2571 O O . SER A 1 334 ? -36.656 -14.043 26.531 1.00 72.50 334 SER A O 1
ATOM 2573 N N . ASN A 1 335 ? -36.847 -14.759 28.646 1.00 76.50 335 ASN A N 1
ATOM 2574 C CA . ASN A 1 335 ? -35.426 -14.575 28.991 1.00 76.50 335 ASN A CA 1
ATOM 2575 C C . ASN A 1 335 ? -34.568 -15.831 28.706 1.00 76.50 335 ASN A C 1
ATOM 2577 O O . ASN A 1 335 ? -33.704 -16.218 29.494 1.00 76.50 335 ASN A O 1
ATOM 2581 N N . ILE A 1 336 ? -34.853 -16.533 27.607 1.00 79.38 336 ILE A N 1
ATOM 2582 C CA . ILE A 1 336 ? -34.094 -17.721 27.197 1.00 79.38 336 ILE A CA 1
ATOM 2583 C C . ILE A 1 336 ? -32.991 -17.267 26.247 1.00 79.38 336 ILE A C 1
ATOM 2585 O O . ILE A 1 336 ? -33.259 -16.529 25.306 1.00 79.38 336 ILE A O 1
ATOM 2589 N N . LYS A 1 337 ? -31.760 -17.744 26.463 1.00 83.25 337 LYS A N 1
ATOM 2590 C CA . LYS A 1 337 ? -30.632 -17.448 25.575 1.00 83.25 337 LYS A CA 1
ATOM 2591 C C . LYS A 1 337 ? -30.968 -17.845 24.121 1.00 83.25 337 LYS A C 1
ATOM 2593 O O . LYS A 1 337 ? -31.226 -19.029 23.884 1.00 83.25 337 LYS A O 1
ATOM 2598 N N . PRO A 1 338 ? -30.923 -16.912 23.153 1.00 82.81 338 PRO A N 1
ATOM 2599 C CA . PRO A 1 338 ? -31.173 -17.224 21.749 1.00 82.81 338 PRO A CA 1
ATOM 2600 C C . PRO A 1 338 ? -30.032 -18.018 21.107 1.00 82.81 338 PRO A C 1
ATOM 2602 O O . PRO A 1 338 ? -28.862 -17.871 21.472 1.00 82.81 338 PRO A O 1
ATOM 2605 N N . ASP A 1 339 ? -30.371 -18.820 20.098 1.00 81.19 339 ASP A N 1
ATOM 2606 C CA . ASP A 1 339 ? -29.398 -19.524 19.266 1.00 81.19 339 ASP A CA 1
ATOM 2607 C C . ASP A 1 339 ? -29.135 -18.718 17.985 1.00 81.19 339 ASP A C 1
ATOM 2609 O O . ASP A 1 339 ? -30.037 -18.522 17.167 1.00 81.19 339 ASP A O 1
ATOM 2613 N N . ILE A 1 340 ? -27.892 -18.268 17.782 1.00 76.44 340 ILE A N 1
ATOM 2614 C CA . ILE A 1 340 ? -27.486 -17.640 16.513 1.00 76.44 340 ILE A CA 1
ATOM 2615 C C . ILE A 1 340 ? -27.639 -18.661 15.380 1.00 76.44 340 ILE A C 1
ATOM 2617 O O . ILE A 1 340 ? -27.263 -19.824 15.529 1.00 76.44 340 ILE A O 1
ATOM 2621 N N . GLY A 1 341 ? -28.183 -18.214 14.247 1.00 73.12 341 GLY A N 1
ATOM 2622 C CA . GLY A 1 341 ? -28.472 -19.058 13.089 1.00 73.12 341 GLY A CA 1
ATOM 2623 C C . GLY A 1 341 ? -29.841 -19.747 13.138 1.00 73.12 341 GLY A C 1
ATOM 2624 O O . GLY A 1 341 ? -30.240 -20.376 12.165 1.00 73.12 341 GLY A O 1
ATOM 2625 N N . GLU A 1 342 ? -30.614 -19.619 14.218 1.00 84.00 342 GLU A N 1
ATOM 2626 C CA . GLU A 1 342 ? -31.980 -20.151 14.249 1.00 84.00 342 GLU A CA 1
ATOM 2627 C C . GLU A 1 342 ? -32.871 -19.427 13.222 1.00 84.00 342 GLU A C 1
ATOM 2629 O O . GLU A 1 342 ? -32.982 -18.198 13.242 1.00 84.00 342 GLU A O 1
ATOM 2634 N N . ILE A 1 343 ? -33.516 -20.192 12.333 1.00 84.25 343 ILE A N 1
ATOM 2635 C CA . ILE A 1 343 ? -34.559 -19.686 11.430 1.00 84.25 343 ILE A CA 1
ATOM 2636 C C . ILE A 1 343 ? -35.886 -19.715 12.180 1.00 84.25 343 ILE A C 1
ATOM 2638 O O . ILE A 1 343 ? -36.276 -20.748 12.734 1.00 84.25 343 ILE A O 1
ATOM 2642 N N . ARG A 1 344 ? -36.601 -18.593 12.159 1.00 85.75 344 ARG A N 1
ATOM 2643 C CA . ARG A 1 344 ? -37.933 -18.451 12.735 1.00 85.75 344 ARG A CA 1
ATOM 2644 C C . ARG A 1 344 ? -38.899 -17.878 11.721 1.00 85.75 344 ARG A C 1
ATOM 2646 O O . ARG A 1 344 ? -38.566 -16.983 10.948 1.00 85.75 344 ARG A O 1
ATOM 2653 N N . ARG A 1 345 ? -40.137 -18.360 11.770 1.00 86.75 345 ARG A N 1
ATOM 2654 C CA . ARG A 1 345 ? -41.233 -17.753 11.017 1.00 86.75 345 ARG A CA 1
ATOM 2655 C C . ARG A 1 345 ? -41.681 -16.487 11.744 1.00 86.75 345 ARG A C 1
ATOM 2657 O O . ARG A 1 345 ? -42.156 -16.576 12.877 1.00 86.75 345 ARG A O 1
ATOM 2664 N N . LEU A 1 346 ? -41.519 -15.342 11.093 1.00 82.88 346 LEU A N 1
ATOM 2665 C CA . LEU A 1 346 ? -42.004 -14.042 11.536 1.00 82.88 346 LEU A CA 1
ATOM 2666 C C . LEU A 1 346 ? -43.381 -13.784 10.925 1.00 82.88 346 LEU A C 1
ATOM 2668 O O . LEU A 1 346 ? -43.553 -13.839 9.706 1.00 82.88 346 LEU A O 1
ATOM 2672 N N . GLU A 1 347 ? -44.360 -13.496 11.775 1.00 82.44 347 GLU A N 1
ATOM 2673 C CA . GLU A 1 347 ? -45.699 -13.091 11.358 1.00 82.44 347 GLU A CA 1
ATOM 2674 C C . GLU A 1 347 ? -46.061 -11.756 12.006 1.00 82.44 347 GLU A C 1
ATOM 2676 O O . GLU A 1 347 ? -46.208 -11.645 13.226 1.00 82.44 347 GLU A O 1
ATOM 2681 N N . VAL A 1 348 ? -46.242 -10.739 11.165 1.00 77.88 348 VAL A N 1
ATOM 2682 C CA . VAL A 1 348 ? -46.711 -9.412 11.564 1.00 77.88 348 VAL A CA 1
ATOM 2683 C C . VAL A 1 348 ? -48.096 -9.203 10.960 1.00 77.88 348 VAL A C 1
ATOM 2685 O O . VAL A 1 348 ? -48.255 -8.721 9.836 1.00 77.88 348 VAL A O 1
ATOM 2688 N N . LYS A 1 349 ? -49.126 -9.605 11.715 1.00 74.69 349 LYS A N 1
ATOM 2689 C CA . LYS A 1 349 ? -50.528 -9.616 11.256 1.00 74.69 349 LYS A CA 1
ATOM 2690 C C . LYS A 1 349 ? -51.033 -8.240 10.816 1.00 74.69 349 LYS A C 1
ATOM 2692 O O . LYS A 1 349 ? -51.830 -8.162 9.885 1.00 74.69 349 LYS A O 1
ATOM 2697 N N . THR A 1 350 ? -50.555 -7.168 11.450 1.00 67.62 350 THR A N 1
ATOM 2698 C CA . THR A 1 350 ? -50.961 -5.780 11.162 1.00 67.62 350 THR A CA 1
ATOM 2699 C C . THR A 1 350 ? -50.617 -5.343 9.739 1.00 67.62 350 THR A C 1
ATOM 2701 O O . THR A 1 350 ? -51.395 -4.616 9.130 1.00 67.62 350 THR A O 1
ATOM 2704 N N . VAL A 1 351 ? -49.505 -5.832 9.181 1.00 66.06 351 VAL A N 1
ATOM 2705 C CA . VAL A 1 351 ? -49.060 -5.531 7.807 1.00 66.06 351 VAL A CA 1
ATOM 2706 C C . VAL A 1 351 ? -49.163 -6.740 6.869 1.00 66.06 351 VAL A C 1
ATOM 2708 O O . VAL A 1 351 ? -48.654 -6.701 5.755 1.00 66.06 351 VAL A O 1
ATOM 2711 N N . LYS A 1 352 ? -49.830 -7.821 7.307 1.00 71.56 352 LYS A N 1
ATOM 2712 C CA . LYS A 1 352 ? -49.958 -9.097 6.575 1.00 71.56 352 LYS A CA 1
ATOM 2713 C C . LYS A 1 352 ? -48.614 -9.661 6.085 1.00 71.56 352 LYS A C 1
ATOM 2715 O O . LYS A 1 352 ? -48.557 -10.316 5.047 1.00 71.56 352 LYS A O 1
ATOM 2720 N N . LEU A 1 353 ? -47.539 -9.427 6.838 1.00 71.19 353 LEU A N 1
ATOM 2721 C CA . LEU A 1 353 ? -46.212 -9.937 6.511 1.00 71.19 353 LEU A CA 1
ATOM 2722 C C . LEU A 1 353 ? -46.018 -11.303 7.166 1.00 71.19 353 LEU A C 1
ATOM 2724 O O . LEU A 1 353 ? -46.084 -11.428 8.389 1.00 71.19 353 LEU A O 1
ATOM 2728 N N . VAL A 1 354 ? -45.757 -12.315 6.342 1.00 79.06 354 VAL A N 1
ATOM 2729 C CA . VAL A 1 354 ? -45.333 -13.648 6.774 1.00 79.06 354 VAL A CA 1
ATOM 2730 C C . VAL A 1 354 ? -44.047 -13.969 6.035 1.00 79.06 354 VAL A C 1
ATOM 2732 O O . VAL A 1 354 ? -44.057 -14.082 4.813 1.00 79.06 354 VAL A O 1
ATOM 2735 N N . THR A 1 355 ? -42.949 -14.110 6.768 1.00 77.88 355 THR A N 1
ATOM 2736 C CA . THR A 1 355 ? -41.640 -14.418 6.184 1.00 77.88 355 THR A CA 1
ATOM 2737 C C . THR A 1 355 ? -40.810 -15.261 7.141 1.00 77.88 355 THR A C 1
ATOM 2739 O O . THR A 1 355 ? -41.087 -15.326 8.339 1.00 77.88 355 THR A O 1
ATOM 2742 N N . GLU A 1 356 ? -39.780 -15.914 6.623 1.00 81.31 356 GLU A N 1
ATOM 2743 C CA . GLU A 1 356 ? -38.739 -16.511 7.451 1.00 81.31 356 GLU A CA 1
ATOM 2744 C C . GLU A 1 356 ? -37.637 -15.479 7.714 1.00 81.31 356 GLU A C 1
ATOM 2746 O O . GLU A 1 356 ? -37.270 -14.700 6.834 1.00 81.31 356 GLU A O 1
ATOM 2751 N N . VAL A 1 357 ? -37.137 -15.454 8.947 1.00 80.06 357 VAL A N 1
ATOM 2752 C CA . VAL A 1 357 ? -36.010 -14.622 9.380 1.00 80.06 357 VAL A CA 1
ATOM 2753 C C . VAL A 1 357 ? -35.035 -15.469 10.185 1.00 80.06 357 VAL A C 1
ATOM 2755 O O . VAL A 1 357 ? -35.425 -16.387 10.902 1.00 80.06 357 VAL A O 1
ATOM 2758 N N . MET A 1 358 ? -33.756 -15.154 10.078 1.00 81.31 358 MET A N 1
ATOM 2759 C CA . MET A 1 358 ? -32.663 -15.748 10.837 1.00 81.31 358 MET A CA 1
ATOM 2760 C C . MET A 1 358 ? -32.257 -14.822 11.978 1.00 81.31 358 MET A C 1
ATOM 2762 O O . MET A 1 358 ? -32.190 -13.605 11.802 1.00 81.31 358 MET A O 1
ATOM 2766 N N . ILE A 1 359 ? -31.925 -15.405 13.129 1.00 79.88 359 ILE A N 1
ATOM 2767 C CA . ILE A 1 359 ? -31.288 -14.678 14.230 1.00 79.88 359 ILE A CA 1
ATOM 2768 C C . ILE A 1 359 ? -29.804 -14.506 13.904 1.00 79.88 359 ILE A C 1
ATOM 2770 O O . ILE A 1 359 ? -29.047 -15.480 13.868 1.00 79.88 359 ILE A O 1
ATOM 2774 N N . VAL A 1 360 ? -29.387 -13.263 13.675 1.00 71.75 360 VAL A N 1
ATOM 2775 C CA . VAL A 1 360 ? -28.002 -12.914 13.308 1.00 71.75 360 VAL A CA 1
ATOM 2776 C C . VAL A 1 360 ? -27.213 -12.285 14.453 1.00 71.75 360 VAL A C 1
ATOM 2778 O O . VAL A 1 360 ? -25.987 -12.222 14.401 1.00 71.75 360 VAL A O 1
ATOM 2781 N N . GLY A 1 361 ? -27.911 -11.866 15.504 1.00 70.62 361 GLY A N 1
ATOM 2782 C CA . GLY A 1 361 ? -27.354 -11.289 16.718 1.00 70.62 361 GLY A CA 1
ATOM 2783 C C . GLY A 1 361 ? -28.422 -11.214 17.802 1.00 70.62 361 GLY A C 1
ATOM 2784 O O . GLY A 1 361 ? -29.610 -11.394 17.522 1.00 70.62 361 GLY A O 1
ATOM 2785 N N . PHE A 1 362 ? -28.004 -10.989 19.043 1.00 78.19 362 PHE A N 1
ATOM 2786 C CA . PHE A 1 362 ? -28.917 -10.733 20.150 1.00 78.19 362 PHE A CA 1
ATOM 2787 C C . PHE A 1 362 ? -28.213 -9.979 21.285 1.00 78.19 362 PHE A C 1
ATOM 2789 O O . PHE A 1 362 ? -27.003 -10.117 21.472 1.00 78.19 362 PHE A O 1
ATOM 2796 N N . THR A 1 363 ? -28.996 -9.263 22.087 1.00 76.81 363 THR A N 1
ATOM 2797 C CA . THR A 1 363 ? -28.602 -8.710 23.387 1.00 76.81 363 THR A CA 1
ATOM 2798 C C . THR A 1 363 ? -29.409 -9.434 24.460 1.00 76.81 363 THR A C 1
ATOM 2800 O O . THR A 1 363 ? -30.637 -9.360 24.474 1.00 76.81 363 THR A O 1
ATOM 2803 N N . TRP A 1 364 ? -28.722 -10.173 25.333 1.00 84.88 364 TRP A N 1
ATOM 2804 C CA . TRP A 1 364 ? -29.331 -11.021 26.361 1.00 84.88 364 TRP A CA 1
ATOM 2805 C C . TRP A 1 364 ? -28.755 -10.694 27.737 1.00 84.88 364 TRP A C 1
ATOM 2807 O O . TRP A 1 364 ? -27.537 -10.583 27.892 1.00 84.88 364 TRP A O 1
ATOM 2817 N N . TYR A 1 365 ? -29.633 -10.584 28.732 1.00 80.25 365 TYR A N 1
ATOM 2818 C CA . TYR A 1 365 ? -29.296 -10.229 30.108 1.00 80.25 365 TYR A CA 1
ATOM 2819 C C . TYR A 1 365 ? -29.479 -11.449 31.034 1.00 80.25 365 TYR A C 1
ATOM 2821 O O . TYR A 1 365 ? -30.541 -11.633 31.630 1.00 80.25 365 TYR A O 1
ATOM 2829 N N . PRO A 1 366 ? -28.450 -12.308 31.193 1.00 79.31 366 PRO A N 1
ATOM 2830 C CA . PRO A 1 366 ? -28.558 -13.571 31.936 1.00 79.31 366 PRO A CA 1
ATOM 2831 C C . PRO A 1 366 ? -28.934 -13.423 33.414 1.00 79.31 366 PRO A C 1
ATOM 2833 O O . PRO A 1 366 ? -29.477 -14.355 34.001 1.00 79.31 366 PRO A O 1
ATOM 2836 N N . PHE A 1 367 ? -28.619 -12.277 34.021 1.00 79.50 367 PHE A N 1
ATOM 2837 C CA . PHE A 1 367 ? -28.772 -12.038 35.459 1.00 79.50 367 PHE A CA 1
ATOM 2838 C C . PHE A 1 367 ? -29.859 -11.013 35.798 1.00 79.50 367 PHE A C 1
ATOM 2840 O O . PHE A 1 367 ? -30.092 -10.756 36.976 1.00 79.50 367 PHE A O 1
ATOM 2847 N N . ASP A 1 368 ? -30.532 -10.453 34.791 1.00 77.38 368 ASP A N 1
ATOM 2848 C CA . ASP A 1 368 ? -31.639 -9.519 34.979 1.00 77.38 368 ASP A CA 1
ATOM 2849 C C . ASP A 1 368 ? -32.858 -9.987 34.166 1.00 77.38 368 ASP A C 1
ATOM 2851 O O . ASP A 1 368 ? -32.973 -9.672 32.981 1.00 77.38 368 ASP A O 1
ATOM 2855 N N . PRO A 1 369 ? -33.781 -10.758 34.777 1.00 72.31 369 PRO A N 1
ATOM 2856 C CA . PRO A 1 369 ? -34.963 -11.272 34.092 1.00 72.31 369 PRO A CA 1
ATOM 2857 C C . PRO A 1 369 ? -36.015 -10.197 33.799 1.00 72.31 369 PRO A C 1
ATOM 2859 O O . PRO A 1 369 ? -37.028 -10.511 33.178 1.00 72.31 369 PRO A O 1
ATOM 2862 N N . THR A 1 370 ? -35.805 -8.957 34.254 1.00 76.62 370 THR A N 1
ATOM 2863 C CA . THR A 1 370 ? -36.698 -7.831 33.958 1.00 76.62 370 THR A CA 1
ATOM 2864 C C . THR A 1 370 ? -36.374 -7.172 32.616 1.00 76.62 370 THR A C 1
ATOM 2866 O O . THR A 1 370 ? -37.245 -6.529 32.030 1.00 76.62 370 THR A O 1
ATOM 2869 N N . GLN A 1 371 ? -35.158 -7.376 32.096 1.00 78.81 371 GLN A N 1
ATOM 2870 C CA . GLN A 1 371 ? -34.739 -6.901 30.779 1.00 78.81 371 GLN A CA 1
ATOM 2871 C C . GLN A 1 371 ? -35.185 -7.876 29.685 1.00 78.81 371 GLN A C 1
ATOM 2873 O O . GLN A 1 371 ? -34.992 -9.089 29.783 1.00 78.81 371 GLN A O 1
ATOM 2878 N N . GLN A 1 372 ? -35.771 -7.342 28.613 1.00 80.38 372 GLN A N 1
ATOM 2879 C CA . GLN A 1 372 ? -36.173 -8.147 27.461 1.00 80.38 372 GLN A CA 1
ATOM 2880 C C . GLN A 1 372 ? -34.954 -8.548 26.628 1.00 80.38 372 GLN A C 1
ATOM 2882 O O . GLN A 1 372 ? -33.991 -7.792 26.494 1.00 80.38 372 GLN A O 1
ATOM 2887 N N . THR A 1 373 ? -35.008 -9.746 26.047 1.00 82.81 373 THR A N 1
ATOM 2888 C CA . THR A 1 373 ? -33.977 -10.192 25.106 1.00 82.81 373 THR A CA 1
ATOM 2889 C C . THR A 1 373 ? -34.265 -9.581 23.746 1.00 82.81 373 THR A C 1
ATOM 2891 O O . THR A 1 373 ? -35.314 -9.839 23.160 1.00 82.81 373 THR A O 1
ATOM 2894 N N . GLN A 1 374 ? -33.343 -8.775 23.233 1.00 80.94 374 GLN A N 1
ATOM 2895 C CA . GLN A 1 374 ? -33.478 -8.182 21.908 1.00 80.94 374 GLN A CA 1
ATOM 2896 C C . GLN A 1 374 ? -32.784 -9.071 20.880 1.00 80.94 374 GLN A C 1
ATOM 2898 O O . GLN A 1 374 ? -31.600 -9.371 21.009 1.00 80.94 374 GLN A O 1
ATOM 2903 N N . LEU A 1 375 ? -33.512 -9.482 19.849 1.00 80.44 375 LEU A N 1
ATOM 2904 C CA . LEU A 1 375 ? -32.994 -10.214 18.701 1.00 80.44 375 LEU A CA 1
ATOM 2905 C C . LEU A 1 375 ? -32.689 -9.259 17.557 1.00 80.44 375 LEU A C 1
ATOM 2907 O O . LEU A 1 375 ? -33.452 -8.330 17.306 1.00 80.44 375 LEU A O 1
ATOM 2911 N N . THR A 1 376 ? -31.640 -9.564 16.805 1.00 76.00 376 THR A N 1
ATOM 2912 C CA . THR A 1 376 ? -31.371 -8.986 15.489 1.00 76.00 376 THR A CA 1
ATOM 2913 C C . THR A 1 376 ? -31.749 -10.008 14.423 1.00 76.00 376 THR A C 1
ATOM 2915 O O . THR A 1 376 ? -31.283 -11.151 14.451 1.00 76.00 376 THR A O 1
ATOM 2918 N N . LEU A 1 377 ? -32.602 -9.597 13.489 1.00 75.31 377 LEU A N 1
ATOM 2919 C CA . LEU A 1 377 ? -33.222 -10.441 12.472 1.00 75.31 377 LEU A CA 1
ATOM 2920 C C . LEU A 1 377 ? -32.698 -10.095 11.075 1.00 75.31 377 LEU A C 1
ATOM 2922 O O . LEU A 1 377 ? -32.470 -8.924 10.771 1.00 75.31 377 LEU A O 1
ATOM 2926 N N . ASN A 1 378 ? -32.539 -11.110 10.224 1.00 73.44 378 ASN A N 1
ATOM 2927 C CA . ASN A 1 378 ? -32.218 -10.946 8.802 1.00 73.44 378 ASN A CA 1
ATOM 2928 C C . ASN A 1 378 ? -32.807 -12.099 7.962 1.00 73.44 378 ASN A C 1
ATOM 2930 O O . ASN A 1 378 ? -32.764 -13.239 8.412 1.00 73.44 378 ASN A O 1
ATOM 2934 N N . ASN A 1 379 ? -33.332 -11.867 6.757 1.00 70.56 379 ASN A N 1
ATOM 2935 C CA . ASN A 1 379 ? -33.837 -12.934 5.871 1.00 70.56 379 ASN A CA 1
ATOM 2936 C C . ASN A 1 379 ? -32.807 -13.478 4.856 1.00 70.56 379 ASN A C 1
ATOM 2938 O O . ASN A 1 379 ? -33.109 -14.433 4.141 1.00 70.56 379 ASN A O 1
ATOM 2942 N N . LEU A 1 380 ? -31.577 -12.955 4.826 1.00 63.41 380 LEU A N 1
ATOM 2943 C CA . LEU A 1 380 ? -30.483 -13.468 3.993 1.00 63.41 380 LEU A CA 1
ATOM 2944 C C . LEU A 1 380 ? -29.370 -14.112 4.821 1.00 63.41 380 LEU A C 1
ATOM 2946 O O . LEU A 1 380 ? -29.116 -13.673 5.944 1.00 63.41 380 LEU A O 1
ATOM 2950 N N . PRO A 1 381 ? -28.711 -15.174 4.304 1.00 52.62 381 PRO A N 1
ATOM 2951 C CA . PRO A 1 381 ? -27.627 -15.859 5.002 1.00 52.62 381 PRO A CA 1
ATOM 2952 C C . PRO A 1 381 ? -26.481 -14.891 5.294 1.00 52.62 381 PRO A C 1
ATOM 2954 O O . PRO A 1 381 ? -25.632 -14.589 4.458 1.00 52.62 381 PRO A O 1
ATOM 2957 N N . TYR A 1 382 ? -26.496 -14.408 6.521 1.00 47.38 382 TYR A N 1
ATOM 2958 C CA . TYR A 1 382 ? -25.557 -13.481 7.105 1.00 47.38 382 TYR A CA 1
ATOM 2959 C C . TYR A 1 382 ? -24.227 -14.177 7.406 1.00 47.38 382 TYR A C 1
ATOM 2961 O O . TYR A 1 382 ? -24.079 -14.836 8.434 1.00 47.38 382 TYR A O 1
ATOM 2969 N N . SER A 1 383 ? -23.208 -13.998 6.564 1.00 46.16 383 SER A N 1
ATOM 2970 C CA . SER A 1 383 ? -21.844 -14.083 7.093 1.00 46.16 383 SER A CA 1
ATOM 2971 C C . SER A 1 383 ? -21.478 -12.689 7.593 1.00 46.16 383 SER A C 1
ATOM 2973 O O . SER A 1 383 ? -21.375 -11.767 6.783 1.00 46.16 383 SER A O 1
ATOM 2975 N N . ILE A 1 384 ? -21.273 -12.546 8.904 1.00 45.00 384 ILE A N 1
ATOM 2976 C CA . ILE A 1 384 ? -20.923 -11.290 9.601 1.00 45.00 384 ILE A CA 1
ATOM 2977 C C . ILE A 1 384 ? -19.771 -10.535 8.894 1.00 45.00 384 ILE A C 1
ATOM 2979 O O . ILE A 1 384 ? -19.672 -9.317 8.973 1.00 45.00 384 ILE A O 1
ATOM 2983 N N . LEU A 1 385 ? -18.921 -11.256 8.153 1.00 39.72 385 LEU A N 1
ATOM 2984 C CA . LEU A 1 385 ? -17.745 -10.735 7.455 1.00 39.72 385 LEU A CA 1
ATOM 2985 C C . LEU A 1 385 ? -17.971 -10.351 5.968 1.00 39.72 385 LEU A C 1
ATOM 2987 O O . LEU A 1 385 ? -17.129 -9.639 5.425 1.00 39.72 385 LEU A O 1
ATOM 2991 N N . ARG A 1 386 ? -19.076 -10.756 5.304 1.00 45.97 386 ARG A N 1
ATOM 2992 C CA . ARG A 1 386 ? -19.333 -10.456 3.865 1.00 45.97 386 ARG A CA 1
ATOM 2993 C C . ARG A 1 386 ? -19.912 -9.074 3.577 1.00 45.97 386 ARG A C 1
ATOM 2995 O O . ARG A 1 386 ? -19.682 -8.561 2.485 1.00 45.97 386 ARG A O 1
ATOM 3002 N N . ASN A 1 387 ? -20.644 -8.460 4.510 1.00 42.06 387 ASN A N 1
ATOM 3003 C CA . ASN A 1 387 ? -21.233 -7.135 4.258 1.00 42.06 387 ASN A CA 1
ATOM 3004 C C . ASN A 1 387 ? -20.159 -6.072 3.976 1.00 42.06 387 ASN A C 1
ATOM 3006 O O . ASN A 1 387 ? -20.340 -5.244 3.090 1.00 42.06 387 ASN A O 1
ATOM 3010 N N . ASN A 1 388 ? -19.000 -6.169 4.629 1.00 40.16 388 ASN A N 1
ATOM 3011 C CA . ASN A 1 388 ? -17.888 -5.252 4.377 1.00 40.16 388 ASN A CA 1
ATOM 3012 C C . ASN A 1 388 ? -17.163 -5.554 3.056 1.00 40.16 388 ASN A C 1
ATOM 3014 O O . ASN A 1 388 ? -16.617 -4.650 2.435 1.00 40.16 388 ASN A O 1
ATOM 3018 N N . THR A 1 389 ? -17.163 -6.809 2.599 1.00 39.22 389 THR A N 1
ATOM 3019 C CA . THR A 1 389 ? -16.447 -7.219 1.381 1.00 39.22 389 THR A CA 1
ATOM 3020 C C . THR A 1 389 ? -17.253 -6.965 0.110 1.00 39.22 389 THR A C 1
ATOM 3022 O O . THR A 1 389 ? -16.662 -6.557 -0.879 1.00 39.22 389 THR A O 1
ATOM 3025 N N . ASN A 1 390 ? -18.582 -7.126 0.113 1.00 39.75 390 ASN A N 1
ATOM 3026 C CA . ASN A 1 390 ? -19.406 -6.941 -1.093 1.00 39.75 390 ASN A CA 1
ATOM 3027 C C . ASN A 1 390 ? -19.465 -5.482 -1.584 1.00 39.75 390 ASN A C 1
ATOM 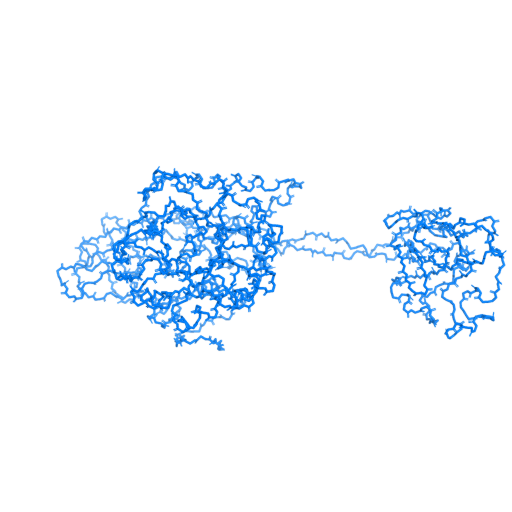3029 O O . ASN A 1 390 ? -19.540 -5.255 -2.790 1.00 39.75 390 ASN A O 1
ATOM 3033 N N . ILE A 1 391 ? -19.421 -4.502 -0.675 1.00 42.19 391 ILE A N 1
ATOM 3034 C CA . ILE A 1 391 ? -19.403 -3.070 -1.024 1.00 42.19 391 ILE A CA 1
ATOM 3035 C C . ILE A 1 391 ? -18.028 -2.680 -1.581 1.00 42.19 391 ILE A C 1
ATOM 3037 O O . ILE A 1 391 ? -17.949 -2.110 -2.665 1.00 42.19 391 ILE A O 1
ATOM 3041 N N . LEU A 1 392 ? -16.947 -3.075 -0.900 1.00 37.28 392 LEU A N 1
ATOM 3042 C CA . LEU A 1 392 ? -15.573 -2.820 -1.351 1.00 37.28 392 LEU A CA 1
ATOM 3043 C C . LEU A 1 392 ? -15.243 -3.545 -2.663 1.00 37.28 392 LEU A C 1
ATOM 3045 O O . LEU A 1 392 ? -14.556 -2.998 -3.519 1.00 37.28 392 LEU A O 1
ATOM 3049 N N . GLN A 1 393 ? -15.764 -4.757 -2.854 1.00 41.94 393 GLN A N 1
ATOM 3050 C CA . GLN A 1 393 ? -15.548 -5.534 -4.068 1.00 41.94 393 GLN A CA 1
ATOM 3051 C C . GLN A 1 393 ? -16.309 -4.945 -5.264 1.00 41.94 393 GLN A C 1
ATOM 3053 O O . GLN A 1 393 ? -15.697 -4.740 -6.307 1.00 41.94 393 GLN A O 1
ATOM 3058 N N . LYS A 1 394 ? -17.592 -4.576 -5.106 1.00 41.69 394 LYS A N 1
ATOM 3059 C CA . LYS A 1 394 ? -18.346 -3.883 -6.168 1.00 41.69 394 LYS A CA 1
ATOM 3060 C C . LYS A 1 394 ? -17.723 -2.527 -6.525 1.00 41.69 394 LYS A C 1
ATOM 3062 O O . LYS A 1 394 ? -17.686 -2.167 -7.696 1.00 41.69 394 LYS A O 1
ATOM 3067 N N . MET A 1 395 ? -17.199 -1.791 -5.543 1.00 41.66 395 MET A N 1
ATOM 3068 C CA . MET A 1 395 ? -16.503 -0.519 -5.781 1.00 41.66 395 MET A CA 1
ATOM 3069 C C . MET A 1 395 ? -15.163 -0.705 -6.508 1.00 41.66 395 MET A C 1
ATOM 3071 O O . MET A 1 395 ? -14.859 0.061 -7.420 1.00 41.66 395 MET A O 1
ATOM 3075 N N . ASN A 1 396 ? -14.394 -1.746 -6.174 1.00 43.06 396 ASN A N 1
ATOM 3076 C CA . ASN A 1 396 ? -13.147 -2.070 -6.872 1.00 43.06 396 ASN A CA 1
ATOM 3077 C C . ASN A 1 396 ? -13.381 -2.575 -8.304 1.00 43.06 396 ASN A C 1
ATOM 3079 O O . ASN A 1 396 ? -12.611 -2.231 -9.199 1.00 43.06 396 ASN A O 1
ATOM 3083 N N . GLU A 1 397 ? -14.444 -3.348 -8.537 1.00 43.12 397 GLU A N 1
ATOM 3084 C CA . GLU A 1 397 ? -14.842 -3.828 -9.868 1.00 43.12 397 GLU A CA 1
ATOM 3085 C C . GLU A 1 397 ? -15.276 -2.661 -10.775 1.00 43.12 397 GLU A C 1
ATOM 3087 O O . GLU A 1 397 ? -14.817 -2.568 -11.913 1.00 43.12 397 GLU A O 1
ATOM 3092 N N . ILE A 1 398 ? -16.061 -1.708 -10.254 1.00 44.81 398 ILE A N 1
ATOM 3093 C CA . ILE A 1 398 ? -16.436 -0.480 -10.978 1.00 44.81 398 ILE A CA 1
ATOM 3094 C C . ILE A 1 398 ? -15.203 0.384 -11.262 1.00 44.81 398 ILE A C 1
ATOM 3096 O O . ILE A 1 398 ? -15.023 0.832 -12.391 1.00 44.81 398 ILE A O 1
ATOM 3100 N N . SER A 1 399 ? -14.329 0.575 -10.269 1.00 42.47 399 SER A N 1
ATOM 3101 C CA . SER A 1 399 ? -13.085 1.340 -10.425 1.00 42.47 399 SER A CA 1
ATOM 3102 C C . SER A 1 399 ? -12.193 0.735 -11.511 1.00 42.47 399 SER A C 1
ATOM 3104 O O . SER A 1 399 ? -11.799 1.418 -12.450 1.00 42.47 399 SER A O 1
ATOM 3106 N N . THR A 1 400 ? -11.989 -0.583 -11.476 1.00 44.81 400 THR A N 1
ATOM 3107 C CA . THR A 1 400 ? -11.146 -1.295 -12.446 1.00 44.81 400 THR A CA 1
ATOM 3108 C C . THR A 1 400 ? -11.762 -1.284 -13.847 1.00 44.81 400 THR A C 1
ATOM 3110 O O . THR A 1 400 ? -11.046 -1.083 -14.826 1.00 44.81 400 THR A O 1
ATOM 3113 N N . SER A 1 401 ? -13.086 -1.433 -13.968 1.00 43.97 401 SER A N 1
ATOM 3114 C CA . SER A 1 401 ? -13.790 -1.348 -15.254 1.00 43.97 401 SER A CA 1
ATOM 3115 C C . SER A 1 401 ? -13.722 0.060 -15.859 1.00 43.97 401 SER A C 1
ATOM 3117 O O . SER A 1 401 ? -13.542 0.207 -17.070 1.00 43.97 401 SER A O 1
ATOM 3119 N N . VAL A 1 402 ? -13.824 1.103 -15.032 1.00 46.19 402 VAL A N 1
ATOM 3120 C CA . VAL A 1 402 ? -13.696 2.504 -15.457 1.00 46.19 402 VAL A CA 1
ATOM 3121 C C . VAL A 1 402 ? -12.256 2.809 -15.874 1.00 46.19 402 VAL A C 1
ATOM 3123 O O . VAL A 1 402 ? -12.052 3.338 -16.964 1.00 46.19 402 VAL A O 1
ATOM 3126 N N . THR A 1 403 ? -11.251 2.382 -15.103 1.00 47.06 403 THR A N 1
ATOM 3127 C CA . THR A 1 403 ? -9.831 2.534 -15.459 1.00 47.06 403 THR A CA 1
ATOM 3128 C C . THR A 1 403 ? -9.502 1.825 -16.772 1.00 47.06 403 THR A C 1
ATOM 3130 O O . THR A 1 403 ? -8.933 2.446 -17.662 1.00 47.06 403 THR A O 1
ATOM 3133 N N . LYS A 1 404 ? -9.945 0.572 -16.957 1.00 50.00 404 LYS A N 1
ATOM 3134 C CA . LYS A 1 404 ? -9.716 -0.219 -18.185 1.00 50.00 404 LYS A CA 1
ATOM 3135 C C . LYS A 1 404 ? -10.376 0.425 -19.416 1.00 50.00 404 LYS A C 1
ATOM 3137 O O . LYS A 1 404 ? -9.829 0.356 -20.514 1.00 50.00 404 LYS A O 1
ATOM 3142 N N . THR A 1 405 ? -11.515 1.098 -19.233 1.00 46.47 405 THR A N 1
ATOM 3143 C CA . THR A 1 405 ? -12.207 1.851 -20.296 1.00 46.47 405 THR A CA 1
ATOM 3144 C C . THR A 1 405 ? -11.494 3.171 -20.621 1.00 46.47 405 THR A C 1
ATOM 3146 O O . THR A 1 405 ? -11.395 3.545 -21.786 1.00 46.47 405 THR A O 1
ATOM 3149 N N . ILE A 1 406 ? -10.931 3.851 -19.618 1.00 48.69 406 ILE A N 1
ATOM 3150 C CA . ILE A 1 406 ? -10.180 5.106 -19.784 1.00 48.69 406 ILE A CA 1
ATOM 3151 C C . ILE A 1 406 ? -8.810 4.859 -20.438 1.00 48.69 406 ILE A C 1
ATOM 3153 O O . ILE A 1 406 ? -8.427 5.613 -21.332 1.00 48.69 406 ILE A O 1
ATOM 3157 N N . SER A 1 407 ? -8.114 3.768 -20.090 1.00 47.78 407 SER A N 1
ATOM 3158 C CA . SER A 1 407 ? -6.856 3.357 -20.741 1.00 47.78 407 SER A CA 1
ATOM 3159 C C . SER A 1 407 ? -7.026 3.074 -22.237 1.00 47.78 407 SER A C 1
ATOM 3161 O O . SER A 1 407 ? -6.096 3.284 -23.009 1.00 47.78 407 SER A O 1
ATOM 3163 N N . LYS A 1 408 ? -8.220 2.624 -22.652 1.00 50.97 408 LYS A N 1
ATOM 3164 C CA . LYS A 1 408 ? -8.573 2.393 -24.060 1.00 50.97 408 LYS A CA 1
ATOM 3165 C C . LYS A 1 408 ? -8.907 3.688 -24.823 1.00 50.97 408 LYS A C 1
ATOM 3167 O O . LYS A 1 408 ? -8.949 3.643 -26.048 1.00 50.97 408 LYS A O 1
ATOM 3172 N N . LEU A 1 409 ? -9.154 4.821 -24.147 1.00 45.59 409 LEU A N 1
ATOM 3173 C CA . LEU A 1 409 ? -9.760 6.002 -24.777 1.00 45.59 409 LEU A CA 1
ATOM 3174 C C . LEU A 1 409 ? -8.834 7.189 -25.071 1.00 45.59 409 LEU A C 1
ATOM 3176 O O . LEU A 1 409 ? -9.204 7.928 -25.972 1.00 45.59 409 LEU A O 1
ATOM 3180 N N . ASN A 1 410 ? -7.688 7.419 -24.409 1.00 40.59 410 ASN A N 1
ATOM 3181 C CA . ASN A 1 410 ? -6.746 8.487 -24.817 1.00 40.59 410 ASN A CA 1
ATOM 3182 C C . ASN A 1 410 ? -5.392 8.446 -24.080 1.00 40.59 410 ASN A C 1
ATOM 3184 O O . ASN A 1 410 ? -5.345 8.432 -22.853 1.00 40.59 410 ASN A O 1
ATOM 3188 N N . GLY A 1 411 ? -4.285 8.553 -24.822 1.00 50.03 411 GLY A N 1
ATOM 3189 C CA . GLY A 1 411 ? 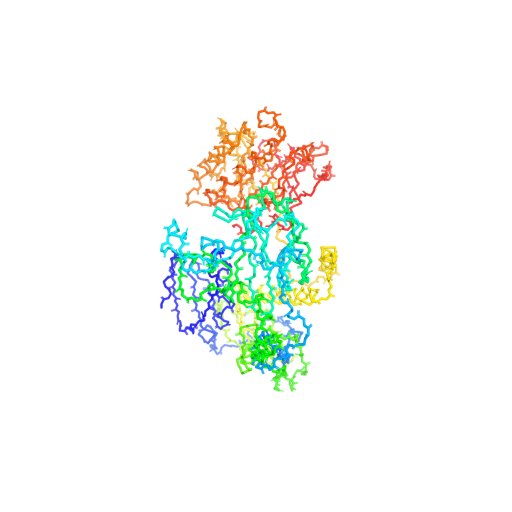-2.930 8.761 -24.291 1.00 50.03 411 GLY A CA 1
ATOM 3190 C C . GLY A 1 411 ? -2.677 10.193 -23.793 1.00 50.03 411 GLY A C 1
ATOM 3191 O O . GLY A 1 411 ? -1.843 10.898 -24.355 1.00 50.03 411 GLY A O 1
ATOM 3192 N N . GLY A 1 412 ? -3.392 10.638 -22.756 1.00 46.50 412 GLY A N 1
ATOM 3193 C CA . GLY A 1 412 ? -3.245 11.974 -22.167 1.00 46.50 412 GLY A CA 1
ATOM 3194 C C . GLY A 1 412 ? -3.434 11.993 -20.646 1.00 46.50 412 GLY A C 1
ATOM 3195 O O . GLY A 1 412 ? -4.271 11.272 -20.117 1.00 46.50 412 GLY A O 1
ATOM 3196 N N . ASN A 1 413 ? -2.618 12.821 -19.984 1.00 53.84 413 ASN A N 1
ATOM 3197 C CA . ASN A 1 413 ? -2.406 13.021 -18.540 1.00 53.84 413 ASN A CA 1
ATOM 3198 C C . ASN A 1 413 ? -3.505 12.480 -17.588 1.00 53.84 413 ASN A C 1
ATOM 3200 O O . ASN A 1 413 ? -4.487 13.152 -17.275 1.00 53.84 413 ASN A O 1
ATOM 3204 N N . THR A 1 414 ? -3.303 11.254 -17.102 1.00 53.16 414 THR A N 1
ATOM 3205 C CA . THR A 1 414 ? -4.247 10.450 -16.303 1.00 53.16 414 THR A CA 1
ATOM 3206 C C . THR A 1 414 ? -4.365 10.866 -14.832 1.00 53.16 414 THR A C 1
ATOM 3208 O O . THR A 1 414 ? -5.396 10.610 -14.216 1.00 53.16 414 THR A O 1
ATOM 3211 N N . GLN A 1 415 ? -3.367 11.546 -14.261 1.00 52.16 415 GLN A N 1
ATOM 3212 C CA . GLN A 1 415 ? -3.340 11.875 -12.826 1.00 52.16 415 GLN A CA 1
ATOM 3213 C C . GLN A 1 415 ? -4.351 12.956 -12.412 1.00 52.16 415 GLN A C 1
ATOM 3215 O O . GLN A 1 415 ? -5.021 12.817 -11.394 1.00 52.16 415 GLN A O 1
ATOM 3220 N N . GLU A 1 416 ? -4.514 14.010 -13.213 1.00 49.72 416 GLU A N 1
ATOM 3221 C CA . GLU A 1 416 ? -5.363 15.156 -12.853 1.00 49.72 416 GLU A CA 1
ATOM 3222 C C . GLU A 1 416 ? -6.861 14.794 -12.889 1.00 49.72 416 GLU A C 1
ATOM 3224 O O . GLU A 1 416 ? -7.654 15.229 -12.049 1.00 49.72 416 GLU A O 1
ATOM 3229 N N . LEU A 1 417 ? -7.251 13.917 -13.819 1.00 50.00 417 LEU A N 1
ATOM 3230 C CA . LEU A 1 417 ? -8.605 13.369 -13.912 1.00 50.00 417 LEU A CA 1
ATOM 3231 C C . LEU A 1 417 ? -8.895 12.347 -12.804 1.00 50.00 417 LEU A C 1
ATOM 3233 O O . LEU A 1 417 ? -9.993 12.373 -12.251 1.00 50.00 417 LEU A O 1
ATOM 3237 N N . GLU A 1 418 ? -7.928 11.500 -12.430 1.00 51.19 418 GLU A N 1
ATOM 3238 C CA . GLU A 1 418 ? -8.060 10.579 -11.290 1.00 51.19 418 GLU A CA 1
ATOM 3239 C C . GLU A 1 418 ? -8.246 11.322 -9.960 1.00 51.19 418 GLU A C 1
ATOM 3241 O O . GLU A 1 418 ? -9.108 10.953 -9.161 1.00 51.19 418 GLU A O 1
ATOM 3246 N N . GLU A 1 419 ? -7.482 12.389 -9.724 1.00 54.34 419 GLU A N 1
ATOM 3247 C CA . GLU A 1 419 ? -7.613 13.221 -8.522 1.00 54.34 419 GLU A CA 1
ATOM 3248 C C . GLU A 1 419 ? -8.938 13.987 -8.494 1.00 54.34 419 GLU A C 1
ATOM 3250 O O . GLU A 1 419 ? -9.601 14.050 -7.456 1.00 54.34 419 GLU A O 1
ATOM 3255 N N . THR A 1 420 ? -9.379 14.506 -9.642 1.00 50.81 420 THR A N 1
ATOM 3256 C CA . THR A 1 420 ? -10.669 15.201 -9.755 1.00 50.81 420 THR A CA 1
ATOM 3257 C C . THR A 1 420 ? -11.844 14.252 -9.502 1.00 50.81 420 THR A C 1
ATOM 3259 O O . THR A 1 420 ? -12.818 14.632 -8.849 1.00 50.81 420 THR A O 1
ATOM 3262 N N . LEU A 1 421 ? -11.748 12.999 -9.959 1.00 51.72 421 LEU A N 1
ATOM 3263 C CA . LEU A 1 421 ? -12.777 11.984 -9.736 1.00 51.72 421 LEU A CA 1
ATOM 3264 C C . LEU A 1 421 ? -12.797 11.495 -8.280 1.00 51.72 421 LEU A C 1
ATOM 3266 O O . LEU A 1 421 ? -13.877 11.382 -7.703 1.00 51.72 421 LEU A O 1
ATOM 3270 N N . LYS A 1 422 ? -11.627 11.280 -7.656 1.00 51.69 422 LYS A N 1
ATOM 3271 C CA . LYS A 1 422 ? -11.515 10.977 -6.214 1.00 51.69 422 LYS A CA 1
ATOM 3272 C C . LYS A 1 422 ? -12.133 12.085 -5.365 1.00 51.69 422 LYS A C 1
ATOM 3274 O O . LYS A 1 422 ? -12.967 11.807 -4.511 1.00 51.69 422 LYS A O 1
ATOM 3279 N N . LYS A 1 423 ? -11.828 13.344 -5.684 1.00 50.84 423 LYS A N 1
ATOM 3280 C CA . LYS A 1 423 ? -12.400 14.510 -5.005 1.00 50.84 423 LYS A CA 1
ATOM 3281 C C . LYS A 1 423 ? -13.922 14.599 -5.165 1.00 50.84 423 LYS A C 1
ATOM 3283 O O . LYS A 1 423 ? -14.624 14.876 -4.201 1.00 50.84 423 LYS A O 1
ATOM 3288 N N . TYR A 1 424 ? -14.448 14.317 -6.360 1.00 44.31 424 TYR A N 1
ATOM 3289 C CA . TYR A 1 424 ? -15.896 14.277 -6.599 1.00 44.31 424 TYR A CA 1
ATOM 3290 C C . TYR A 1 424 ? -16.595 13.158 -5.803 1.00 44.31 424 TYR A C 1
ATOM 3292 O O . TYR A 1 424 ? -17.718 13.341 -5.333 1.00 44.31 424 TYR A O 1
ATOM 3300 N N . ILE A 1 425 ? -15.935 12.008 -5.635 1.00 48.84 425 ILE A N 1
ATOM 3301 C CA . ILE A 1 425 ? -16.422 10.877 -4.834 1.00 48.84 425 ILE A CA 1
ATOM 3302 C C . ILE A 1 425 ? -16.435 11.234 -3.339 1.00 48.84 425 ILE A C 1
ATOM 3304 O O . ILE A 1 425 ? -17.460 11.033 -2.684 1.00 48.84 425 ILE A O 1
ATOM 3308 N N . ASP A 1 426 ? -15.361 11.835 -2.825 1.00 48.19 426 ASP A N 1
ATOM 3309 C CA . ASP A 1 426 ? -15.261 12.282 -1.430 1.00 48.19 426 ASP A CA 1
ATOM 3310 C C . ASP A 1 426 ? -16.306 13.364 -1.098 1.00 48.19 426 ASP A C 1
ATOM 3312 O O . ASP A 1 426 ? -16.982 13.299 -0.067 1.00 48.19 426 ASP A O 1
ATOM 3316 N N . ASP A 1 427 ? -16.531 14.313 -2.013 1.00 44.00 427 ASP A N 1
ATOM 3317 C CA . ASP A 1 427 ? -17.544 15.364 -1.861 1.00 44.00 427 ASP A CA 1
ATOM 3318 C C . ASP A 1 427 ? -18.982 14.810 -1.867 1.00 44.00 427 ASP A C 1
ATOM 3320 O O . ASP A 1 427 ? -19.868 15.376 -1.221 1.00 44.00 427 ASP A O 1
ATOM 3324 N N . LYS A 1 428 ? -19.247 13.698 -2.572 1.00 41.28 428 LYS A N 1
ATOM 3325 C CA . LYS A 1 428 ? -20.566 13.034 -2.586 1.00 41.28 428 LYS A CA 1
ATOM 3326 C C . LYS A 1 428 ? -20.795 12.130 -1.374 1.00 41.28 428 LYS A C 1
ATOM 3328 O O . LYS A 1 428 ? -21.928 12.057 -0.894 1.00 41.28 428 LYS A O 1
ATOM 3333 N N . LEU A 1 429 ? -19.744 11.500 -0.851 1.00 40.81 429 LEU A N 1
ATOM 3334 C CA . LEU A 1 429 ? -19.785 10.710 0.385 1.00 40.81 429 LEU A CA 1
ATOM 3335 C C . LEU A 1 429 ? -20.030 11.589 1.622 1.00 40.81 429 LEU A C 1
ATOM 3337 O O . LEU A 1 429 ? -20.751 11.176 2.529 1.00 40.81 429 LEU A O 1
ATOM 3341 N N . ASN A 1 430 ? -19.515 12.821 1.626 1.00 41.34 430 ASN A N 1
ATOM 3342 C CA . ASN A 1 430 ? -19.618 13.733 2.769 1.00 41.34 430 ASN A CA 1
ATOM 3343 C C . ASN A 1 430 ? -20.916 14.570 2.827 1.00 41.34 430 ASN A C 1
ATOM 3345 O O . ASN A 1 430 ? -21.165 15.211 3.846 1.00 41.34 430 ASN A O 1
ATOM 3349 N N . ASN A 1 431 ? -21.760 14.569 1.783 1.00 35.38 431 ASN A N 1
ATOM 3350 C CA . ASN A 1 431 ? -22.928 15.467 1.669 1.00 35.38 431 ASN A CA 1
ATOM 3351 C C . ASN A 1 431 ? -24.299 14.774 1.494 1.00 35.38 431 ASN A C 1
ATOM 3353 O O . ASN A 1 431 ? -25.215 15.353 0.907 1.00 35.38 431 ASN A O 1
ATOM 3357 N N . THR A 1 432 ? -24.493 13.563 2.028 1.00 26.38 432 THR A N 1
ATOM 3358 C CA . THR A 1 432 ? -25.824 12.913 2.055 1.00 26.38 432 THR A CA 1
ATOM 3359 C C . THR A 1 432 ? -26.383 12.866 3.490 1.00 26.38 432 THR A C 1
ATOM 3361 O O . THR A 1 432 ? -25.635 12.506 4.400 1.00 26.38 432 THR A O 1
ATOM 3364 N N . PRO A 1 433 ? -27.665 13.222 3.745 1.00 30.94 433 PRO A N 1
ATOM 3365 C CA . PRO A 1 433 ? -28.234 13.231 5.093 1.00 30.94 433 PRO A CA 1
ATOM 3366 C C . PRO A 1 433 ? -28.220 11.838 5.732 1.00 30.94 433 PRO A C 1
ATOM 3368 O O . PRO A 1 433 ? -28.535 10.833 5.100 1.00 30.94 433 PRO A O 1
ATOM 3371 N N . THR A 1 434 ? -27.862 11.815 7.010 1.00 33.69 434 THR A N 1
ATOM 3372 C CA . THR A 1 434 ? -27.566 10.653 7.855 1.00 33.69 434 THR A CA 1
ATOM 3373 C C . THR A 1 434 ? -28.727 9.658 8.015 1.00 33.69 434 THR A C 1
ATOM 3375 O O . THR A 1 434 ? -29.811 10.056 8.441 1.00 33.69 434 THR A O 1
ATOM 3378 N N . ASN A 1 435 ? -28.456 8.361 7.799 1.00 27.17 435 ASN A N 1
ATOM 3379 C CA . ASN A 1 435 ? -29.262 7.204 8.236 1.00 27.17 435 ASN A CA 1
ATOM 3380 C C . ASN A 1 435 ? -28.376 6.297 9.152 1.00 27.17 435 ASN A C 1
ATOM 3382 O O . ASN A 1 435 ? -27.168 6.248 8.916 1.00 27.17 435 ASN A O 1
ATOM 3386 N N . PRO A 1 436 ? -28.897 5.606 10.194 1.00 34.22 436 PRO A N 1
ATOM 3387 C CA . PRO A 1 436 ? -28.155 5.261 11.426 1.00 34.22 436 PRO A CA 1
ATOM 3388 C C . PRO A 1 436 ? -27.146 4.093 11.410 1.00 34.22 436 PRO A C 1
ATOM 3390 O O . PRO A 1 436 ? -26.697 3.715 12.489 1.00 34.22 436 PRO A O 1
ATOM 3393 N N . ASP A 1 437 ? -26.774 3.523 10.261 1.00 33.50 437 ASP A N 1
ATOM 3394 C CA . ASP A 1 437 ? -25.975 2.278 10.192 1.00 33.50 437 ASP A CA 1
ATOM 3395 C C . ASP A 1 437 ? -24.543 2.446 9.638 1.00 33.50 437 ASP A C 1
ATOM 3397 O O . ASP A 1 437 ? -23.910 1.484 9.198 1.00 33.50 437 ASP A O 1
ATOM 3401 N N . THR A 1 438 ? -23.959 3.646 9.698 1.00 30.11 438 THR A N 1
ATOM 3402 C CA . THR A 1 438 ? -22.495 3.758 9.599 1.00 30.11 438 THR A CA 1
ATOM 3403 C C . THR A 1 438 ? -21.855 3.154 10.856 1.00 30.11 438 THR A C 1
ATOM 3405 O O . THR A 1 438 ? -22.321 3.431 11.968 1.00 30.11 438 THR A O 1
ATOM 3408 N N . PRO A 1 439 ? -20.766 2.359 10.745 1.00 32.50 439 PRO A N 1
ATOM 3409 C CA . PRO A 1 439 ? -19.902 2.132 11.896 1.00 32.50 439 PRO A CA 1
ATOM 3410 C C . PRO A 1 439 ? -19.585 3.517 12.450 1.00 32.50 439 PRO A C 1
ATOM 3412 O O . PRO A 1 439 ? -19.108 4.370 11.696 1.00 32.50 439 PRO A O 1
ATOM 3415 N N . LYS A 1 440 ? -19.937 3.773 13.718 1.00 30.22 440 LYS A N 1
ATOM 3416 C CA . LYS A 1 440 ? -19.656 5.065 14.356 1.00 30.22 440 LYS A CA 1
ATOM 3417 C C . LYS A 1 440 ? -18.215 5.455 14.010 1.00 30.22 440 LYS A C 1
ATOM 3419 O O . LYS A 1 440 ? -17.367 4.557 14.081 1.00 30.22 440 LYS A O 1
ATOM 3424 N N . PRO A 1 441 ? -17.942 6.727 13.644 1.00 41.84 441 PRO A N 1
ATOM 3425 C CA . PRO A 1 441 ? -16.579 7.192 13.420 1.00 41.84 441 PRO A CA 1
ATOM 3426 C C . PRO A 1 441 ? -15.724 6.631 14.546 1.00 41.84 441 PRO A C 1
ATOM 3428 O O . PRO A 1 441 ? -16.082 6.815 15.714 1.00 41.84 441 PRO A O 1
ATOM 3431 N N . GLN A 1 442 ? -14.698 5.838 14.217 1.00 55.03 442 GLN A N 1
ATOM 3432 C CA . GLN A 1 442 ? -13.837 5.288 15.254 1.00 55.03 442 GLN A CA 1
ATOM 3433 C C . GLN A 1 442 ? -13.319 6.478 16.049 1.00 55.03 442 GLN A C 1
ATOM 3435 O O . GLN A 1 442 ? -12.695 7.375 15.486 1.00 55.03 442 GLN A O 1
ATOM 3440 N N . HIS A 1 443 ? -13.693 6.534 17.327 1.00 76.31 443 HIS A N 1
ATOM 3441 C CA . HIS A 1 443 ? -13.314 7.639 18.184 1.00 76.31 443 HIS A CA 1
ATOM 3442 C C . HIS A 1 443 ? -11.792 7.665 18.261 1.00 76.31 443 HIS A C 1
ATOM 3444 O O . HIS A 1 443 ? -11.179 6.678 18.673 1.00 76.31 443 HIS A O 1
ATOM 3450 N N . ILE A 1 444 ? -11.201 8.768 17.813 1.00 83.50 444 ILE A N 1
ATOM 3451 C CA . ILE A 1 444 ? -9.779 9.028 17.977 1.00 83.50 444 ILE A CA 1
ATOM 3452 C C . ILE A 1 444 ? -9.675 10.084 19.052 1.00 83.50 444 ILE A C 1
ATOM 3454 O O . ILE A 1 444 ? -9.923 11.264 18.811 1.00 83.50 444 ILE A O 1
ATOM 3458 N N . GLY A 1 445 ? -9.342 9.610 20.239 1.00 89.62 445 GLY A N 1
ATOM 3459 C CA . GLY A 1 445 ? -8.919 10.449 21.335 1.00 89.62 445 GLY A CA 1
ATOM 3460 C C . GLY A 1 445 ? -7.502 10.980 21.122 1.00 89.62 445 GLY A C 1
ATOM 3461 O O . GLY A 1 445 ? -6.999 11.104 20.004 1.00 89.62 445 GLY A O 1
ATOM 3462 N N . LYS A 1 446 ? -6.818 11.291 22.216 1.00 96.06 446 LYS A N 1
ATOM 3463 C CA . LYS A 1 446 ? -5.504 11.942 22.190 1.00 96.06 446 LYS A CA 1
ATOM 3464 C C . LYS A 1 446 ? -4.438 11.021 21.585 1.00 96.06 446 LYS A C 1
ATOM 3466 O O . LYS A 1 446 ? -4.368 9.835 21.917 1.00 96.06 446 LYS A O 1
ATOM 3471 N N . ILE A 1 447 ? -3.581 11.576 20.732 1.00 98.31 447 ILE A N 1
ATOM 3472 C CA . ILE A 1 447 ? -2.348 10.933 20.265 1.00 98.31 447 ILE A CA 1
ATOM 3473 C C . ILE A 1 447 ? -1.195 11.676 20.925 1.00 98.31 447 ILE A C 1
ATOM 3475 O O . ILE A 1 447 ? -1.096 12.895 20.785 1.00 98.31 447 ILE A O 1
ATOM 3479 N N . ILE A 1 448 ? -0.359 10.953 21.662 1.00 98.56 448 ILE A N 1
ATOM 3480 C CA . ILE A 1 448 ? 0.768 11.534 22.395 1.00 98.56 448 ILE A CA 1
ATOM 3481 C C . ILE A 1 448 ? 2.070 10.863 22.010 1.00 98.56 448 ILE A C 1
ATOM 3483 O O . ILE A 1 448 ? 2.078 9.678 21.669 1.00 98.56 448 ILE A O 1
ATOM 3487 N N . ASP A 1 449 ? 3.166 11.586 22.166 1.00 98.62 449 ASP A N 1
ATOM 3488 C CA . ASP A 1 449 ? 4.498 11.008 22.197 1.00 98.62 449 ASP A CA 1
ATOM 3489 C C . ASP A 1 449 ? 5.208 11.323 23.518 1.00 98.62 449 ASP A C 1
ATOM 3491 O O . ASP A 1 449 ? 4.984 12.352 24.155 1.00 98.62 449 ASP A O 1
ATOM 3495 N N . VAL A 1 450 ? 5.958 10.337 24.013 1.00 98.50 450 VAL A N 1
ATOM 3496 C CA . VAL A 1 450 ? 6.598 10.379 25.331 1.00 98.50 450 VAL A CA 1
ATOM 3497 C C . VAL A 1 450 ? 7.988 9.765 25.290 1.00 98.50 450 VAL A C 1
ATOM 3499 O O . VAL A 1 450 ? 8.288 8.850 24.520 1.00 98.50 450 VAL A O 1
ATOM 3502 N N . SER A 1 451 ? 8.827 10.225 26.202 1.00 97.94 451 SER A N 1
ATOM 3503 C CA . SER A 1 451 ? 10.208 9.799 26.378 1.00 97.94 451 SER A CA 1
ATOM 3504 C C . SER A 1 451 ? 10.574 9.796 27.865 1.00 97.94 451 SER A C 1
ATOM 3506 O O . SER A 1 451 ? 9.711 9.863 28.746 1.00 97.94 451 SER A O 1
ATOM 3508 N N . GLU A 1 452 ? 11.865 9.729 28.175 1.00 97.56 452 GLU A N 1
ATOM 3509 C CA . GLU A 1 452 ? 12.371 9.901 29.536 1.00 97.56 452 GLU A CA 1
ATOM 3510 C C . GLU A 1 452 ? 12.006 11.247 30.183 1.00 97.56 452 GLU A C 1
ATOM 3512 O O . GLU A 1 452 ? 11.968 11.332 31.413 1.00 97.56 452 GLU A O 1
ATOM 3517 N N . TRP A 1 453 ? 11.681 12.273 29.388 1.00 96.81 453 TRP A N 1
ATOM 3518 C CA . TRP A 1 453 ? 11.345 13.614 29.877 1.00 96.81 453 TRP A CA 1
ATOM 3519 C C . TRP A 1 453 ? 10.057 13.667 30.705 1.00 96.81 453 TRP A C 1
ATOM 3521 O O . TRP A 1 453 ? 9.934 14.517 31.584 1.00 96.81 453 TRP A O 1
ATOM 3531 N N . GLN A 1 454 ? 9.129 12.731 30.491 1.00 97.69 454 GLN A N 1
ATOM 3532 C CA . GLN A 1 454 ? 7.891 12.621 31.271 1.00 97.69 454 GLN A CA 1
ATOM 3533 C C . GLN A 1 454 ? 8.082 11.870 32.603 1.00 97.69 454 GLN A C 1
ATOM 3535 O O . GLN A 1 454 ? 7.153 11.775 33.407 1.00 97.69 454 GLN A O 1
ATOM 3540 N N . GLY A 1 455 ? 9.281 11.343 32.877 1.00 95.31 455 GLY A N 1
ATOM 3541 C CA . GLY A 1 455 ? 9.609 10.704 34.148 1.00 95.31 455 GLY A CA 1
ATOM 3542 C C . GLY A 1 455 ? 8.827 9.411 34.401 1.00 95.31 455 GLY A C 1
ATOM 3543 O O . GLY A 1 455 ? 9.000 8.420 33.695 1.00 95.31 455 GLY A O 1
ATOM 3544 N N . VAL A 1 456 ? 8.046 9.371 35.484 1.00 95.38 456 VAL A N 1
ATOM 3545 C CA . VAL A 1 456 ? 7.200 8.218 35.837 1.00 95.38 456 VAL A CA 1
ATOM 3546 C C . VAL A 1 456 ? 5.773 8.505 35.383 1.00 95.38 456 VAL A C 1
ATOM 3548 O O . VAL A 1 456 ? 5.165 9.463 35.850 1.00 95.38 456 VAL A O 1
ATOM 3551 N N . ILE A 1 457 ? 5.246 7.643 34.513 1.00 98.25 457 ILE A N 1
ATOM 3552 C CA . ILE A 1 457 ? 3.909 7.777 33.928 1.00 98.25 457 ILE A CA 1
ATOM 3553 C C . ILE A 1 457 ? 2.942 6.782 34.580 1.00 98.25 457 ILE A C 1
ATOM 3555 O O . ILE A 1 457 ? 3.234 5.582 34.680 1.00 98.25 457 ILE A O 1
ATOM 3559 N N . ASP A 1 458 ? 1.774 7.275 34.989 1.00 96.81 458 ASP A N 1
ATOM 3560 C CA . ASP A 1 458 ? 0.635 6.463 35.420 1.00 96.81 458 ASP A CA 1
ATOM 3561 C C . ASP A 1 458 ? -0.220 6.055 34.210 1.00 96.81 458 ASP A C 1
ATOM 3563 O O . ASP A 1 458 ? -1.196 6.709 33.841 1.00 96.81 458 ASP A O 1
ATOM 3567 N N . TRP A 1 459 ? 0.190 4.964 33.562 1.00 97.50 459 TRP A N 1
ATOM 3568 C CA . TRP A 1 459 ? -0.420 4.465 32.327 1.00 97.50 459 TRP A CA 1
ATOM 3569 C C . TRP A 1 459 ? -1.926 4.165 32.424 1.00 97.50 459 TRP A C 1
ATOM 3571 O O . TRP A 1 459 ? -2.637 4.537 31.496 1.00 97.50 459 TRP A O 1
ATOM 3581 N N . PRO A 1 460 ? -2.460 3.558 33.502 1.00 95.81 460 PRO A N 1
ATOM 3582 C CA . PRO A 1 460 ? -3.907 3.445 33.689 1.00 95.81 460 PRO A CA 1
ATOM 3583 C C . PRO A 1 460 ? -4.656 4.780 33.583 1.00 95.81 460 PRO A C 1
ATOM 3585 O O . PRO A 1 460 ? -5.679 4.841 32.903 1.00 95.81 460 PRO A O 1
ATOM 3588 N N . SER A 1 461 ? -4.134 5.850 34.193 1.00 96.50 461 SER A N 1
ATOM 3589 C CA . SER A 1 461 ? -4.728 7.190 34.092 1.00 96.50 461 SER A CA 1
ATOM 3590 C C . SER A 1 461 ? -4.613 7.767 32.681 1.00 96.50 461 SER A C 1
ATOM 3592 O O . SER A 1 461 ? -5.571 8.364 32.203 1.00 96.50 461 SER A O 1
ATOM 3594 N N . VAL A 1 462 ? -3.500 7.518 31.983 1.00 97.31 462 VAL A N 1
ATOM 3595 C CA . VAL A 1 462 ? -3.311 7.922 30.575 1.00 97.31 462 VAL A CA 1
ATOM 3596 C C . VAL A 1 462 ? -4.363 7.272 29.672 1.00 97.31 462 VAL A C 1
ATOM 3598 O O . VAL A 1 462 ? -4.999 7.955 28.874 1.00 97.31 462 VAL A O 1
ATOM 3601 N N . ILE A 1 463 ? -4.592 5.963 29.814 1.00 93.88 463 ILE A N 1
ATOM 3602 C CA . ILE A 1 463 ? -5.601 5.245 29.019 1.00 93.88 463 ILE A CA 1
ATOM 3603 C C . ILE A 1 463 ? -7.020 5.705 29.378 1.00 93.88 463 ILE A C 1
ATOM 3605 O O . ILE A 1 463 ? -7.859 5.860 28.492 1.00 93.88 463 ILE A O 1
ATOM 3609 N N . ALA A 1 464 ? -7.288 5.968 30.660 1.00 93.50 464 ALA A N 1
ATOM 3610 C CA . ALA A 1 464 ? -8.574 6.499 31.112 1.00 93.50 464 ALA A CA 1
ATOM 3611 C C . ALA A 1 464 ? -8.841 7.937 30.627 1.00 93.50 464 ALA A C 1
ATOM 3613 O O . ALA A 1 464 ? -9.999 8.338 30.529 1.00 93.50 464 ALA A O 1
ATOM 3614 N N . ASP A 1 465 ? -7.794 8.693 30.291 1.00 92.88 465 ASP A N 1
ATOM 3615 C CA . ASP A 1 465 ? -7.868 10.057 29.758 1.00 92.88 465 ASP A CA 1
ATOM 3616 C C . ASP A 1 465 ? -8.025 10.108 28.229 1.00 92.88 465 ASP A C 1
ATOM 3618 O O . ASP A 1 465 ? -7.691 11.112 27.590 1.00 92.88 465 ASP A O 1
ATOM 3622 N N . ASP A 1 466 ? -8.545 9.019 27.655 1.00 94.00 466 ASP A N 1
ATOM 3623 C CA . ASP A 1 466 ? -8.894 8.879 26.242 1.00 94.00 466 ASP A CA 1
ATOM 3624 C C . ASP A 1 466 ? -7.683 8.996 25.296 1.00 94.00 466 ASP A C 1
ATOM 3626 O O . ASP A 1 466 ? -7.749 9.555 24.205 1.00 94.00 466 ASP A O 1
ATOM 3630 N N . VAL A 1 467 ? -6.530 8.456 25.698 1.00 95.62 467 VAL A N 1
ATOM 3631 C CA . VAL A 1 467 ? -5.367 8.342 24.805 1.00 95.62 467 VAL A CA 1
ATOM 3632 C C . VAL A 1 467 ? -5.536 7.143 23.873 1.00 95.62 467 VAL A C 1
ATOM 3634 O O . VAL A 1 467 ? -5.551 5.989 24.299 1.00 95.62 467 VAL A O 1
ATOM 3637 N N . THR A 1 468 ? -5.639 7.420 22.573 1.00 94.25 468 THR A N 1
ATOM 3638 C CA . THR A 1 468 ? -5.808 6.407 21.518 1.00 94.25 468 THR A CA 1
ATOM 3639 C C . THR A 1 468 ? -4.489 5.797 21.064 1.00 94.25 468 THR A C 1
ATOM 3641 O O . THR A 1 468 ? -4.463 4.629 20.675 1.00 94.25 468 THR A O 1
ATOM 3644 N N . LEU A 1 469 ? -3.397 6.564 21.094 1.00 97.56 469 LEU A N 1
ATOM 3645 C CA . LEU A 1 469 ? -2.070 6.100 20.696 1.00 97.56 469 LEU A CA 1
ATOM 3646 C C . LEU A 1 469 ? -0.987 6.809 21.513 1.00 97.56 469 LEU A C 1
ATOM 3648 O O . LEU A 1 469 ? -1.003 8.032 21.635 1.00 97.56 469 LEU A O 1
ATOM 3652 N N . SER A 1 470 ? -0.018 6.039 22.008 1.00 98.31 470 SER A N 1
ATOM 3653 C CA . SER A 1 470 ? 1.208 6.561 22.622 1.00 98.31 470 SER A CA 1
ATOM 3654 C C . SER A 1 470 ? 2.444 6.172 21.809 1.00 98.31 470 SER A C 1
ATOM 3656 O O . SER A 1 470 ? 2.722 4.990 21.624 1.00 98.31 470 SER A O 1
ATOM 3658 N N . ILE A 1 471 ? 3.204 7.148 21.323 1.00 98.75 471 ILE A N 1
ATOM 3659 C CA . ILE A 1 471 ? 4.431 6.943 20.547 1.00 98.75 471 ILE A CA 1
ATOM 3660 C C . ILE A 1 471 ? 5.622 7.096 21.505 1.00 98.75 471 ILE A C 1
ATOM 3662 O O . ILE A 1 471 ? 5.863 8.165 22.052 1.00 98.75 471 ILE A O 1
ATOM 3666 N N . ILE A 1 472 ? 6.338 6.009 21.790 1.00 98.81 472 ILE A N 1
ATOM 3667 C CA . ILE A 1 472 ? 7.310 5.953 22.894 1.00 98.81 472 ILE A CA 1
ATOM 3668 C C . ILE A 1 472 ? 8.739 5.976 22.347 1.00 98.81 472 ILE A C 1
ATOM 3670 O O . ILE A 1 472 ? 9.105 5.124 21.531 1.00 98.81 472 ILE A O 1
ATOM 3674 N N . ARG A 1 473 ? 9.572 6.909 22.821 1.00 98.81 473 ARG A N 1
ATOM 3675 C CA . ARG A 1 473 ? 10.978 6.991 22.406 1.00 98.81 473 ARG A CA 1
ATOM 3676 C C . ARG A 1 473 ? 11.754 5.794 22.915 1.00 98.81 473 ARG A C 1
ATOM 3678 O O . ARG A 1 473 ? 11.689 5.469 24.097 1.00 98.81 473 ARG A O 1
ATOM 3685 N N . VAL A 1 474 ? 12.535 5.171 22.043 1.00 98.81 474 VAL A N 1
ATOM 3686 C CA . VAL A 1 474 ? 13.421 4.054 22.406 1.00 98.81 474 VAL A CA 1
ATOM 3687 C C . VAL A 1 474 ? 14.870 4.509 22.530 1.00 98.81 474 VAL A C 1
ATOM 3689 O O . VAL A 1 474 ? 15.606 4.004 23.380 1.00 98.81 474 VAL A O 1
ATOM 3692 N N . GLN A 1 475 ? 15.292 5.459 21.696 1.00 98.31 475 GLN A N 1
ATOM 3693 C CA . GLN A 1 475 ? 16.671 5.934 21.673 1.00 98.31 475 GLN A CA 1
ATOM 3694 C C . GLN A 1 475 ? 16.820 7.328 21.060 1.00 98.31 475 GLN A C 1
ATOM 3696 O O . GLN A 1 475 ? 15.942 7.794 20.332 1.00 98.31 475 GLN A O 1
ATOM 3701 N N . HIS A 1 476 ? 17.975 7.936 21.323 1.00 97.81 476 HIS A N 1
ATOM 3702 C CA . HIS A 1 476 ? 18.549 9.038 20.562 1.00 97.81 476 HIS A CA 1
ATOM 3703 C C . HIS A 1 476 ? 19.895 8.567 20.010 1.00 97.81 476 HIS A C 1
ATOM 3705 O O . HIS A 1 476 ? 20.872 8.403 20.749 1.00 97.81 476 HIS A O 1
ATOM 3711 N N . GLY A 1 477 ? 19.903 8.283 18.708 1.00 96.50 477 GLY A N 1
ATOM 3712 C CA . GLY A 1 477 ? 20.979 7.564 18.045 1.00 96.50 477 GLY A CA 1
ATOM 3713 C C . GLY A 1 477 ? 21.304 6.219 18.700 1.00 96.50 477 GLY A C 1
ATOM 3714 O O . GLY A 1 477 ? 20.592 5.711 19.576 1.00 96.50 477 GLY A O 1
ATOM 3715 N N . SER A 1 478 ? 22.426 5.625 18.303 1.00 94.19 478 SER A N 1
ATOM 3716 C CA . SER A 1 478 ? 22.899 4.386 18.939 1.00 94.19 478 SER A CA 1
ATOM 3717 C C . SER A 1 478 ? 23.421 4.625 20.361 1.00 94.19 478 SER A C 1
ATOM 3719 O O . SER A 1 478 ? 23.308 3.747 21.217 1.00 94.19 478 SER A O 1
ATOM 3721 N N . ALA A 1 479 ? 23.973 5.807 20.648 1.00 93.69 479 ALA A N 1
ATOM 3722 C CA . ALA A 1 479 ? 24.693 6.068 21.895 1.00 93.69 479 ALA A CA 1
ATOM 3723 C C . ALA A 1 479 ? 23.779 6.211 23.123 1.00 93.69 479 ALA A C 1
ATOM 3725 O O . ALA A 1 479 ? 24.146 5.749 24.205 1.00 93.69 479 ALA A O 1
ATOM 3726 N N . HIS A 1 480 ? 22.593 6.811 22.972 1.00 97.50 480 HIS A N 1
ATOM 3727 C CA . HIS A 1 480 ? 21.680 7.057 24.089 1.00 97.50 480 HIS A CA 1
ATOM 3728 C C . HIS A 1 480 ? 20.429 6.193 23.974 1.00 97.50 480 HIS A C 1
ATOM 3730 O O . HIS A 1 480 ? 19.555 6.425 23.141 1.00 97.50 480 HIS A O 1
ATOM 3736 N N . GLN A 1 481 ? 20.331 5.179 24.826 1.00 97.88 481 GLN A N 1
ATOM 3737 C CA . GLN A 1 481 ? 19.084 4.450 25.030 1.00 97.88 481 GLN A CA 1
ATOM 3738 C C . GLN A 1 481 ? 18.208 5.267 25.981 1.00 97.88 481 GLN A C 1
ATOM 3740 O O . GLN A 1 481 ? 18.663 5.605 27.073 1.00 97.88 481 GLN A O 1
ATOM 3745 N N . ASP A 1 482 ? 16.962 5.541 25.593 1.00 98.38 482 ASP A N 1
ATOM 3746 C CA . ASP A 1 482 ? 16.045 6.309 26.436 1.00 98.38 482 ASP A CA 1
ATOM 3747 C C . ASP A 1 482 ? 15.890 5.626 27.806 1.00 98.38 482 ASP A C 1
ATOM 3749 O O . ASP A 1 482 ? 15.690 4.412 27.899 1.00 98.38 482 ASP A O 1
ATOM 3753 N N . LEU A 1 483 ? 16.024 6.382 28.895 1.00 97.81 483 LEU A N 1
ATOM 3754 C CA . LEU A 1 483 ? 16.094 5.800 30.237 1.00 97.81 483 LEU A CA 1
ATOM 3755 C C . LEU A 1 483 ? 14.765 5.185 30.701 1.00 97.81 483 LEU A C 1
ATOM 3757 O O . LEU A 1 483 ? 14.749 4.412 31.663 1.00 97.81 483 LEU A O 1
ATOM 3761 N N . LYS A 1 484 ? 13.650 5.511 30.035 1.00 97.00 484 LYS A N 1
ATOM 3762 C CA . LYS A 1 484 ? 12.299 5.094 30.421 1.00 97.00 484 LYS A CA 1
ATOM 3763 C C . LYS A 1 484 ? 11.625 4.156 29.435 1.00 97.00 484 LYS A C 1
ATOM 3765 O O . LYS A 1 484 ? 10.618 3.558 29.810 1.00 97.00 484 LYS A O 1
ATOM 3770 N N . TYR A 1 485 ? 12.173 3.929 28.241 1.00 97.94 485 TYR A N 1
ATOM 3771 C CA . TYR A 1 485 ? 11.484 3.143 27.210 1.00 97.94 485 TYR A CA 1
ATOM 3772 C C . TYR A 1 485 ? 11.058 1.739 27.670 1.00 97.94 485 TYR A C 1
ATOM 3774 O O . TYR A 1 485 ? 9.929 1.336 27.410 1.00 97.94 485 TYR A O 1
ATOM 3782 N N . MET A 1 486 ? 11.906 0.992 28.395 1.00 97.56 486 MET A N 1
ATOM 3783 C CA . MET A 1 486 ? 11.540 -0.358 28.855 1.00 97.56 486 MET A CA 1
ATOM 3784 C C . MET A 1 486 ? 10.349 -0.317 29.817 1.00 97.56 486 MET A C 1
ATOM 3786 O O . MET A 1 486 ? 9.432 -1.126 29.693 1.00 97.56 486 MET A O 1
ATOM 3790 N N . GLU A 1 487 ? 10.369 0.627 30.761 1.00 96.31 487 GLU A N 1
ATOM 3791 C CA . GLU A 1 487 ? 9.307 0.829 31.747 1.00 96.31 487 GLU A CA 1
ATOM 3792 C C . GLU A 1 487 ? 8.015 1.288 31.058 1.00 96.31 487 GLU A C 1
ATOM 3794 O O . GLU A 1 487 ? 6.956 0.702 31.282 1.00 96.31 487 GLU A O 1
ATOM 3799 N N . ASN A 1 488 ? 8.115 2.281 30.173 1.00 97.69 488 ASN A N 1
ATOM 3800 C CA . ASN A 1 488 ? 6.995 2.852 29.433 1.00 97.69 488 ASN A CA 1
ATOM 3801 C C . ASN A 1 488 ? 6.328 1.822 28.519 1.00 97.69 488 ASN A C 1
ATOM 3803 O O . ASN A 1 488 ? 5.114 1.649 28.590 1.00 97.69 488 ASN A O 1
ATOM 3807 N N . LEU A 1 489 ? 7.102 1.064 27.737 1.00 97.88 489 LEU A N 1
ATOM 3808 C CA . LEU A 1 489 ? 6.570 -0.004 26.888 1.00 97.88 489 LEU A CA 1
ATOM 3809 C C . LEU A 1 489 ? 5.857 -1.079 27.715 1.00 97.88 489 LEU A C 1
ATOM 3811 O O . LEU A 1 489 ? 4.726 -1.451 27.409 1.00 97.88 489 LEU A O 1
ATOM 3815 N N . GLN A 1 490 ? 6.484 -1.575 28.787 1.00 95.25 490 GLN A N 1
ATOM 3816 C CA . GLN A 1 490 ? 5.889 -2.629 29.615 1.00 95.25 490 GLN A CA 1
ATOM 3817 C C . GLN A 1 490 ? 4.605 -2.171 30.308 1.00 95.25 490 GLN A C 1
ATOM 3819 O O . GLN A 1 490 ? 3.624 -2.920 30.329 1.00 95.25 490 GLN A O 1
ATOM 3824 N N . LYS A 1 491 ? 4.601 -0.963 30.877 1.00 93.94 491 LYS A N 1
ATOM 3825 C CA . LYS A 1 491 ? 3.443 -0.433 31.601 1.00 93.94 491 LYS A CA 1
ATOM 3826 C C . LYS A 1 491 ? 2.310 -0.024 30.661 1.00 93.94 491 LYS A C 1
ATOM 3828 O O . LYS A 1 491 ? 1.165 -0.323 30.982 1.00 93.94 491 LYS A O 1
ATOM 3833 N N . CYS A 1 492 ? 2.612 0.550 29.495 1.00 96.38 492 CYS A N 1
ATOM 3834 C CA . CYS A 1 492 ? 1.615 0.839 28.463 1.00 96.38 492 CYS A CA 1
ATOM 3835 C C . CYS A 1 492 ? 0.905 -0.445 28.005 1.00 96.38 492 CYS A C 1
ATOM 3837 O O . CYS A 1 492 ? -0.321 -0.528 28.070 1.00 96.38 492 CYS A O 1
ATOM 3839 N N . ILE A 1 493 ? 1.673 -1.491 27.662 1.00 93.94 493 ILE A N 1
ATOM 3840 C CA . ILE A 1 493 ? 1.127 -2.807 27.282 1.00 93.94 493 ILE A CA 1
ATOM 3841 C C . ILE A 1 493 ? 0.274 -3.391 28.417 1.00 93.94 493 ILE A C 1
ATOM 3843 O O . ILE A 1 493 ? -0.824 -3.888 28.180 1.00 93.94 493 ILE A O 1
ATOM 3847 N N . SER A 1 494 ? 0.753 -3.314 29.663 1.00 93.31 494 SER A N 1
ATOM 3848 C CA . SER A 1 494 ? 0.033 -3.858 30.826 1.00 93.31 494 SER A CA 1
ATOM 3849 C C . SER A 1 494 ? -1.275 -3.117 31.122 1.00 93.31 494 SER A C 1
ATOM 3851 O O . SER A 1 494 ? -2.211 -3.725 31.631 1.00 93.31 494 SER A O 1
ATOM 3853 N N . ALA A 1 495 ? -1.354 -1.826 30.788 1.00 90.88 495 ALA A N 1
ATOM 3854 C CA . ALA A 1 495 ? -2.566 -1.018 30.901 1.00 90.88 495 ALA A CA 1
ATOM 3855 C C . ALA A 1 495 ? -3.547 -1.219 29.725 1.00 90.88 495 ALA A C 1
ATOM 3857 O O . ALA A 1 495 ? -4.622 -0.627 29.728 1.00 90.88 495 ALA A O 1
ATOM 3858 N N . GLY A 1 496 ? -3.200 -2.044 28.726 1.00 90.31 496 GLY A N 1
ATOM 3859 C CA . GLY A 1 496 ? -4.012 -2.261 27.523 1.00 90.31 496 GLY A CA 1
ATOM 3860 C C . GLY A 1 496 ? -3.894 -1.142 26.484 1.00 90.31 496 GLY A C 1
ATOM 3861 O O . GLY A 1 496 ? -4.756 -1.020 25.615 1.00 90.31 496 GLY A O 1
ATOM 3862 N N . GLY A 1 497 ? -2.847 -0.318 26.576 1.00 90.44 497 GLY A N 1
ATOM 3863 C CA . GLY A 1 497 ? -2.611 0.800 25.673 1.00 90.44 497 GLY A CA 1
ATOM 3864 C C . GLY A 1 497 ? -2.153 0.377 24.278 1.00 90.44 497 GLY A C 1
ATOM 3865 O O . GLY A 1 497 ? -1.388 -0.575 24.093 1.00 90.44 497 GLY A O 1
ATOM 3866 N N . LYS A 1 498 ? -2.589 1.134 23.270 1.00 94.69 498 LYS A N 1
ATOM 3867 C CA . LYS A 1 498 ? -2.018 1.090 21.921 1.00 94.69 498 LYS A CA 1
ATOM 3868 C C . LYS A 1 498 ? -0.766 1.953 21.874 1.00 94.69 498 LYS A C 1
ATOM 3870 O O . LYS A 1 498 ? -0.789 3.100 22.317 1.00 94.69 498 LYS A O 1
ATOM 3875 N N . TYR A 1 499 ? 0.305 1.422 21.294 1.00 97.94 499 TYR A N 1
ATOM 3876 C CA . TYR A 1 499 ? 1.565 2.144 21.232 1.00 97.94 499 TYR A CA 1
ATOM 3877 C C . TYR A 1 499 ? 2.304 1.956 19.908 1.00 97.94 499 TYR A C 1
ATOM 3879 O O . TYR A 1 499 ? 2.168 0.942 19.220 1.00 97.94 499 TYR A O 1
ATOM 3887 N N . ALA A 1 500 ? 3.124 2.946 19.590 1.00 98.62 500 ALA A N 1
ATOM 3888 C CA . ALA A 1 500 ? 4.158 2.895 18.571 1.00 98.62 500 ALA A CA 1
ATOM 3889 C C . ALA A 1 500 ? 5.502 3.276 19.204 1.00 98.62 500 ALA A C 1
ATOM 3891 O O . ALA A 1 500 ? 5.557 3.656 20.376 1.00 98.62 500 ALA A O 1
ATOM 3892 N N . VAL A 1 501 ? 6.592 3.148 18.454 1.00 98.88 501 VAL A N 1
ATOM 3893 C CA . VAL A 1 501 ? 7.930 3.511 18.936 1.00 98.88 501 VAL A CA 1
ATOM 3894 C C . VAL A 1 501 ? 8.586 4.515 18.010 1.00 98.88 501 VAL A C 1
ATOM 3896 O O . VAL A 1 501 ? 8.370 4.447 16.803 1.00 98.88 501 VAL A O 1
ATOM 3899 N N . TYR A 1 502 ? 9.412 5.405 18.556 1.00 98.81 502 TYR A N 1
ATOM 3900 C CA . TYR A 1 502 ? 10.236 6.310 17.755 1.00 98.81 502 TYR A CA 1
ATOM 3901 C C . TYR A 1 502 ? 11.697 6.339 18.208 1.00 98.81 502 TYR A C 1
ATOM 3903 O O . TYR A 1 502 ? 12.025 5.987 19.348 1.00 98.81 502 TYR A O 1
ATOM 3911 N N . ALA A 1 503 ? 12.578 6.736 17.297 1.00 98.75 503 ALA A N 1
ATOM 3912 C CA . ALA A 1 503 ? 13.995 6.938 17.553 1.00 98.75 503 ALA A CA 1
ATOM 3913 C C . ALA A 1 503 ? 14.460 8.244 16.912 1.00 98.75 503 ALA A C 1
ATOM 3915 O O . ALA A 1 503 ? 14.266 8.427 15.710 1.00 98.75 503 ALA A O 1
ATOM 3916 N N . TYR A 1 504 ? 15.107 9.099 17.707 1.00 98.38 504 TYR A N 1
ATOM 3917 C CA . TYR A 1 504 ? 15.758 10.306 17.202 1.00 98.38 504 TYR A CA 1
ATOM 3918 C C . TYR A 1 504 ? 16.969 9.901 16.364 1.00 98.38 504 TYR A C 1
ATOM 3920 O O . TYR A 1 504 ? 17.857 9.191 16.854 1.00 98.38 504 TYR A O 1
ATOM 3928 N N . PHE A 1 505 ? 16.957 10.305 15.099 1.00 98.50 505 PHE A N 1
ATOM 3929 C CA . PHE A 1 505 ? 17.997 10.028 14.119 1.00 98.50 505 PHE A CA 1
ATOM 3930 C C . PHE A 1 505 ? 19.232 10.872 14.438 1.00 98.50 505 PHE A C 1
ATOM 3932 O O . PHE A 1 505 ? 19.116 12.087 14.535 1.00 98.50 505 PHE A O 1
ATOM 3939 N N . ALA A 1 506 ? 20.396 10.240 14.607 1.00 97.75 506 ALA A N 1
ATOM 3940 C CA . ALA A 1 506 ? 21.658 10.932 14.913 1.00 97.75 506 ALA A CA 1
ATOM 3941 C C . ALA A 1 506 ? 22.862 10.325 14.168 1.00 97.75 506 ALA A C 1
ATOM 3943 O O . ALA A 1 506 ? 24.018 10.461 14.578 1.00 97.75 506 ALA A O 1
ATOM 3944 N N . ALA A 1 507 ? 22.587 9.624 13.065 1.00 96.81 507 ALA A N 1
ATOM 3945 C CA . ALA A 1 507 ? 23.598 8.887 12.333 1.00 96.81 507 ALA A CA 1
ATOM 3946 C C . ALA A 1 507 ? 24.589 9.823 11.637 1.00 96.81 507 ALA A C 1
ATOM 3948 O O . ALA A 1 507 ? 24.215 10.806 11.003 1.00 96.81 507 ALA A O 1
ATOM 3949 N N . THR A 1 508 ? 25.867 9.460 11.664 1.00 97.06 508 THR A N 1
ATOM 3950 C CA . THR A 1 508 ? 26.957 10.228 11.033 1.00 97.06 508 THR A CA 1
ATOM 3951 C C . THR A 1 508 ? 27.291 9.768 9.611 1.00 97.06 508 THR A C 1
ATOM 3953 O O . THR A 1 508 ? 27.958 10.486 8.862 1.00 97.06 508 THR A O 1
ATOM 3956 N N . SER A 1 509 ? 26.829 8.576 9.224 1.00 96.94 509 SER A N 1
ATOM 3957 C CA . SER A 1 509 ? 27.027 7.953 7.910 1.00 96.94 509 SER A CA 1
ATOM 3958 C C . SER A 1 509 ? 25.909 6.950 7.605 1.00 96.94 509 SER A C 1
ATOM 3960 O O . SER A 1 509 ? 25.134 6.585 8.486 1.00 96.94 509 SER A O 1
ATOM 3962 N N . THR A 1 510 ? 25.834 6.432 6.377 1.00 96.88 510 THR A N 1
ATOM 3963 C CA . THR A 1 510 ? 24.834 5.408 6.012 1.00 96.88 510 THR A CA 1
ATOM 3964 C C . THR A 1 510 ? 25.039 4.091 6.764 1.00 96.88 510 THR A C 1
ATOM 3966 O O . THR A 1 510 ? 24.067 3.449 7.152 1.00 96.88 510 THR A O 1
ATOM 3969 N N . SER A 1 511 ? 26.290 3.701 7.031 1.00 93.88 511 SER A N 1
ATOM 3970 C CA . SER A 1 511 ? 26.606 2.525 7.855 1.00 93.88 511 SER A CA 1
ATOM 3971 C C . SER A 1 511 ? 26.169 2.717 9.307 1.00 93.88 511 SER A C 1
ATOM 3973 O O . SER A 1 511 ? 25.705 1.770 9.943 1.00 93.88 511 SER A O 1
ATOM 3975 N N . ASP A 1 512 ? 26.328 3.933 9.829 1.00 97.50 512 ASP A N 1
ATOM 3976 C CA . ASP A 1 512 ? 25.881 4.296 11.171 1.00 97.50 512 ASP A CA 1
ATOM 3977 C C . ASP A 1 512 ? 24.348 4.309 11.240 1.00 97.50 512 ASP A C 1
ATOM 3979 O O . ASP A 1 512 ? 23.773 3.689 12.122 1.00 97.50 512 ASP A O 1
ATOM 3983 N N . ALA A 1 513 ? 23.663 4.842 10.223 1.00 98.38 513 ALA A N 1
ATOM 3984 C CA . ALA A 1 513 ? 22.200 4.814 10.128 1.00 98.38 513 ALA A CA 1
ATOM 3985 C C . ALA A 1 513 ? 21.633 3.385 10.122 1.00 98.38 513 ALA A C 1
ATOM 3987 O O . ALA A 1 513 ? 20.630 3.095 10.773 1.00 98.38 513 ALA A O 1
ATOM 3988 N N . GLN A 1 514 ? 22.303 2.452 9.439 1.00 97.81 514 GLN A N 1
ATOM 3989 C CA . GLN A 1 514 ? 21.959 1.032 9.527 1.00 97.81 514 GLN A CA 1
ATOM 3990 C C . GLN A 1 514 ? 22.207 0.476 10.940 1.00 97.81 514 GLN A C 1
ATOM 3992 O O . GLN A 1 514 ? 21.442 -0.352 11.432 1.00 97.81 514 GLN A O 1
ATOM 3997 N N . GLN A 1 515 ? 23.273 0.900 11.618 1.00 97.56 515 GLN A N 1
ATOM 3998 C CA . GLN A 1 515 ? 23.519 0.478 12.995 1.00 97.56 515 GLN A CA 1
ATOM 3999 C C . GLN A 1 515 ? 22.441 1.008 13.947 1.00 97.56 515 GLN A C 1
ATOM 4001 O O . GLN A 1 515 ? 21.867 0.217 14.695 1.00 97.56 515 GLN A O 1
ATOM 4006 N N . GLU A 1 516 ? 22.081 2.285 13.836 1.00 98.50 516 GLU A N 1
ATOM 4007 C CA . GLU A 1 516 ? 21.007 2.894 14.620 1.00 98.50 516 GLU A CA 1
ATOM 4008 C C . GLU A 1 516 ? 19.676 2.164 14.430 1.00 98.50 516 GLU A C 1
ATOM 4010 O O . GLU A 1 516 ? 18.989 1.890 15.416 1.00 98.50 516 GLU A O 1
ATOM 4015 N N . ALA A 1 517 ? 19.334 1.791 13.192 1.00 98.69 517 ALA A N 1
ATOM 4016 C CA . ALA A 1 517 ? 18.134 1.017 12.879 1.00 98.69 517 ALA A CA 1
ATOM 4017 C C . ALA A 1 517 ? 18.138 -0.377 13.527 1.00 98.69 517 ALA A C 1
ATOM 4019 O O . ALA A 1 517 ? 17.117 -0.820 14.064 1.00 98.69 517 ALA A O 1
ATOM 4020 N N . ARG A 1 518 ? 19.287 -1.073 13.511 1.00 98.62 518 ARG A N 1
ATOM 4021 C CA . ARG A 1 518 ? 19.449 -2.369 14.195 1.00 98.62 518 ARG A CA 1
ATOM 4022 C C . ARG A 1 518 ? 19.272 -2.223 15.698 1.00 98.62 518 ARG A C 1
ATOM 4024 O O . ARG A 1 518 ? 18.563 -3.027 16.301 1.00 98.62 518 ARG A O 1
ATOM 4031 N N . ASP A 1 519 ? 19.879 -1.205 16.293 1.00 98.19 519 ASP A N 1
ATOM 4032 C CA . ASP A 1 519 ? 19.789 -0.965 17.730 1.00 98.19 519 ASP A CA 1
ATOM 4033 C C . ASP A 1 519 ? 18.366 -0.589 18.143 1.00 98.19 519 ASP A C 1
ATOM 4035 O O . ASP A 1 519 ? 17.845 -1.161 19.103 1.00 98.19 519 ASP A O 1
ATOM 4039 N N . PHE A 1 520 ? 17.687 0.254 17.363 1.00 98.81 520 PHE A N 1
ATOM 4040 C CA . PHE A 1 520 ? 16.296 0.633 17.596 1.00 98.81 520 PHE A CA 1
ATOM 4041 C C . PHE A 1 520 ? 15.361 -0.580 17.584 1.00 98.81 520 PHE A C 1
ATOM 4043 O O . PHE A 1 520 ? 14.580 -0.795 18.523 1.00 98.81 520 PHE A O 1
ATOM 4050 N N . TYR A 1 521 ? 15.475 -1.421 16.555 1.00 98.75 521 TYR A N 1
ATOM 4051 C CA . TYR A 1 521 ? 14.692 -2.646 16.442 1.00 98.75 521 TYR A CA 1
ATOM 4052 C C . TYR A 1 521 ? 14.996 -3.618 17.589 1.00 98.75 521 TYR A C 1
ATOM 4054 O O . TYR A 1 521 ? 14.078 -4.057 18.285 1.00 98.75 521 TYR A O 1
ATOM 4062 N N . ASN A 1 522 ? 16.274 -3.910 17.847 1.00 98.06 522 ASN A N 1
ATOM 4063 C CA . ASN A 1 522 ? 16.691 -4.867 18.873 1.00 98.06 522 ASN A CA 1
ATOM 4064 C C . ASN A 1 522 ? 16.296 -4.415 20.284 1.00 98.06 522 ASN A C 1
ATOM 4066 O O . ASN A 1 522 ? 15.813 -5.225 21.079 1.00 98.06 522 ASN A O 1
ATOM 4070 N N . ARG A 1 523 ? 16.451 -3.123 20.602 1.00 98.38 523 ARG A N 1
ATOM 4071 C CA . ARG A 1 523 ? 16.024 -2.541 21.885 1.00 98.38 523 ARG A CA 1
ATOM 4072 C C . ARG A 1 523 ? 14.525 -2.675 22.078 1.00 98.38 523 ARG A C 1
ATOM 4074 O O . ARG A 1 523 ? 14.106 -3.074 23.165 1.00 98.38 523 ARG A O 1
ATOM 4081 N N . THR A 1 524 ? 13.742 -2.404 21.034 1.00 98.25 524 THR A N 1
ATOM 4082 C CA . THR A 1 524 ? 12.286 -2.587 21.046 1.00 98.25 524 THR A CA 1
ATOM 4083 C C . THR A 1 524 ? 11.933 -4.055 21.285 1.00 98.25 524 THR A C 1
ATOM 4085 O O . THR A 1 524 ? 11.257 -4.382 22.263 1.00 98.25 524 THR A O 1
ATOM 4088 N N . GLN A 1 525 ? 12.455 -4.965 20.455 1.00 97.62 525 GLN A N 1
ATOM 4089 C CA . GLN A 1 525 ? 12.151 -6.398 20.519 1.00 97.62 525 GLN A CA 1
ATOM 4090 C C . GLN A 1 525 ? 12.562 -7.038 21.845 1.00 97.62 525 GLN A C 1
ATOM 4092 O O . GLN A 1 525 ? 11.837 -7.886 22.362 1.00 97.62 525 GLN A O 1
ATOM 4097 N N . LYS A 1 526 ? 13.646 -6.574 22.475 1.00 96.06 526 LYS A N 1
ATOM 4098 C CA . LYS A 1 526 ? 14.057 -7.016 23.818 1.00 96.06 526 LYS A CA 1
ATOM 4099 C C . LYS A 1 526 ? 12.942 -6.884 24.864 1.00 96.06 526 LYS A C 1
ATOM 4101 O O . LYS A 1 526 ? 12.918 -7.645 25.828 1.00 96.06 526 LYS A O 1
ATOM 4106 N N . VAL A 1 527 ? 12.026 -5.930 24.691 1.00 93.00 527 VAL A N 1
ATOM 4107 C CA . VAL A 1 527 ? 10.917 -5.686 25.623 1.00 93.00 527 VAL A CA 1
ATOM 4108 C C . VAL A 1 527 ? 9.629 -6.385 25.184 1.00 93.00 527 VAL A C 1
ATOM 4110 O O . VAL A 1 527 ? 8.878 -6.878 26.039 1.00 93.00 527 VAL A O 1
ATOM 4113 N N . VAL A 1 528 ? 9.376 -6.419 23.871 1.00 93.44 528 VAL A N 1
ATOM 4114 C CA . VAL A 1 528 ? 8.054 -6.720 23.291 1.00 93.44 528 VAL A CA 1
ATOM 4115 C C . VAL A 1 528 ? 7.983 -8.062 22.559 1.00 93.44 528 VAL A C 1
ATOM 4117 O O . VAL A 1 528 ? 6.902 -8.465 22.137 1.00 93.44 528 VAL A O 1
ATOM 4120 N N . ALA A 1 529 ? 9.094 -8.794 22.429 1.00 83.94 529 ALA A N 1
ATOM 4121 C CA . ALA A 1 529 ? 9.094 -10.131 21.841 1.00 83.94 529 ALA A CA 1
ATOM 4122 C C . ALA A 1 529 ? 8.085 -11.049 22.558 1.00 83.94 529 ALA A C 1
ATOM 4124 O O . ALA A 1 529 ? 8.096 -11.183 23.783 1.00 83.94 529 ALA A O 1
ATOM 4125 N N . GLY A 1 530 ? 7.181 -11.658 21.783 1.00 84.25 530 GLY A N 1
ATOM 4126 C CA . GLY A 1 530 ? 6.095 -12.495 22.308 1.00 84.25 530 GLY A CA 1
ATOM 4127 C C . GLY A 1 530 ? 4.963 -11.732 23.014 1.00 84.25 530 GLY A C 1
ATOM 4128 O O . GLY A 1 530 ? 4.087 -12.363 23.603 1.00 84.25 530 GLY A O 1
ATOM 4129 N N . LYS A 1 531 ? 4.965 -10.397 22.963 1.00 86.44 531 LYS A N 1
ATOM 4130 C CA . LYS A 1 531 ? 3.907 -9.509 23.468 1.00 86.44 531 LYS A CA 1
ATOM 4131 C C . LYS A 1 531 ? 3.285 -8.725 22.305 1.00 86.44 531 LYS A C 1
ATOM 4133 O O . LYS A 1 531 ? 3.617 -8.962 21.142 1.00 86.44 531 LYS A O 1
ATOM 4138 N N . GLN A 1 532 ? 2.378 -7.799 22.626 1.00 88.19 532 GLN A N 1
ATOM 4139 C CA . GLN A 1 532 ? 1.873 -6.805 21.676 1.00 88.19 532 GLN A CA 1
ATOM 4140 C C . GLN A 1 532 ? 3.059 -6.111 20.994 1.00 88.19 532 GLN A C 1
ATOM 4142 O O . GLN A 1 532 ? 3.985 -5.698 21.682 1.00 88.19 532 GLN A O 1
ATOM 4147 N N . GLN A 1 533 ? 3.051 -6.060 19.662 1.00 94.94 533 GLN A N 1
ATOM 4148 C CA . GLN A 1 533 ? 4.069 -5.385 18.852 1.00 94.94 533 GLN A CA 1
ATOM 4149 C C . GLN A 1 533 ? 3.694 -3.907 18.661 1.00 94.94 533 GLN A C 1
ATOM 4151 O O . GLN A 1 533 ? 2.502 -3.590 18.714 1.00 94.94 533 GLN A O 1
ATOM 4156 N N . PRO A 1 534 ? 4.666 -3.004 18.421 1.00 96.81 534 PRO A N 1
ATOM 4157 C CA . PRO A 1 534 ? 4.351 -1.615 18.106 1.00 96.81 534 PRO A CA 1
ATOM 4158 C C . PRO A 1 534 ? 3.537 -1.522 16.812 1.00 96.81 534 PRO A C 1
ATOM 4160 O O . PRO A 1 534 ? 3.737 -2.296 15.871 1.00 96.81 534 PRO A O 1
ATOM 4163 N N . ILE A 1 535 ? 2.640 -0.539 16.763 1.00 97.06 535 ILE A N 1
ATOM 4164 C CA . ILE A 1 535 ? 1.809 -0.257 15.589 1.00 97.06 535 ILE A CA 1
ATOM 4165 C C . ILE A 1 535 ? 2.692 0.116 14.388 1.00 97.06 535 ILE A C 1
ATOM 4167 O O . ILE A 1 535 ? 2.531 -0.453 13.305 1.00 97.06 535 ILE A O 1
ATOM 4171 N N . PHE A 1 536 ? 3.663 1.004 14.611 1.00 98.25 536 PHE A N 1
ATOM 4172 C CA . PHE A 1 536 ? 4.673 1.424 13.641 1.00 98.25 536 PHE A CA 1
ATOM 4173 C C . PHE A 1 536 ? 6.001 1.780 14.330 1.00 98.25 536 PHE A C 1
ATOM 4175 O O . PHE A 1 536 ? 6.067 1.924 15.556 1.00 98.25 536 PHE A O 1
ATOM 4182 N N . TYR A 1 537 ? 7.043 1.944 13.514 1.00 98.62 537 TYR A N 1
ATOM 4183 C CA . TYR A 1 537 ? 8.351 2.478 13.889 1.00 98.62 537 TYR A CA 1
ATOM 4184 C C . TYR A 1 537 ? 8.531 3.861 13.256 1.00 98.62 537 TYR A C 1
ATOM 4186 O O . TYR A 1 537 ? 8.521 3.980 12.033 1.00 98.62 537 TYR A O 1
ATOM 4194 N N . ALA A 1 538 ? 8.686 4.901 14.069 1.00 98.81 538 ALA A N 1
ATOM 4195 C CA . ALA A 1 538 ? 8.932 6.257 13.600 1.00 98.81 538 ALA A CA 1
ATOM 4196 C C . ALA A 1 538 ? 10.427 6.605 13.625 1.00 98.81 538 ALA A C 1
ATOM 4198 O O . ALA A 1 538 ? 11.121 6.332 14.607 1.00 98.81 538 ALA A O 1
ATOM 4199 N N . ILE A 1 539 ? 10.907 7.212 12.543 1.00 98.81 539 ILE A N 1
ATOM 4200 C CA . ILE A 1 539 ? 12.245 7.801 12.452 1.00 98.81 539 ILE A CA 1
ATOM 4201 C C . ILE A 1 539 ? 12.074 9.304 12.625 1.00 98.81 539 ILE A C 1
ATOM 4203 O O . ILE A 1 539 ? 11.361 9.936 11.846 1.00 98.81 539 ILE A O 1
ATOM 4207 N N . ASP A 1 540 ? 12.700 9.841 13.660 1.00 98.69 540 ASP A N 1
ATOM 4208 C CA . ASP A 1 540 ? 12.556 11.228 14.071 1.00 98.69 540 ASP A CA 1
ATOM 4209 C C . ASP A 1 540 ? 13.735 12.063 13.558 1.00 98.69 540 ASP A C 1
ATOM 4211 O O . ASP A 1 540 ? 14.867 11.914 14.018 1.00 98.69 540 ASP A O 1
ATOM 4215 N N . VAL A 1 541 ? 13.473 12.852 12.508 1.00 98.19 541 VAL A N 1
ATOM 4216 C CA . VAL A 1 541 ? 14.466 13.596 11.722 1.00 98.19 541 VAL A CA 1
ATOM 4217 C C . VAL A 1 541 ? 14.284 15.098 11.959 1.00 98.19 541 VAL A C 1
ATOM 4219 O O . VAL A 1 541 ? 13.555 15.782 11.231 1.00 98.19 541 VAL A O 1
ATOM 4222 N N . GLU A 1 542 ? 14.949 15.621 12.994 1.00 93.38 542 GLU A N 1
ATOM 4223 C CA . GLU A 1 542 ? 14.743 17.006 13.460 1.00 93.38 542 GLU A CA 1
ATOM 4224 C C . GLU A 1 542 ? 15.888 17.975 13.153 1.00 93.38 542 GLU A C 1
ATOM 4226 O O . GLU A 1 542 ? 15.698 19.193 13.168 1.00 93.38 542 GLU A O 1
ATOM 4231 N N . SER A 1 543 ? 17.079 17.449 12.883 1.00 95.06 543 SER A N 1
ATOM 4232 C CA . SER A 1 543 ? 18.340 18.187 12.774 1.00 95.06 543 SER A CA 1
ATOM 4233 C C . SER A 1 543 ? 19.144 17.738 11.554 1.00 95.06 543 SER A C 1
ATOM 4235 O O . SER A 1 543 ? 18.891 16.699 10.944 1.00 95.06 543 SER A O 1
ATOM 4237 N N . ILE A 1 544 ? 20.122 18.560 11.163 1.00 95.19 544 ILE A N 1
ATOM 4238 C CA . ILE A 1 544 ? 21.097 18.176 10.141 1.00 95.19 544 ILE A CA 1
ATOM 4239 C C . ILE A 1 544 ? 22.121 17.250 10.796 1.00 95.19 544 ILE A C 1
ATOM 4241 O O . ILE A 1 544 ? 23.057 17.711 11.447 1.00 95.19 544 ILE A O 1
ATOM 4245 N N . GLU A 1 545 ? 21.918 15.957 10.593 1.00 96.25 545 GLU A N 1
ATOM 4246 C CA . GLU A 1 545 ? 22.827 14.891 10.999 1.00 96.25 545 GLU A CA 1
ATOM 4247 C C . GLU A 1 545 ? 23.789 14.548 9.854 1.00 96.25 545 GLU A C 1
ATOM 4249 O O . GLU A 1 545 ? 24.189 15.425 9.086 1.00 96.25 545 GLU A O 1
ATOM 4254 N N . MET A 1 546 ? 24.213 13.288 9.739 1.00 96.94 546 MET A N 1
ATOM 4255 C CA . MET A 1 546 ? 25.102 12.814 8.677 1.00 96.94 546 MET A CA 1
ATOM 4256 C C . MET A 1 546 ? 26.408 13.611 8.633 1.00 96.94 546 MET A C 1
ATOM 4258 O O . MET A 1 546 ? 26.860 14.068 7.585 1.00 96.94 546 MET A O 1
ATOM 4262 N N . SER A 1 547 ? 27.005 13.804 9.815 1.00 94.75 547 SER A N 1
ATOM 4263 C CA . SER A 1 547 ? 28.219 14.608 10.019 1.00 94.75 547 SER A CA 1
ATOM 4264 C C . SER A 1 547 ? 28.065 16.087 9.622 1.00 94.75 547 SER A C 1
ATOM 4266 O O . SER A 1 547 ? 29.049 16.751 9.298 1.00 94.75 547 SER A O 1
ATOM 4268 N N . GLY A 1 548 ? 26.836 16.612 9.657 1.00 94.19 548 GLY A N 1
ATOM 4269 C CA . GLY A 1 548 ? 26.506 17.985 9.277 1.00 94.19 548 GLY A CA 1
ATOM 4270 C C . GLY A 1 548 ? 26.286 18.184 7.774 1.00 94.19 548 GLY A C 1
ATOM 4271 O O . GLY A 1 548 ? 26.095 19.320 7.335 1.00 94.19 548 GLY A O 1
ATOM 4272 N N . ASP A 1 549 ? 26.303 17.111 6.977 1.00 92.75 549 ASP A N 1
ATOM 4273 C CA . ASP A 1 549 ? 26.048 17.170 5.540 1.00 92.75 549 ASP A CA 1
ATOM 4274 C C . ASP A 1 549 ? 24.566 16.927 5.232 1.00 92.75 549 ASP A C 1
ATOM 4276 O O . ASP A 1 549 ? 24.086 15.797 5.111 1.00 92.75 549 ASP A O 1
ATOM 4280 N N . VAL A 1 550 ? 23.836 18.025 5.031 1.00 94.56 550 VAL A N 1
ATOM 4281 C CA . VAL A 1 550 ? 22.410 17.993 4.684 1.00 94.56 550 VAL A CA 1
ATOM 4282 C C . VAL A 1 550 ? 22.118 17.190 3.410 1.00 94.56 550 VAL A C 1
ATOM 4284 O O . VAL A 1 550 ? 21.050 16.594 3.296 1.00 94.56 550 VAL A O 1
ATOM 4287 N N . THR A 1 551 ? 23.068 17.109 2.470 1.00 93.38 551 THR A N 1
ATOM 4288 C CA . THR A 1 551 ? 22.884 16.371 1.210 1.00 93.38 551 THR A CA 1
ATOM 4289 C C . THR A 1 551 ? 22.862 14.856 1.421 1.00 93.38 551 THR A C 1
ATOM 4291 O O . THR A 1 551 ? 22.301 14.123 0.605 1.00 93.38 551 THR A O 1
ATOM 4294 N N . GLN A 1 552 ? 23.412 14.385 2.544 1.00 95.56 552 GLN A N 1
ATOM 4295 C CA . GLN A 1 552 ? 23.457 12.974 2.921 1.00 95.56 552 GLN A CA 1
ATOM 4296 C C . GLN A 1 552 ? 22.238 12.528 3.736 1.00 95.56 552 GLN A C 1
ATOM 4298 O O . GLN A 1 552 ? 22.049 11.325 3.916 1.00 95.56 552 GLN A O 1
ATOM 4303 N N . MET A 1 553 ? 21.375 13.449 4.184 1.00 97.69 553 MET A N 1
ATOM 4304 C CA . MET A 1 553 ? 20.201 13.125 5.009 1.00 97.69 553 MET A CA 1
ATOM 4305 C C . MET A 1 553 ? 19.284 12.105 4.332 1.00 97.69 553 MET A C 1
ATOM 4307 O O . MET A 1 553 ? 18.935 11.095 4.943 1.00 97.69 553 MET A O 1
ATOM 4311 N N . ARG A 1 554 ? 18.974 12.296 3.041 1.00 97.44 554 ARG A N 1
ATOM 4312 C CA . ARG A 1 554 ? 18.190 11.326 2.262 1.00 97.44 554 ARG A CA 1
ATOM 4313 C C . ARG A 1 554 ? 18.843 9.944 2.268 1.00 97.44 554 ARG A C 1
ATOM 4315 O O . ARG A 1 554 ? 18.175 8.963 2.567 1.00 97.44 554 ARG A O 1
ATOM 4322 N N . ALA A 1 555 ? 20.139 9.856 1.966 1.00 93.81 555 ALA A N 1
ATOM 4323 C CA . ALA A 1 555 ? 20.851 8.580 1.914 1.00 93.81 555 ALA A CA 1
ATOM 4324 C C . ALA A 1 555 ? 20.900 7.882 3.285 1.00 93.81 555 ALA A C 1
ATOM 4326 O O . ALA A 1 555 ? 20.734 6.665 3.362 1.00 93.81 555 ALA A O 1
ATOM 4327 N N . GLY A 1 556 ? 21.089 8.646 4.365 1.00 97.38 556 GLY A N 1
ATOM 4328 C CA . GLY A 1 556 ? 21.064 8.145 5.738 1.00 97.38 556 GLY A CA 1
ATOM 4329 C C . GLY A 1 556 ? 19.706 7.565 6.127 1.00 97.38 556 GLY A C 1
ATOM 4330 O O . GLY A 1 556 ? 19.629 6.415 6.559 1.00 97.38 556 GLY A O 1
ATOM 4331 N N . VAL A 1 557 ? 18.626 8.318 5.904 1.00 98.50 557 VAL A N 1
ATOM 4332 C CA . VAL A 1 557 ? 17.256 7.869 6.204 1.00 98.50 557 VAL A CA 1
ATOM 4333 C C . VAL A 1 557 ? 16.865 6.659 5.345 1.00 98.50 557 VAL A C 1
ATOM 4335 O O . VAL A 1 557 ? 16.312 5.693 5.866 1.00 98.50 557 VAL A O 1
ATOM 4338 N N . GLU A 1 558 ? 17.224 6.635 4.058 1.00 97.75 558 GLU A N 1
ATOM 4339 C CA . GLU A 1 558 ? 16.999 5.477 3.175 1.00 97.75 558 GLU A CA 1
ATOM 4340 C C . GLU A 1 558 ? 17.736 4.221 3.665 1.00 97.75 558 GLU A C 1
ATOM 4342 O O . GLU A 1 558 ? 17.186 3.114 3.639 1.00 97.75 558 GLU A O 1
ATOM 4347 N N . ALA A 1 559 ? 18.972 4.375 4.149 1.00 96.88 559 ALA A N 1
ATOM 4348 C CA . ALA A 1 559 ? 19.746 3.279 4.725 1.00 96.88 559 ALA A CA 1
ATOM 4349 C C . ALA A 1 559 ? 19.115 2.762 6.031 1.00 96.88 559 ALA A C 1
ATOM 4351 O O . ALA A 1 559 ? 19.043 1.547 6.235 1.00 96.88 559 ALA A O 1
ATOM 4352 N N . TYR A 1 560 ? 18.594 3.666 6.866 1.00 98.75 560 TYR A N 1
ATOM 4353 C CA . TYR A 1 560 ? 17.860 3.338 8.089 1.00 98.75 560 TYR A CA 1
ATOM 4354 C C . TYR A 1 560 ? 16.584 2.537 7.782 1.00 98.75 560 TYR A C 1
ATOM 4356 O O . TYR A 1 560 ? 16.388 1.443 8.316 1.00 98.75 560 TYR A O 1
ATOM 4364 N N . MET A 1 561 ? 15.732 3.038 6.878 1.00 98.62 561 MET A N 1
ATOM 4365 C CA . MET A 1 561 ? 14.479 2.376 6.482 1.00 98.62 561 MET A CA 1
ATOM 4366 C C . MET A 1 561 ? 14.733 0.997 5.870 1.00 98.62 561 MET A C 1
ATOM 4368 O O . MET A 1 561 ? 14.100 0.014 6.251 1.00 98.62 561 MET A O 1
ATOM 4372 N N . SER A 1 562 ? 15.719 0.892 4.977 1.00 97.44 562 SER A N 1
ATOM 4373 C CA . SER A 1 562 ? 16.081 -0.384 4.346 1.00 97.44 562 SER A CA 1
ATOM 4374 C C . SER A 1 562 ? 16.575 -1.408 5.367 1.00 97.44 562 SER A C 1
ATOM 4376 O O . SER A 1 562 ? 16.275 -2.597 5.257 1.00 97.44 562 SER A O 1
ATOM 4378 N N . GLN A 1 563 ? 17.285 -0.957 6.402 1.00 98.44 563 GLN A N 1
ATOM 4379 C CA . GLN A 1 563 ? 17.705 -1.829 7.488 1.00 98.44 563 GLN A CA 1
ATOM 4380 C C . GLN A 1 563 ? 16.537 -2.264 8.385 1.00 98.44 563 GLN A C 1
ATOM 4382 O O . GLN A 1 563 ? 16.524 -3.417 8.816 1.00 98.44 563 GLN A O 1
ATOM 4387 N N . LEU A 1 564 ? 15.544 -1.402 8.633 1.00 98.00 564 LEU A N 1
ATOM 4388 C CA . LEU A 1 564 ? 14.298 -1.799 9.300 1.00 98.00 564 LEU A CA 1
ATOM 4389 C C . LEU A 1 564 ? 13.521 -2.839 8.475 1.00 98.00 564 LEU A C 1
ATOM 4391 O O . LEU A 1 564 ? 13.061 -3.834 9.038 1.00 98.00 564 LEU A O 1
ATOM 4395 N N . ASN A 1 565 ? 13.443 -2.682 7.147 1.00 97.56 565 ASN A N 1
ATOM 4396 C CA . ASN A 1 565 ? 12.831 -3.695 6.279 1.00 97.56 565 ASN A CA 1
ATOM 4397 C C . ASN A 1 565 ? 13.563 -5.036 6.357 1.00 97.56 565 ASN A C 1
ATOM 4399 O O . ASN A 1 565 ? 12.917 -6.074 6.490 1.00 97.56 565 ASN A O 1
ATOM 4403 N N . ALA A 1 566 ? 14.900 -5.026 6.341 1.00 96.06 566 ALA A N 1
ATOM 4404 C CA . ALA A 1 566 ? 15.706 -6.239 6.482 1.00 96.06 566 ALA A CA 1
ATOM 4405 C C . ALA A 1 566 ? 15.483 -6.957 7.829 1.00 96.06 566 ALA A C 1
ATOM 4407 O O . ALA A 1 566 ? 15.692 -8.164 7.927 1.00 96.06 566 ALA A O 1
ATOM 4408 N N . LEU A 1 567 ? 15.038 -6.229 8.859 1.00 91.44 567 LEU A N 1
ATOM 4409 C CA . LEU A 1 567 ? 14.686 -6.766 10.177 1.00 91.44 567 LEU A CA 1
ATOM 4410 C C . LEU A 1 567 ? 13.208 -7.187 10.285 1.00 91.44 567 LEU A C 1
ATOM 4412 O O . LEU A 1 567 ? 12.806 -7.716 11.319 1.00 91.44 567 LEU A O 1
ATOM 4416 N N . GLY A 1 568 ? 12.415 -7.000 9.224 1.00 93.06 568 GLY A N 1
ATOM 4417 C CA . GLY A 1 568 ? 11.020 -7.440 9.134 1.00 93.06 568 GLY A CA 1
ATOM 4418 C C . GLY A 1 568 ? 9.969 -6.350 9.357 1.00 93.06 568 GLY A C 1
ATOM 4419 O O . GLY A 1 568 ? 8.789 -6.678 9.476 1.00 93.06 568 GLY A O 1
ATOM 4420 N N . VAL A 1 569 ? 10.353 -5.071 9.408 1.00 94.44 569 VAL A N 1
ATOM 4421 C CA . VAL A 1 569 ? 9.407 -3.945 9.500 1.00 94.44 569 VAL A CA 1
ATOM 4422 C C . VAL A 1 569 ? 9.095 -3.432 8.086 1.00 94.44 569 VAL A C 1
ATOM 4424 O O . VAL A 1 569 ? 9.966 -2.814 7.477 1.00 94.44 569 VAL A O 1
ATOM 4427 N N . PRO A 1 570 ? 7.898 -3.676 7.523 1.00 92.50 570 PRO A N 1
ATOM 4428 C CA . PRO A 1 570 ? 7.566 -3.225 6.170 1.00 92.50 570 PRO A CA 1
ATOM 4429 C C . PRO A 1 570 ? 7.434 -1.698 6.096 1.00 92.50 570 PRO A C 1
ATOM 4431 O O . PRO A 1 570 ? 7.100 -1.059 7.091 1.00 92.50 570 PRO A O 1
ATOM 4434 N N . ASP A 1 571 ? 7.638 -1.117 4.911 1.00 93.31 571 ASP A N 1
ATOM 4435 C CA . ASP A 1 571 ? 7.589 0.340 4.699 1.00 93.31 571 ASP A CA 1
ATOM 4436 C C . ASP A 1 571 ? 6.263 0.972 5.144 1.00 93.31 571 ASP A C 1
ATOM 4438 O O . ASP A 1 571 ? 6.258 2.040 5.754 1.00 93.31 571 ASP A O 1
ATOM 4442 N N . ASN A 1 572 ? 5.139 0.270 4.956 1.00 90.88 572 ASN A N 1
ATOM 4443 C CA . ASN A 1 572 ? 3.831 0.726 5.431 1.00 90.88 572 ASN A CA 1
ATOM 4444 C C . ASN A 1 572 ? 3.698 0.756 6.967 1.00 90.88 572 ASN A C 1
ATOM 4446 O O . ASN A 1 572 ? 2.709 1.271 7.465 1.00 90.88 572 ASN A O 1
ATOM 4450 N N . LYS A 1 573 ? 4.671 0.234 7.724 1.00 95.50 573 LYS A N 1
ATOM 4451 C CA . LYS A 1 573 ? 4.780 0.350 9.188 1.00 95.50 573 LYS A CA 1
ATOM 4452 C C . LYS A 1 573 ? 5.931 1.255 9.634 1.00 95.50 573 LYS A C 1
ATOM 4454 O O . LYS A 1 573 ? 6.294 1.239 10.812 1.00 95.50 573 LYS A O 1
ATOM 4459 N N . ILE A 1 574 ? 6.498 2.038 8.721 1.00 98.00 574 ILE A N 1
ATOM 4460 C CA . ILE A 1 574 ? 7.490 3.066 9.030 1.00 98.00 574 ILE A CA 1
ATOM 4461 C C . ILE A 1 574 ? 6.834 4.441 8.899 1.00 98.00 574 ILE A C 1
ATOM 4463 O O . ILE A 1 574 ? 6.142 4.712 7.919 1.00 98.00 574 ILE A O 1
ATOM 4467 N N . VAL A 1 575 ? 7.062 5.310 9.880 1.00 98.56 575 VAL A N 1
ATOM 4468 C CA . VAL A 1 575 ? 6.618 6.711 9.872 1.00 98.56 575 VAL A CA 1
ATOM 4469 C C . VAL A 1 575 ? 7.848 7.610 9.863 1.00 98.56 575 VAL A C 1
ATOM 4471 O O . VAL A 1 575 ? 8.812 7.336 10.574 1.00 98.56 575 VAL A O 1
ATOM 4474 N N . LEU A 1 576 ? 7.840 8.676 9.067 1.00 98.62 576 LEU A N 1
ATOM 4475 C CA . LEU A 1 576 ? 8.870 9.712 9.166 1.00 98.62 576 LEU A CA 1
ATOM 4476 C C . LEU A 1 576 ? 8.302 10.904 9.921 1.00 98.62 576 LEU A C 1
ATOM 4478 O O . LEU A 1 576 ? 7.341 11.515 9.454 1.00 98.62 576 LEU A O 1
ATOM 4482 N N . TYR A 1 577 ? 8.906 11.229 11.063 1.00 98.62 577 TYR A N 1
ATOM 4483 C CA . TYR A 1 577 ? 8.755 12.544 11.664 1.00 98.62 577 TYR A CA 1
ATOM 4484 C C . TYR A 1 577 ? 9.797 13.476 11.050 1.00 98.62 577 TYR A C 1
ATOM 4486 O O . TYR A 1 577 ? 10.981 13.139 11.001 1.00 98.62 577 TYR A O 1
ATOM 4494 N N . ILE A 1 578 ? 9.355 14.623 10.536 1.00 98.19 578 ILE A N 1
ATOM 4495 C CA . ILE A 1 578 ? 10.212 15.541 9.782 1.00 98.19 578 ILE A CA 1
ATOM 4496 C C . ILE A 1 578 ? 10.034 16.952 10.324 1.00 98.19 578 ILE A C 1
ATOM 4498 O O . ILE A 1 578 ? 8.941 17.510 10.230 1.00 98.19 578 ILE A O 1
ATOM 4502 N N . ALA A 1 579 ? 11.108 17.572 10.818 1.00 95.50 579 ALA A N 1
ATOM 4503 C CA . ALA A 1 579 ? 11.059 18.970 11.238 1.00 95.50 579 ALA A CA 1
ATOM 4504 C C . ALA A 1 579 ? 10.566 19.886 10.101 1.00 95.50 579 ALA A C 1
ATOM 4506 O O . ALA A 1 579 ? 11.215 20.022 9.061 1.00 95.50 579 ALA A O 1
ATOM 4507 N N . ASN A 1 580 ? 9.447 20.582 10.334 1.00 93.50 580 ASN A N 1
ATOM 4508 C CA . ASN A 1 580 ? 8.747 21.390 9.324 1.00 93.50 580 ASN A CA 1
ATOM 4509 C C . ASN A 1 580 ? 9.662 22.412 8.618 1.00 93.50 580 ASN A C 1
ATOM 4511 O O . ASN A 1 580 ? 9.605 22.592 7.409 1.00 93.50 580 ASN A O 1
ATOM 4515 N N . HIS A 1 581 ? 10.576 23.042 9.361 1.00 92.25 581 HIS A N 1
ATOM 4516 C CA . HIS A 1 581 ? 11.496 24.059 8.837 1.00 92.25 581 HIS A CA 1
ATOM 4517 C C . HIS A 1 581 ? 12.701 23.499 8.048 1.00 92.25 581 HIS A C 1
ATOM 4519 O O . HIS A 1 581 ? 13.447 24.270 7.436 1.00 92.25 581 HIS A O 1
ATOM 4525 N N . LEU A 1 582 ? 12.917 22.179 8.070 1.00 94.56 582 LEU A N 1
ATOM 4526 C CA . LEU A 1 582 ? 13.995 21.484 7.354 1.00 94.56 582 LEU A CA 1
ATOM 4527 C C . LEU A 1 582 ? 13.476 20.528 6.276 1.00 94.56 582 LEU A C 1
ATOM 4529 O O . LEU A 1 582 ? 14.289 19.981 5.534 1.00 94.56 582 LEU A O 1
ATOM 4533 N N . TYR A 1 583 ? 12.155 20.380 6.151 1.00 95.88 583 TYR A N 1
ATOM 4534 C CA . TYR A 1 583 ? 11.495 19.437 5.250 1.00 95.88 583 TYR A CA 1
ATOM 4535 C C . TYR A 1 583 ? 12.097 19.439 3.835 1.00 95.88 583 TYR A C 1
ATOM 4537 O O . TYR A 1 583 ? 12.619 18.422 3.377 1.00 95.88 583 TYR A O 1
ATOM 4545 N N . ASP A 1 584 ? 12.125 20.604 3.177 1.00 94.88 584 ASP A N 1
ATOM 4546 C CA . ASP A 1 584 ? 12.660 20.732 1.813 1.00 94.88 584 ASP A CA 1
ATOM 4547 C C . ASP A 1 584 ? 14.178 20.520 1.751 1.00 94.88 584 ASP A C 1
ATOM 4549 O O . ASP A 1 584 ? 14.701 19.987 0.773 1.00 94.88 584 ASP A O 1
ATOM 4553 N N . LYS A 1 585 ? 14.903 20.916 2.805 1.00 93.69 585 LYS A N 1
ATOM 4554 C CA . LYS A 1 585 ? 16.368 20.812 2.849 1.00 93.69 585 LYS A CA 1
ATOM 4555 C C . LYS A 1 585 ? 16.828 19.366 2.939 1.00 93.69 585 LYS A C 1
ATOM 4557 O O . LYS A 1 585 ? 17.827 19.014 2.322 1.00 93.69 585 LYS A O 1
ATOM 4562 N N . PHE A 1 586 ? 16.113 18.539 3.696 1.00 95.00 586 PHE A N 1
ATOM 4563 C CA . PHE A 1 586 ? 16.460 17.132 3.849 1.00 95.00 586 PHE A CA 1
ATOM 4564 C C . PHE A 1 586 ? 16.239 16.317 2.573 1.00 95.00 586 PHE A C 1
ATOM 4566 O O . PHE A 1 586 ? 16.888 15.284 2.404 1.00 95.00 586 PHE A O 1
ATOM 4573 N N . ASN A 1 587 ? 15.346 16.767 1.679 1.00 93.75 587 ASN A N 1
ATOM 4574 C CA . ASN A 1 587 ? 15.041 16.098 0.411 1.00 93.75 587 ASN A CA 1
ATOM 4575 C C . ASN A 1 587 ? 14.746 14.592 0.595 1.00 93.75 587 ASN A C 1
ATOM 4577 O O . ASN A 1 587 ? 15.237 13.737 -0.151 1.00 93.75 587 ASN A O 1
ATOM 4581 N N . LEU A 1 588 ? 13.982 14.244 1.635 1.00 95.81 588 LEU A N 1
ATOM 4582 C CA . LEU A 1 588 ? 13.662 12.853 1.962 1.00 95.81 588 LEU A CA 1
ATOM 4583 C C . LEU A 1 588 ? 12.699 12.241 0.935 1.00 95.81 588 LEU A C 1
ATOM 4585 O O . LEU A 1 588 ? 11.953 12.932 0.241 1.00 95.81 588 LEU A O 1
ATOM 4589 N N . ASN A 1 589 ? 12.689 10.914 0.848 1.00 95.06 589 ASN A N 1
ATOM 4590 C CA . ASN A 1 589 ? 11.731 10.177 0.031 1.00 95.06 589 ASN A CA 1
ATOM 4591 C C . ASN A 1 589 ? 10.409 9.965 0.774 1.00 95.06 589 ASN A C 1
ATOM 4593 O O . ASN A 1 589 ? 10.127 8.892 1.304 1.00 95.06 589 ASN A O 1
ATOM 4597 N N . VAL A 1 590 ? 9.587 11.006 0.807 1.00 93.19 590 VAL A N 1
ATOM 4598 C CA . VAL A 1 590 ? 8.320 11.010 1.554 1.00 93.19 590 VAL A CA 1
ATOM 4599 C C . VAL A 1 590 ? 7.225 10.115 0.955 1.00 93.19 590 VAL A C 1
ATOM 4601 O O . VAL A 1 590 ? 6.194 9.912 1.586 1.00 93.19 590 VAL A O 1
ATOM 4604 N N . ALA A 1 591 ? 7.454 9.526 -0.225 1.00 91.62 591 ALA A N 1
ATOM 4605 C CA . ALA A 1 591 ? 6.541 8.566 -0.851 1.00 91.62 591 ALA A CA 1
ATOM 4606 C C . ALA A 1 591 ? 6.714 7.123 -0.339 1.00 91.62 591 ALA A C 1
ATOM 4608 O O . ALA A 1 591 ? 5.801 6.312 -0.476 1.00 91.62 591 ALA A O 1
ATOM 4609 N N . ARG A 1 592 ? 7.879 6.791 0.234 1.00 93.06 592 ARG A N 1
ATOM 4610 C CA . ARG A 1 592 ? 8.197 5.450 0.745 1.00 93.06 592 ARG A CA 1
ATOM 4611 C C . ARG A 1 592 ? 7.491 5.088 2.065 1.00 93.06 592 ARG A C 1
ATOM 4613 O O . ARG A 1 592 ? 6.957 3.984 2.139 1.00 93.06 592 ARG A O 1
ATOM 4620 N N . PRO A 1 593 ? 7.502 5.927 3.121 1.00 93.31 593 PRO A N 1
ATOM 4621 C CA . PRO A 1 593 ? 6.959 5.536 4.421 1.00 93.31 593 PRO A CA 1
ATOM 4622 C C . PRO A 1 593 ? 5.428 5.402 4.424 1.00 93.31 593 PRO A C 1
ATOM 4624 O O . PRO A 1 593 ? 4.692 6.046 3.667 1.00 93.31 593 PRO A O 1
ATOM 4627 N N . GLY A 1 594 ? 4.938 4.598 5.364 1.00 91.38 594 GLY A N 1
ATOM 4628 C CA . GLY A 1 594 ? 3.521 4.404 5.644 1.00 91.38 594 GLY A CA 1
ATOM 4629 C C . GLY A 1 594 ? 2.805 5.672 6.100 1.00 91.38 594 GLY A C 1
ATOM 4630 O O . GLY A 1 594 ? 1.620 5.802 5.825 1.00 91.38 594 GLY A O 1
ATOM 4631 N N . ALA A 1 595 ? 3.493 6.634 6.718 1.00 96.50 595 ALA A N 1
ATOM 4632 C CA . ALA A 1 595 ? 2.922 7.949 7.012 1.00 96.50 595 ALA A CA 1
ATOM 4633 C C . ALA A 1 595 ? 3.983 9.036 7.254 1.00 96.50 595 ALA A C 1
ATOM 4635 O O . ALA A 1 595 ? 5.133 8.728 7.584 1.00 96.50 595 ALA A O 1
ATOM 4636 N N . ILE A 1 596 ? 3.570 10.299 7.127 1.00 98.25 596 ILE A N 1
ATOM 4637 C CA . ILE A 1 596 ? 4.370 11.494 7.429 1.00 98.25 596 ILE A CA 1
ATOM 4638 C C . ILE A 1 596 ? 3.820 12.221 8.662 1.00 98.25 596 ILE A C 1
ATOM 4640 O O . ILE A 1 596 ? 2.644 12.572 8.721 1.00 98.25 596 ILE A O 1
ATOM 4644 N N . TRP A 1 597 ? 4.676 12.487 9.641 1.00 98.50 597 TRP A N 1
ATOM 4645 C CA . TRP A 1 597 ? 4.341 13.182 10.882 1.00 98.50 597 TRP A CA 1
ATOM 4646 C C . TRP A 1 597 ? 5.124 14.500 10.948 1.00 98.50 597 TRP A C 1
ATOM 4648 O O . TRP A 1 597 ? 6.342 14.501 10.789 1.00 98.50 597 TRP A O 1
ATOM 4658 N N . ILE A 1 598 ? 4.447 15.643 11.108 1.00 98.25 598 ILE A N 1
ATOM 4659 C CA . ILE A 1 598 ? 5.111 16.960 11.064 1.00 98.25 598 ILE A CA 1
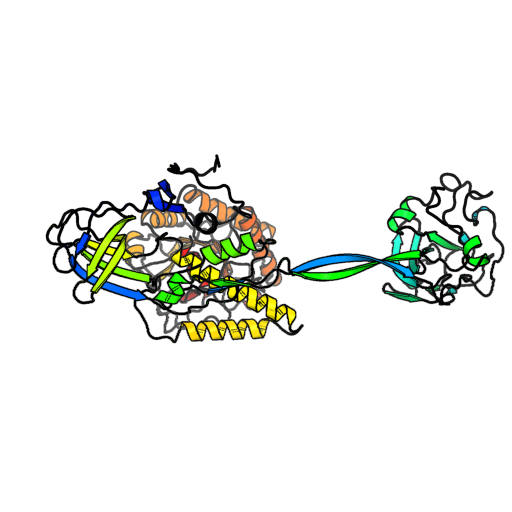ATOM 4660 C C . ILE A 1 598 ? 4.744 17.812 12.290 1.00 98.25 598 ILE A C 1
ATOM 4662 O O . ILE A 1 598 ? 3.552 17.963 12.590 1.00 98.25 598 ILE A O 1
ATOM 4666 N N . PRO A 1 599 ? 5.732 18.426 12.970 1.00 97.69 599 PRO A N 1
ATOM 4667 C CA . PRO A 1 599 ? 5.502 19.374 14.050 1.00 97.69 599 PRO A CA 1
ATOM 4668 C C . PRO A 1 599 ? 5.229 20.792 13.547 1.00 97.69 599 PRO A C 1
ATOM 4670 O O . PRO A 1 599 ? 5.953 21.332 12.710 1.00 97.69 599 PRO A O 1
ATOM 4673 N N . SER A 1 600 ? 4.216 21.453 14.103 1.00 96.19 600 SER A N 1
ATOM 4674 C CA . SER A 1 600 ? 4.006 22.894 13.911 1.00 96.19 600 SER A CA 1
ATOM 4675 C C . SER A 1 600 ? 3.142 23.458 15.041 1.00 96.19 600 SER A C 1
ATOM 4677 O O . SER A 1 600 ? 1.966 23.131 15.158 1.00 96.19 600 SER A O 1
ATOM 4679 N N . TYR A 1 601 ? 3.722 24.280 15.921 1.00 94.38 601 TYR A N 1
ATOM 4680 C CA . TYR A 1 601 ? 3.105 24.538 17.232 1.00 94.38 601 TYR A CA 1
ATOM 4681 C C . TYR A 1 601 ? 2.347 25.859 17.373 1.00 94.38 601 TYR A C 1
ATOM 4683 O O . TYR A 1 601 ? 1.600 26.033 18.334 1.00 94.38 601 TYR A O 1
ATOM 4691 N N . GLY A 1 602 ? 2.542 26.817 16.465 1.00 94.12 602 GLY A N 1
ATOM 4692 C CA . GLY A 1 602 ? 1.986 28.165 16.632 1.00 94.12 602 GLY A CA 1
ATOM 4693 C C . GLY A 1 602 ? 2.350 28.779 17.988 1.00 94.12 602 GLY A C 1
ATOM 4694 O O . GLY A 1 602 ? 3.530 28.908 18.307 1.00 94.12 602 GLY A O 1
ATOM 4695 N N . GLN A 1 603 ? 1.346 29.139 18.793 1.00 94.00 603 GLN A N 1
ATOM 4696 C CA . GLN A 1 603 ? 1.561 29.702 20.139 1.00 94.00 603 GLN A CA 1
ATOM 4697 C C . GLN A 1 603 ? 2.119 28.687 21.150 1.00 94.00 603 GLN A C 1
ATOM 4699 O O . GLN A 1 603 ? 2.669 29.074 22.183 1.00 94.00 603 GLN A O 1
ATOM 4704 N N . ASN A 1 604 ? 2.001 27.392 20.845 1.00 96.62 604 ASN A N 1
ATOM 4705 C CA . ASN A 1 604 ? 2.460 26.286 21.673 1.00 96.62 604 ASN A CA 1
ATOM 4706 C C . ASN A 1 604 ? 1.963 26.380 23.129 1.00 96.62 604 ASN A C 1
ATOM 4708 O O . ASN A 1 604 ? 2.757 26.471 24.074 1.00 96.62 604 ASN A O 1
ATOM 4712 N N . ASP A 1 605 ? 0.642 26.417 23.293 1.00 94.50 605 ASP A N 1
ATOM 4713 C CA . ASP A 1 605 ? -0.062 26.620 24.566 1.00 94.50 605 ASP A CA 1
ATOM 4714 C C . ASP A 1 605 ? -0.877 25.396 25.025 1.00 94.50 605 ASP A C 1
ATOM 4716 O O . ASP A 1 605 ? -1.647 25.494 25.978 1.00 94.50 605 ASP A O 1
ATOM 4720 N N . GLY A 1 606 ? -0.713 24.249 24.358 1.00 92.88 606 GLY A N 1
ATOM 4721 C CA . GLY A 1 606 ? -1.467 23.025 24.631 1.00 92.88 606 GLY A CA 1
ATOM 4722 C C . GLY A 1 606 ? -2.747 22.869 23.801 1.00 92.88 606 GLY A C 1
ATOM 4723 O O . GLY A 1 606 ? -3.380 21.815 23.864 1.00 92.88 606 GLY A O 1
ATOM 4724 N N . THR A 1 607 ? -3.138 23.871 23.002 1.00 91.19 607 THR A N 1
ATOM 4725 C CA . THR A 1 607 ? -4.401 23.855 22.245 1.00 91.19 607 THR A CA 1
ATOM 4726 C C . THR A 1 607 ? -4.195 23.703 20.737 1.00 91.19 607 THR A C 1
ATOM 4728 O O . THR A 1 607 ? -3.315 24.318 20.138 1.00 91.19 607 THR A O 1
ATOM 4731 N N . LEU A 1 608 ? -5.054 22.907 20.089 1.00 90.56 608 LEU A N 1
ATOM 4732 C CA . LEU A 1 608 ? -5.023 22.733 18.631 1.00 90.56 608 LEU A CA 1
ATOM 4733 C C . LEU A 1 608 ? -5.441 24.014 17.892 1.00 90.56 608 LEU A C 1
ATOM 4735 O O . LEU A 1 608 ? -4.889 24.326 16.840 1.00 90.56 608 LEU A O 1
ATOM 4739 N N . ALA A 1 609 ? -6.384 24.778 18.451 1.00 90.62 609 ALA A N 1
ATOM 4740 C CA . ALA A 1 609 ? -6.931 25.981 17.822 1.00 90.62 609 ALA A CA 1
ATOM 4741 C C . ALA A 1 609 ? -5.886 27.092 17.609 1.00 90.62 609 ALA A C 1
ATOM 4743 O O . ALA A 1 609 ? -5.988 27.837 16.638 1.00 90.62 609 ALA A O 1
ATOM 4744 N N . ASN A 1 610 ? -4.876 27.176 18.482 1.00 90.06 610 ASN A N 1
ATOM 4745 C CA . ASN A 1 610 ? -3.804 28.176 18.407 1.00 90.06 610 ASN A CA 1
ATOM 4746 C C . ASN A 1 610 ? -2.511 27.633 17.771 1.00 90.06 610 ASN A C 1
ATOM 4748 O O . ASN A 1 610 ? -1.479 28.317 17.766 1.00 90.06 610 ASN A O 1
ATOM 4752 N N . SER A 1 611 ? -2.557 26.408 17.242 1.00 92.62 611 SER A N 1
ATOM 4753 C CA . SER A 1 611 ? -1.456 25.824 16.481 1.00 92.62 611 SER A CA 1
ATOM 4754 C C . SER A 1 611 ? -1.400 26.388 15.059 1.00 92.62 611 SER A C 1
ATOM 4756 O O . SER A 1 611 ? -2.393 26.872 14.513 1.00 92.62 611 SER A O 1
ATOM 4758 N N . LEU A 1 612 ? -0.221 26.320 14.443 1.00 92.50 612 LEU A N 1
ATOM 4759 C CA . LEU A 1 612 ? -0.070 26.557 13.010 1.00 92.50 612 LEU A CA 1
ATOM 4760 C C . LEU A 1 612 ? -0.085 25.214 12.295 1.00 92.50 612 LEU A C 1
ATOM 4762 O O . LEU A 1 612 ? 0.476 24.243 12.791 1.00 92.50 612 LEU A O 1
ATOM 4766 N N . LYS A 1 613 ? -0.698 25.151 11.115 1.00 91.44 613 LYS A N 1
ATOM 4767 C CA . LYS A 1 613 ? -0.631 23.939 10.297 1.00 91.44 613 LYS A CA 1
ATOM 4768 C C . LYS A 1 613 ? 0.783 23.722 9.753 1.00 91.44 613 LYS A C 1
ATOM 4770 O O . LYS A 1 613 ? 1.503 24.705 9.540 1.00 91.44 613 LYS A O 1
ATOM 4775 N N . PRO A 1 614 ? 1.205 22.465 9.546 1.00 92.94 614 PRO A N 1
ATOM 4776 C CA . PRO A 1 614 ? 2.375 22.163 8.734 1.00 92.94 614 PRO A CA 1
ATOM 4777 C C . PRO A 1 614 ? 2.259 22.788 7.338 1.00 92.94 614 PRO A C 1
ATOM 4779 O O . PRO A 1 614 ? 1.159 22.934 6.805 1.00 92.94 614 PRO A O 1
ATOM 4782 N N . THR A 1 615 ? 3.390 23.164 6.742 1.00 90.44 615 THR A N 1
ATOM 4783 C CA . THR A 1 615 ? 3.426 23.803 5.410 1.00 90.44 615 THR A CA 1
ATOM 4784 C C . THR A 1 615 ? 3.502 22.804 4.258 1.00 90.44 615 THR A C 1
ATOM 4786 O O . THR A 1 615 ? 3.439 23.197 3.095 1.00 90.44 615 THR A O 1
ATOM 4789 N N . HIS A 1 616 ? 3.612 21.517 4.578 1.00 92.06 616 HIS A N 1
ATOM 4790 C CA . HIS A 1 616 ? 3.827 20.414 3.645 1.00 92.06 616 HIS A CA 1
ATOM 4791 C C . HIS A 1 616 ? 2.807 19.302 3.909 1.00 92.06 616 HIS A C 1
ATOM 4793 O O . HIS A 1 616 ? 2.272 19.254 5.015 1.00 92.06 616 HIS A O 1
ATOM 4799 N N . PRO A 1 617 ? 2.526 18.408 2.942 1.00 92.81 617 PRO A N 1
ATOM 4800 C CA . PRO A 1 617 ? 1.616 17.284 3.150 1.00 92.81 617 PRO A CA 1
ATOM 4801 C C . PRO A 1 617 ? 2.020 16.423 4.353 1.00 92.81 617 PRO A C 1
ATOM 4803 O O . PRO A 1 617 ? 3.177 16.026 4.483 1.00 92.81 617 PRO A O 1
ATOM 4806 N N . TYR A 1 618 ? 1.052 16.126 5.217 1.00 94.62 618 TYR A N 1
ATOM 4807 C CA . TYR A 1 618 ? 1.241 15.344 6.433 1.00 94.62 618 TYR A CA 1
ATOM 4808 C C . TYR A 1 618 ? 0.079 14.372 6.637 1.00 94.62 618 TYR A C 1
ATOM 4810 O O . TYR A 1 618 ? -1.041 14.608 6.187 1.00 94.62 618 TYR A O 1
ATOM 4818 N N . ASP A 1 619 ? 0.357 13.292 7.355 1.00 97.50 619 ASP A N 1
ATOM 4819 C CA . ASP A 1 619 ? -0.618 12.307 7.817 1.00 97.50 619 ASP A CA 1
ATOM 4820 C C . ASP A 1 619 ? -0.930 12.458 9.312 1.00 97.50 619 ASP A C 1
ATOM 4822 O O . ASP A 1 619 ? -1.958 11.970 9.774 1.00 97.50 619 ASP A O 1
ATOM 4826 N N . LEU A 1 620 ? -0.054 13.124 10.072 1.00 97.94 620 LEU A N 1
ATOM 4827 C CA . LEU A 1 620 ? -0.254 13.465 11.478 1.00 97.94 620 LEU A CA 1
ATOM 4828 C C . LEU A 1 620 ? 0.392 14.825 11.791 1.00 97.94 620 LEU A C 1
ATOM 4830 O O . LEU A 1 620 ? 1.528 15.082 11.386 1.00 97.94 620 LEU A O 1
ATOM 4834 N N . HIS A 1 621 ? -0.307 15.689 12.532 1.00 97.88 621 HIS A N 1
ATOM 4835 C CA . HIS A 1 621 ? 0.193 17.003 12.956 1.00 97.88 621 HIS A CA 1
ATOM 4836 C C . HIS A 1 621 ? 0.504 16.998 14.453 1.00 97.88 621 HIS A C 1
ATOM 4838 O O . HIS A 1 621 ? -0.422 16.923 15.260 1.00 97.88 621 HIS A O 1
ATOM 4844 N N . GLN A 1 622 ? 1.780 17.123 14.837 1.00 98.25 622 GLN A N 1
ATOM 4845 C CA . GLN A 1 622 ? 2.147 17.424 16.228 1.00 98.25 622 GLN A CA 1
ATOM 4846 C C . GLN A 1 622 ? 1.937 18.920 16.470 1.00 98.25 622 GLN A C 1
ATOM 4848 O O . GLN A 1 622 ? 2.693 19.768 15.989 1.00 98.25 622 GLN A O 1
ATOM 4853 N N . TYR A 1 623 ? 0.855 19.258 17.162 1.00 97.25 623 TYR A N 1
ATOM 4854 C CA . TYR A 1 623 ? 0.368 20.633 17.238 1.00 97.25 623 TYR A CA 1
ATOM 4855 C C . TYR A 1 623 ? 0.847 21.376 18.486 1.00 97.25 623 TYR A C 1
ATOM 4857 O O . TYR A 1 623 ? 0.701 22.594 18.565 1.00 97.25 623 TYR A O 1
ATOM 4865 N N . THR A 1 624 ? 1.420 20.679 19.470 1.00 97.69 624 THR A N 1
ATOM 4866 C CA . THR A 1 624 ? 1.973 21.307 20.674 1.00 97.69 624 THR A CA 1
ATOM 4867 C C . THR A 1 624 ? 2.950 20.390 21.402 1.00 97.69 624 THR A C 1
ATOM 4869 O O . THR A 1 624 ? 2.753 19.179 21.428 1.00 97.69 624 THR A O 1
ATOM 4872 N N . SER A 1 625 ? 3.921 21.007 22.080 1.00 97.12 625 SER A N 1
ATOM 4873 C CA . SER A 1 625 ? 4.779 20.388 23.096 1.00 97.12 625 SER A CA 1
ATOM 4874 C C . SER A 1 625 ? 4.431 20.783 24.533 1.00 97.12 625 SER A C 1
ATOM 4876 O O . SER A 1 625 ? 5.219 20.613 25.464 1.00 97.12 625 SER A O 1
ATOM 4878 N N . LYS A 1 626 ? 3.246 21.373 24.734 1.00 97.31 626 LYS A N 1
ATOM 4879 C CA . LYS A 1 626 ? 2.720 21.801 26.041 1.00 97.31 626 LYS A CA 1
ATOM 4880 C C . LYS A 1 626 ? 1.338 21.222 26.330 1.00 97.31 626 LYS A C 1
ATOM 4882 O O . LYS A 1 626 ? 0.529 21.848 27.011 1.00 97.31 626 LYS A O 1
ATOM 4887 N N . GLY A 1 627 ? 1.054 20.044 25.787 1.00 96.81 627 GLY A N 1
ATOM 4888 C CA . GLY A 1 627 ? -0.157 19.305 26.100 1.00 96.81 627 GLY A CA 1
ATOM 4889 C C . GLY A 1 627 ? -0.189 18.844 27.556 1.00 96.81 627 GLY A C 1
ATOM 4890 O O . GLY A 1 627 ? 0.826 18.843 28.257 1.00 96.81 627 GLY A O 1
ATOM 4891 N N . SER A 1 628 ? -1.373 18.431 28.004 1.00 96.62 628 SER A N 1
ATOM 4892 C CA . SER A 1 628 ? -1.600 17.890 29.343 1.00 96.62 628 SER A CA 1
ATOM 4893 C C . SER A 1 628 ? -2.478 16.646 29.253 1.00 96.62 628 SER A C 1
ATOM 4895 O O . SER A 1 628 ? -3.527 16.666 28.606 1.00 96.62 628 SER A O 1
ATOM 4897 N N . VAL A 1 629 ? -2.029 15.564 29.890 1.00 97.81 629 VAL A N 1
ATOM 4898 C CA . VAL A 1 629 ? -2.726 14.275 29.949 1.00 97.81 629 VAL A CA 1
ATOM 4899 C C . VAL A 1 629 ? -2.672 13.751 31.376 1.00 97.81 629 VAL A C 1
ATOM 4901 O O . VAL A 1 629 ? -1.613 13.756 32.008 1.00 97.81 629 VAL A O 1
ATOM 4904 N N . ASN A 1 630 ? -3.810 13.284 31.889 1.00 96.94 630 ASN A N 1
ATOM 4905 C CA . ASN A 1 630 ? -3.873 12.721 33.233 1.00 96.94 630 ASN A CA 1
ATOM 4906 C C . ASN A 1 630 ? -2.945 11.503 33.347 1.00 96.94 630 ASN A C 1
ATOM 4908 O O . ASN A 1 630 ? -2.916 10.632 32.484 1.00 96.94 630 ASN A O 1
ATOM 4912 N N . GLY A 1 631 ? -2.175 11.444 34.433 1.00 96.19 631 GLY A N 1
ATOM 4913 C CA . GLY A 1 631 ? -1.156 10.413 34.644 1.00 96.19 631 GLY A CA 1
ATOM 4914 C C . GLY A 1 631 ? 0.246 10.780 34.146 1.00 96.19 631 GLY A C 1
ATOM 4915 O O . GLY A 1 631 ? 1.190 10.044 34.433 1.00 96.19 631 GLY A O 1
ATOM 4916 N N . ILE A 1 632 ? 0.414 11.926 33.476 1.00 98.00 632 ILE A N 1
ATOM 4917 C CA . ILE A 1 632 ? 1.721 12.503 33.133 1.00 98.00 632 ILE A CA 1
ATOM 4918 C C . ILE A 1 632 ? 1.911 13.802 33.918 1.00 98.00 632 ILE A C 1
ATOM 4920 O O . ILE A 1 632 ? 1.044 14.672 33.936 1.00 98.00 632 ILE A O 1
ATOM 4924 N N . THR A 1 633 ? 3.058 13.941 34.587 1.00 94.75 633 THR A N 1
ATOM 4925 C CA . THR A 1 633 ? 3.413 15.193 35.269 1.00 94.75 633 THR A CA 1
ATOM 4926 C C . THR A 1 633 ? 4.160 16.108 34.306 1.00 94.75 633 THR A C 1
ATOM 4928 O O . THR A 1 633 ? 5.199 15.726 33.775 1.00 94.75 633 THR A O 1
ATOM 4931 N N . GLY A 1 634 ? 3.669 17.335 34.133 1.00 94.06 634 GLY A N 1
ATOM 4932 C CA . GLY A 1 634 ? 4.267 18.326 33.238 1.00 94.06 634 GLY A CA 1
ATOM 4933 C C . GLY A 1 634 ? 3.732 18.233 31.810 1.00 94.06 634 GLY A C 1
ATOM 4934 O O . GLY A 1 634 ? 2.606 17.793 31.588 1.00 94.06 634 GLY A O 1
ATOM 4935 N N . ASN A 1 635 ? 4.535 18.704 30.860 1.00 96.94 635 ASN A N 1
ATOM 4936 C CA . ASN A 1 635 ? 4.134 18.813 29.464 1.00 96.94 635 ASN A CA 1
ATOM 4937 C C . ASN A 1 635 ? 4.260 17.474 28.726 1.00 96.94 635 ASN A C 1
ATOM 4939 O O . ASN A 1 635 ? 5.203 16.706 28.949 1.00 96.94 635 ASN A O 1
ATOM 4943 N N . VAL A 1 636 ? 3.344 17.245 27.790 1.00 97.69 636 VAL A N 1
ATOM 4944 C CA . VAL A 1 636 ? 3.403 16.138 26.835 1.00 97.69 636 VAL A CA 1
ATOM 4945 C C . VAL A 1 636 ? 3.153 16.646 25.422 1.00 97.69 636 VAL A C 1
ATOM 4947 O O . VAL A 1 636 ? 2.330 17.541 25.208 1.00 97.69 636 VAL A O 1
ATOM 4950 N N . ASP A 1 637 ? 3.879 16.083 24.468 1.00 98.25 637 ASP A N 1
ATOM 4951 C CA . ASP A 1 637 ? 3.683 16.356 23.057 1.00 98.25 637 ASP A CA 1
ATOM 4952 C C . ASP A 1 637 ? 2.364 15.732 22.585 1.00 98.25 637 ASP A C 1
ATOM 4954 O O . ASP A 1 637 ? 2.036 14.585 22.907 1.00 98.25 637 ASP A O 1
ATOM 4958 N N . MET A 1 638 ? 1.556 16.516 21.869 1.00 98.00 638 MET A N 1
ATOM 4959 C CA . MET A 1 638 ? 0.243 16.081 21.397 1.00 98.00 638 MET A CA 1
ATOM 4960 C C . MET A 1 638 ? 0.105 16.262 19.896 1.00 98.00 638 MET A C 1
ATOM 4962 O O . MET A 1 638 ? 0.455 17.298 19.322 1.00 98.00 638 MET A O 1
ATOM 4966 N N . SER A 1 639 ? -0.475 15.238 19.281 1.00 98.31 639 SER A N 1
ATOM 4967 C CA . SER A 1 639 ? -0.761 15.186 17.860 1.00 98.31 639 SER A CA 1
ATOM 4968 C C . SER A 1 639 ? -2.256 15.062 17.585 1.00 98.31 639 SER A C 1
ATOM 4970 O O . SER A 1 639 ? -3.012 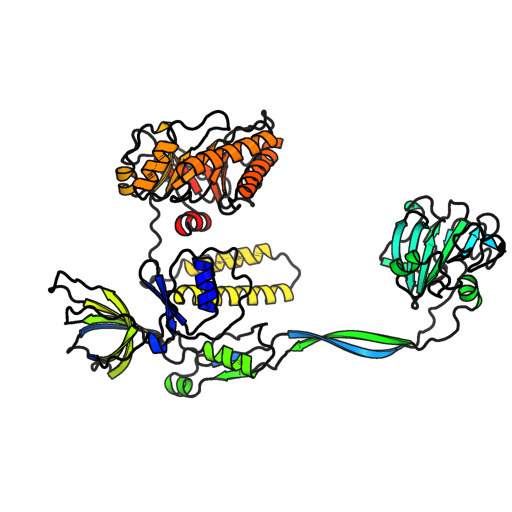14.497 18.377 1.00 98.31 639 SER A O 1
ATOM 4972 N N . ALA A 1 640 ? -2.685 15.607 16.453 1.00 94.50 640 ALA A N 1
ATOM 4973 C CA . ALA A 1 640 ? -4.072 15.609 16.015 1.00 94.50 640 ALA A CA 1
ATOM 4974 C C . ALA A 1 640 ? -4.164 15.489 14.492 1.00 94.50 640 ALA A C 1
ATOM 4976 O O . ALA A 1 640 ? -3.157 15.451 13.785 1.00 94.50 640 ALA A O 1
ATOM 4977 N N . GLU A 1 641 ? -5.407 15.435 14.013 1.00 92.12 641 GLU A N 1
ATOM 4978 C CA . GLU A 1 641 ? -5.746 15.381 12.588 1.00 92.12 641 GLU A CA 1
ATOM 4979 C C . GLU A 1 641 ? -5.073 14.228 11.833 1.00 92.12 641 GLU A C 1
ATOM 4981 O O . GLU A 1 641 ? -4.437 14.455 10.804 1.00 92.12 641 GLU A O 1
ATOM 4986 N N . PRO A 1 642 ? -5.205 12.978 12.319 1.00 93.69 642 PRO A N 1
ATOM 4987 C CA . PRO A 1 642 ? -4.715 11.839 11.564 1.00 93.69 642 PRO A CA 1
ATOM 4988 C C . PRO A 1 642 ? -5.458 11.739 10.227 1.00 93.69 642 PRO A C 1
ATOM 4990 O O . PRO A 1 642 ? -6.695 11.764 10.198 1.00 93.69 642 PRO A O 1
ATOM 4993 N N . SER A 1 643 ? -4.716 11.580 9.133 1.00 89.88 643 SER A N 1
ATOM 4994 C CA . SER A 1 643 ? -5.272 11.227 7.824 1.00 89.88 643 SER A CA 1
ATOM 4995 C C . SER A 1 643 ? -5.909 9.835 7.870 1.00 89.88 643 SER A C 1
ATOM 4997 O O . SER A 1 643 ? -5.590 9.034 8.749 1.00 89.88 643 SER A O 1
ATOM 4999 N N . GLU A 1 644 ? -6.777 9.493 6.913 1.00 82.62 644 GLU A N 1
ATOM 5000 C CA . GLU A 1 644 ? -7.334 8.129 6.826 1.00 82.62 644 GLU A CA 1
ATOM 5001 C C . GLU A 1 644 ? -6.230 7.063 6.756 1.00 82.62 644 GLU A C 1
ATOM 5003 O O . GLU A 1 644 ? -6.300 6.054 7.454 1.00 82.62 644 GLU A O 1
ATOM 5008 N N . LYS A 1 645 ? -5.140 7.355 6.036 1.00 82.81 645 LYS A N 1
ATOM 5009 C CA . LYS A 1 645 ? -3.934 6.517 5.983 1.00 82.81 645 LYS A CA 1
ATOM 5010 C C . LYS A 1 645 ? -3.339 6.282 7.379 1.00 82.81 645 LYS A C 1
ATOM 5012 O O . LYS A 1 645 ? -2.994 5.155 7.725 1.00 82.81 645 LYS A O 1
ATOM 5017 N N . PHE A 1 646 ? -3.257 7.318 8.220 1.00 88.94 646 PHE A N 1
ATOM 5018 C CA . PHE A 1 646 ? -2.772 7.179 9.598 1.00 88.94 646 PHE A CA 1
ATOM 5019 C C . PHE A 1 646 ? -3.762 6.428 10.498 1.00 88.94 646 PHE A C 1
ATOM 5021 O O . PHE A 1 646 ? -3.359 5.624 11.341 1.00 88.94 646 PHE A O 1
ATOM 5028 N N . LYS A 1 647 ? -5.069 6.643 10.313 1.00 88.00 647 LYS A N 1
ATOM 5029 C CA . LYS A 1 647 ? -6.113 5.905 11.042 1.00 88.00 647 LYS A CA 1
ATOM 5030 C C . LYS A 1 647 ? -6.034 4.414 10.743 1.00 88.00 647 LYS A C 1
ATOM 5032 O O . LYS A 1 647 ? -6.087 3.602 11.668 1.00 88.00 647 LYS A O 1
ATOM 5037 N N . GLU A 1 648 ? -5.830 4.043 9.483 1.00 83.12 648 GLU A N 1
ATOM 5038 C CA . GLU A 1 648 ? -5.619 2.652 9.092 1.00 83.12 648 GLU A CA 1
ATOM 5039 C C . GLU A 1 648 ? -4.446 2.025 9.851 1.00 83.12 648 GLU A C 1
ATOM 5041 O O . GLU A 1 648 ? -4.594 0.906 10.341 1.00 83.12 648 GLU A O 1
ATOM 5046 N N . LEU A 1 649 ? -3.334 2.740 10.069 1.00 83.56 649 LEU A N 1
ATOM 5047 C CA . LEU A 1 649 ? -2.232 2.237 10.902 1.00 83.56 649 LEU A CA 1
ATOM 5048 C C . LEU A 1 649 ? -2.694 1.933 12.333 1.00 83.56 649 LEU A C 1
ATOM 5050 O O . LEU A 1 649 ? -2.430 0.847 12.842 1.00 83.56 649 LEU A O 1
ATOM 5054 N N . ILE A 1 650 ? -3.436 2.844 12.970 1.00 83.06 650 ILE A N 1
ATOM 5055 C CA . ILE A 1 650 ? -3.906 2.692 14.360 1.00 83.06 650 ILE A CA 1
ATOM 5056 C C . ILE A 1 650 ? -4.882 1.513 14.520 1.00 83.06 650 ILE A C 1
ATOM 5058 O O . ILE A 1 650 ? -4.907 0.853 15.570 1.00 83.06 650 ILE A O 1
ATOM 5062 N N . PHE A 1 651 ? -5.740 1.277 13.524 1.00 75.88 651 PHE A N 1
ATOM 5063 C CA . PHE A 1 651 ? -6.882 0.360 13.635 1.00 75.88 651 PHE A CA 1
ATOM 5064 C C . PHE A 1 651 ? -6.732 -0.966 12.878 1.00 75.88 651 PHE A C 1
ATOM 5066 O O . PHE A 1 651 ? -7.536 -1.873 13.103 1.00 75.88 651 PHE A O 1
ATOM 5073 N N . SER A 1 652 ? -5.715 -1.111 12.026 1.00 62.91 652 SER A N 1
ATOM 5074 C CA . SER A 1 652 ? -5.347 -2.388 11.391 1.00 62.91 652 SER A CA 1
ATOM 5075 C C . SER A 1 652 ? -4.333 -3.214 12.197 1.00 62.91 652 SER A C 1
ATOM 5077 O O . SER A 1 652 ? -4.089 -4.370 11.841 1.00 62.91 652 SER A O 1
ATOM 5079 N N . ALA A 1 653 ? -3.744 -2.626 13.245 1.00 44.97 653 ALA A N 1
ATOM 5080 C CA . ALA A 1 653 ? -2.668 -3.207 14.047 1.00 44.97 653 ALA A CA 1
ATOM 5081 C C . ALA A 1 653 ? -3.109 -4.228 15.101 1.00 44.97 653 ALA A C 1
ATOM 5083 O O . ALA A 1 653 ? -4.200 -4.060 15.698 1.00 44.97 653 ALA A O 1
#

Foldseek 3Di:
DDDDPDPFDEDEPDDDDDDDQPPLDPDPPLVNVVSVCVGRVQWFWDDDPRYTYIDGLDGLFDAPVAAAEDPPFFPDWDKDWFPLLFAFKAKEAFDKDKDFDWDFDFDWDPDAWFFADQQNVQGLFDDDQCQFAAAGPPQVVDQLNGAQWGKAFCVRRPFFFGWDRTWAFWADFDADVPFGTKTWGDDPLKTKIKGPQDNDSVQAPDDGGDTHGGGHGGGTGPGGIITIWMASDDPVVLVVQRPPDPRRIDGSSCCNVCRHPDTDRDGDTDGDTDMDGLDHIDMAGDVVLCVVSNHDHDYHDYDPVDSDDVVSNVVVVVSGDSGTKMKIKTWGLDLDDDRFSHWHWYADPVVRDTAIWGFHDWDHDNPDNVDTIMTIIIRDPDNVSVVVVVVVVVVVVVVVVVVVVVVVPDPDDPPVVVVVVVVVVVVVVVPDDDDPPDPPDPDAFWEFEDFCVLPFFPLLQQVVQRHLEYEYEQEAFLPGGTPCRLVCVQNCQVSVHAYAYEYEDAAQALVSLLVRLVSRVVSQCVRAVVHDHHLAYEYEYADCHNNNDLQCLQVSVVSNQVSNVVVPHAQLRYEYEYELVCVVSNVHPCVRHLFYEYEFAQVQQQDQVRTDDRPDDGQKYQHHQQHDGTRTDGTITIIDDGDPSRVCSSPVD

InterPro domains:
  IPR002053 Glycoside hydrolase, family 25 [PF01183] (448-632)
  IPR002053 Glycoside hydrolase, family 25 [PS51904] (444-653)
  IPR010572 Tail spike domain [PF06605] (63-382)
  IPR011055 Duplicated hybrid motif [G3DSA:2.70.70.10] (138-259)
  IPR011055 Duplicated hybrid motif [SSF51261] (132-234)
  IPR016047 M23ase, beta-sheet core domain [PF01551] (146-232)
  IPR017853 Glycoside hydrolase superfamily [SSF51445] (447-640)

pLDDT: mean 79.43, std 19.8, range [24.06, 98.88]

Sequence (653 aa):
IISLPLVLPKSVICCLSKLPITDLGNTNGKDMISKILSTWGNAIFYPDNRNIRIYNKKDFYQNKGKRLDYLHNTSEVQLNIDSTGIINKIRAIGTEHEVTTTKEITVTDGDGDSWGWPFPDVGEGNFMGGQLFGVNAGGGFRPNGFHDGLDFGSVDHPGSAVHAIHSGKVTIKSYMGGLGNYVVISGGGYNVVYQEAFSNAGKITVNVGDTVKTGDVIGYRDTDHLHVGVTRQDFNVAVGKSFTNDGTWLNPLDLIKSGGTGPTTHTETEEETHTEKYFDDFMVEDKDSIAKWGEHPAADMSDDRFHDKDAMEAYVRSKFQLEPLISGTANESSNIKPDIGEIRRLEVKTVKLVTEVMIVGFTWYPFDPTQQTQLTLNNLPYSILRNNTNILQKMNEISTSVTKTISKLNGGNTQELEETLKKYIDDKLNNTPTNPDTPKPQHIGKIIDVSEWQGVIDWPSVIADDVTLSIIRVQHGSAHQDLKYMENLQKCISAGGKYAVYAYFAATSTSDAQQEARDFYNRTQKVVAGKQQPIFYAIDVESIEMSGDVTQMRAGVEAYMSQLNALGVPDNKIVLYIANHLYDKFNLNVARPGAIWIPSYGQNDGTLANSLKPTHPYDLHQYTSKGSVNGITGNVDMSAEPSEKFKELIFSA

Radius of gyration: 38.15 Å; chains: 1; bounding box: 96×62×95 Å

Organism: NCBI:txid1624

Secondary structure (DSSP, 8-state):
------SS---B-S-PPP---S--SSS-HHHHHHHHHHH-TTEEEEEETTEEEEEEHHHHSEEEEEEEEBTTTEEEEEEEEE-TT-B-EEEEEPPEEEEEEEEEEEE---S------SSTTTTT----TTTSSEE-TT-TTSGGGEESEEEEETTTS--SEEE-SS-EEEEEEEEETTTEEEEEEEETTEEEEEEEEESSGGGB---TT-EE-TT-EEEE--SSEEEEEEESS-HHHHHTTTT--SSSEE-HHHHHHHTS-S---EEEEEEEEEEEESS--EEEE-HHHHHHH---B---EE-TT--SHHHHHHHHHTT-B-S-EEEEEEEESS-PPPPTTEEEEEEEGGGTEEEEEEEEEEE--TT-TTSPEEEEEESS---TTHHHHHHHHHHHHHHHHHHHHHHTT--S-HHHHHHHHHHHHHHHHSSS---TTS-------EEEEE-GGG-S--HHHHHHTTEEEEEEEEEETTTEE-SSHHHHHHHHHHTT--EEEEEE---SSHHHHHHHHHHHHHHHHHHHTTSPPPS-EEEEE-S--GGG-GGGHHHHHHHHHHHHHHTT--GGGEEEEE-TTTHHHHT--TTSSSEEEEE--TT-SS-STTPPPPSS--SEEEEEEEE--TT--S-EEEEE---HHHHHHHHH-